Protein 7VWS (pdb70)

B-factor: mean 29.24, std 11.72, range [13.42, 92.89]

Secondary structure (DSSP, 8-state):
-HHHHHHHHT---HHHHHHHHHHHHHHHHT-HHHHGGGGGS-GGGHHHHHHHHHHHHHHHHHHT-TTS-HHHHHHHHHHHHHHHHHHHT----HHHHHHHHHHHHHHHHHHHTT--GGGHHHHHHHHHHHHT----SSHHHHHHHIIIIIHHHHHHHHHHT-BSSTTHHHHHHHHHHHHHHHHHHHTHHHHHHTT---S-HHHHHHHT--HHHHHHHTTSS---HHHHHHHHHHHHHHHHHHHHHTTTGGGB-GGGHHHHHHHHHHHHTHHHHHHHHHHHHHH---HHHHHHHHHHHHHHHHHHHTT--PPPPP-/-HHHHHHHHT---HHHHHHHHHHHHHHHHH-SSGGGGGGGS-GGGHHHHHHHHHHHHHHHHHHH-TTS-HHHHHHHHHHHHHHHHHHHHT--PPPHHHHHHHHHHHHHHHHHHHTT--GGGHHHHHHHHHHHHT-----SHHHHHHHIIIIIIHHHHHHHHHT-BSSTHHHHHHHHHHHHHHHHHHHHTHHHHHHTT---S-HHHHHHTT--HHHHHHHTTSS---HHHHHHHHHHHHHHHHHHHHHTTGGGGB-HHHHHHHHHHHHHHHTHHHHHHHHHHGGGSS-----GGGSHHHHHHHHHHHHHHHHHHHHHHHTT--PPPPP-

Foldseek 3Di:
DLVVLCVQLVPDPPVLSVLLVVLLVVLCVLDVVVSLLLLLFDSNLSSLVSLLVSLLSVLLCLLVVVVDALVNSLVLLVLLVVLLVCLLVPVPDPSNVNSNSSSNSNSQSCVQLVHDSVCVVQLSVLSNVVSPAAAAADPVRLCSNCVRSFLVSQLSVLSSLAFPDPCLSVLSSLQSVLVVLLVLLLCVQVSVVVNHHSPHVVLCVVLVHDSVLLNCAFAAQDHDPSRLVSSVVSNVSSVVSLVSNVCNLVRGDVSNNLSVNLVSVVSVVVSCVCQPPNRVSRHRDPVSSVVSSVVSVVSNVVVVVVPDGDGHTDD/DLVVLCVQLVPPDPVLSVLLVLLLVVLCVLDPVVSLLLLLFPSVLSSLVSLLVSLLSVLLCLLVVLVDDLVNSLVLLVLLVVLLVCLLVVHPDDDPSNVNSNSSSNSNSQSCVQLVHDSVCVVQLSVLSNVVSVDAAAADPVRLVSNCVRSFLVSQLSVLSSLAFQDPCLSVLSSLQSVLVVLLVCLLCVQVSVVVRHHSPHVVLCVVLVHDSVNLNVFFAAADDDPSRLVSSVVSNVSSVVSLVVNVCNLVRGDQSSNLSVNLVSVLSVLVSCVCCPPNRCSRYHDDDDDRCNDPVNVVVSVVSSVVSVVSVVVVVVVPDGRGHTDD

Organism: Streptomyces sp. (NCBI:txid1931)

Radius of gyration: 28.44 Å; Cα contacts (8 Å, |Δi|>4): 806; chains: 2; bounding box: 79×72×60 Å

Sequence (643 aa):
TIVQELDQAGITDSGLRADYITVSRLFREIGRGRYLGRYMFPAAKRPYFDAFITFVAYVDNLTDDIKHSVEVRARRLDEWERTYLAVAKGPLSRSEQTDAAVARALVHTLRTWDLPYLRVPEFVDGNRKALTTYEYANDEALDEFLETVTLLPAVWINQIFEPRSAEAEELCRHTITAFQLLDFIWDLREDLDLGRLYLPMEHLDRFGVTRADLDRQIGSGHLTDDVRELLRFEIGRAKKHLDAGRGWPQSLHPTSRTFMEADIQLHDSMFPQLTKNGYAFFKTAIARTASAIARARKINQQAIRGGYRVRAPFQTIVQELDQAGITDSGLRADYITVSRLFREIGRGRYLGRYMFPAAKRPYFDAFITFVAYVDNLTDDIKHSVEVRARRLDEWERTYLAVAKGDRPLSRSEQTDAAVARALVHTLRTWDLPYLRVPEFVDGNRKALTTYEYANDEALDEFLETTVTLLPAVWINQIFEPRSAEAEELCRHTITAFQLLDFIWDLREDLDLGRLYLPMEHLDRFGVTRADLDRQIGSGHLTDDVRELLRFEIGRAKKHLDAGRGWPQSLHPTSRTFMEADIQLHDSSMFPQLTKNGYAFFKTAKAGLGLTSGLMIARTASAIARARKINQQAIRGGYRVRAPFQ

Nearest PDB structures (foldseek):
  7vws-assembly1_A  TM=1.003E+00  e=1.514E-43  Streptomyces sp.
  7vws-assembly2_B  TM=9.986E-01  e=3.486E-41  Streptomyces sp.
  7vwt-assembly1_A  TM=9.769E-01  e=6.558E-34  Streptomyces sp.
  7vwt-assembly1_B  TM=9.595E-01  e=3.192E-32  Streptomyces sp.
  4hd1-assembly1_A  TM=8.821E-01  e=1.420E-09  Alicyclobacillus acidocaldarius subsp. acidocaldarius DSM 446

Solvent-accessible surface area: 30530 Å² total; per-residue (Å²): 106,27,72,109,4,0,80,116,5,29,1,99,84,94,43,31,39,52,10,0,34,48,1,5,154,35,4,125,144,42,17,142,53,169,10,31,4,2,68,8,1,6,23,12,1,38,0,0,5,0,1,2,40,0,0,29,23,21,0,36,77,22,9,93,48,92,176,92,56,30,121,68,22,28,126,42,0,49,41,0,25,122,40,0,57,63,40,10,166,98,184,113,56,208,40,77,95,30,2,16,4,2,0,100,0,0,16,12,0,1,83,8,9,67,8,39,34,98,96,0,25,70,0,0,72,8,3,66,122,8,3,90,21,90,83,11,65,59,50,84,27,6,48,110,24,12,17,40,9,10,4,5,6,7,0,3,14,1,14,2,4,48,18,130,47,85,115,0,37,70,35,0,30,57,0,34,12,0,20,34,20,0,65,8,3,96,38,5,67,107,21,11,103,71,34,23,0,32,5,3,35,67,2,0,99,122,47,54,4,72,64,66,49,0,66,189,31,8,36,65,32,144,27,70,94,67,1,73,65,0,0,153,40,7,12,27,77,0,85,153,54,0,68,48,0,90,35,0,6,113,10,0,35,35,2,1,37,3,31,5,74,10,34,8,92,87,26,44,40,27,22,74,81,0,46,100,122,41,22,34,62,2,58,87,138,180,81,83,33,62,54,0,45,66,113,1,174,138,51,7,80,86,20,84,178,70,55,33,200,22,94,82,20,80,152,103,30,68,105,3,0,82,113,7,30,3,107,87,94,40,34,43,53,10,0,54,36,0,4,152,41,7,169,143,50,14,181,42,177,24,62,6,1,70,9,0,9,21,14,0,37,0,0,4,0,1,3,46,2,0,32,33,27,0,37,75,21,12,89,52,107,165,73,55,32,126,66,22,26,165,40,1,63,44,1,31,157,38,0,43,30,44,10,138,70,136,133,135,104,55,206,42,71,90,32,1,14,5,1,0,101,0,0,15,13,0,0,85,7,12,118,13,47,42,102,104,0,26,71,0,0,84,7,3,61,90,8,0,78,23,95,85,5,66,59,51,131,29,8,68,90,21,12,74,48,10,11,7,22,5,8,21,11,14,1,74,1,4,46,42,155,64,98,87,0,76,82,24,0,74,48,0,31,12,0,20,36,24,0,65,9,3,73,37,5,67,108,23,15,99,75,32,24,1,33,5,2,37,65,4,0,97,132,42,55,4,75,61,66,47,0,75,198,28,6,34,39,21,127,13,70,115,72,1,60,78,0,1,157,43,8,11,25,78,0,85,149,57,0,69,48,0,88,38,1,7,108,14,0,41,49,2,1,37,3,31,4,78,27,30,10,80,65,22,37,23,25,25,74,46,0,51,89,104,43,26,27,68,3,54,74,87,110,8,26,12,40,46,70,17,27,52,29,66,51,117,38,60,57,3,30,42,122,1,133,152,58,8,84,113,17,84,184,73,61,34,216,20,101,82,24,79,179

Structure (mmCIF, N/CA/C/O backbone):
data_7VWS
#
_entry.id   7VWS
#
_cell.length_a   63.240
_cell.length_b   71.394
_cell.length_c   83.894
_cell.angle_alpha   90.000
_cell.angle_beta   109.907
_cell.angle_gamma   90.000
#
_symmetry.space_group_name_H-M   'P 1 21 1'
#
loop_
_entity.id
_entity.type
_entity.pdbx_description
1 polymer LvqB4
2 non-polymer 'MAGNESIUM ION'
3 non-polymer 2-methyl-1-[(2R)-2-oxidanylpropyl]-9H-carbazole-3,4-dione
4 non-polymer '[(3S)-3,7-dimethyloct-6-enyl] phosphono hydrogen phosphate'
5 water water
#
loop_
_atom_site.group_PDB
_atom_site.id
_atom_site.type_symbol
_atom_site.label_atom_id
_atom_site.label_alt_id
_atom_site.label_comp_id
_atom_site.label_asym_id
_atom_site.label_entity_id
_atom_site.label_seq_id
_atom_site.pdbx_PDB_ins_code
_atom_site.Cartn_x
_atom_site.Cartn_y
_atom_site.Cartn_z
_atom_site.occupancy
_atom_site.B_iso_or_equiv
_atom_site.auth_seq_id
_atom_site.auth_comp_id
_atom_site.auth_asym_id
_atom_site.auth_atom_id
_atom_site.pdbx_PDB_model_num
ATOM 1 N N . THR A 1 23 ? 15.76573 13.50383 5.21620 1.000 49.92349 2 THR A N 1
ATOM 2 C CA . THR A 1 23 ? 15.16466 12.71187 4.14809 1.000 48.04975 2 THR A CA 1
ATOM 3 C C . THR A 1 23 ? 15.40439 11.22052 4.35042 1.000 43.27102 2 THR A C 1
ATOM 4 O O . THR A 1 23 ? 16.34956 10.81172 5.03939 1.000 37.84288 2 THR A O 1
ATOM 8 N N . ILE A 1 24 ? 14.54637 10.40405 3.73425 1.000 37.54383 3 ILE A N 1
ATOM 9 C CA . ILE A 1 24 ? 14.67435 8.95733 3.88413 1.000 33.54263 3 ILE A CA 1
ATOM 10 C C . ILE A 1 24 ? 16.02677 8.47688 3.36853 1.000 30.63406 3 ILE A C 1
ATOM 11 O O . ILE A 1 24 ? 16.58153 7.49610 3.87836 1.000 33.95850 3 ILE A O 1
ATOM 16 N N . VAL A 1 25 ? 16.59473 9.15763 2.36912 1.000 39.69931 4 VAL A N 1
ATOM 17 C CA . VAL A 1 25 ? 17.88618 8.72382 1.83975 1.000 35.53866 4 VAL A CA 1
ATOM 18 C C . VAL A 1 25 ? 18.97329 8.86027 2.89952 1.000 32.02386 4 VAL A C 1
ATOM 19 O O . VAL A 1 25 ? 19.78418 7.94687 3.10133 1.000 34.82079 4 VAL A O 1
ATOM 23 N N . GLN A 1 26 ? 19.01966 10.01159 3.57597 1.000 39.23410 5 GLN A N 1
ATOM 24 C CA . GLN A 1 26 ? 19.98951 10.20172 4.65066 1.000 38.75912 5 GLN A CA 1
ATOM 25 C C . GLN A 1 26 ? 19.70964 9.26582 5.81935 1.000 32.07800 5 GLN A C 1
ATOM 26 O O . GLN A 1 26 ? 20.64259 8.75479 6.45295 1.000 32.53706 5 GLN A O 1
ATOM 32 N N . GLU A 1 27 ? 18.43129 9.03105 6.12199 1.000 31.37105 6 GLU A N 1
ATOM 33 C CA . GLU A 1 27 ? 18.09723 8.09721 7.19291 1.000 30.16516 6 GLU A CA 1
ATOM 34 C C . GLU A 1 27 ? 18.51470 6.67860 6.83141 1.000 30.23483 6 GLU A C 1
ATOM 35 O O . GLU A 1 27 ? 19.04185 5.94934 7.67751 1.000 28.38478 6 GLU A O 1
ATOM 41 N N . LEU A 1 28 ? 18.31547 6.27445 5.57283 1.000 30.15854 7 LEU A N 1
ATOM 42 C CA . LEU A 1 28 ? 18.79715 4.96288 5.14312 1.000 31.83019 7 LEU A CA 1
ATOM 43 C C . LEU A 1 28 ? 20.31593 4.87116 5.24191 1.000 28.32219 7 LEU A C 1
ATOM 44 O O . LEU A 1 28 ? 20.86269 3.81988 5.60405 1.000 28.66554 7 LEU A O 1
ATOM 49 N N . ASP A 1 29 ? 21.01611 5.96151 4.91531 1.000 31.77545 8 ASP A N 1
ATOM 50 C CA . ASP A 1 29 ? 22.46814 5.98604 5.07474 1.000 30.48152 8 ASP A CA 1
ATOM 51 C C . ASP A 1 29 ? 22.85588 5.76675 6.52839 1.000 27.92714 8 ASP A C 1
ATOM 52 O O . ASP A 1 29 ? 23.69235 4.91205 6.84253 1.000 34.06283 8 ASP A O 1
ATOM 57 N N . GLN A 1 30 ? 22.22566 6.51079 7.43860 1.000 36.61015 9 GLN A N 1
ATOM 58 C CA . GLN A 1 30 ? 22.53333 6.35831 8.85547 1.000 35.62411 9 GLN A CA 1
ATOM 59 C C . GLN A 1 30 ? 22.18639 4.96423 9.36814 1.000 34.71508 9 GLN A C 1
ATOM 60 O O . GLN A 1 30 ? 22.87913 4.44171 10.24760 1.000 29.37954 9 GLN A O 1
ATOM 66 N N . ALA A 1 31 ? 21.12909 4.34029 8.83586 1.000 25.10821 10 ALA A N 1
ATOM 67 C CA . ALA A 1 31 ? 20.79133 2.97889 9.22063 1.000 24.09188 10 ALA A CA 1
ATOM 68 C C . ALA A 1 31 ? 21.75879 1.96223 8.63761 1.000 28.67696 10 ALA A C 1
ATOM 69 O O . ALA A 1 31 ? 21.78077 0.81365 9.09731 1.000 27.51940 10 ALA A O 1
ATOM 71 N N . GLY A 1 32 ? 22.57867 2.36716 7.66917 1.000 33.83446 11 GLY A N 1
ATOM 72 C CA . GLY A 1 32 ? 23.49816 1.44334 7.04024 1.000 33.83365 11 GLY A CA 1
ATOM 73 C C . GLY A 1 32 ? 22.86177 0.52709 6.02595 1.000 32.25294 11 GLY A C 1
ATOM 74 O O . GLY A 1 32 ? 23.43671 -0.51652 5.70631 1.000 37.83076 11 GLY A O 1
ATOM 75 N N . ILE A 1 33 ? 21.68440 0.87984 5.51840 1.000 35.05822 12 ILE A N 1
ATOM 76 C CA . ILE A 1 33 ? 20.97560 0.07496 4.52736 1.000 35.57160 12 ILE A CA 1
ATOM 77 C C . ILE A 1 33 ? 21.47507 0.51061 3.15078 1.000 32.16685 12 ILE A C 1
ATOM 78 O O . ILE A 1 33 ? 21.15960 1.60378 2.67738 1.000 35.82621 12 ILE A O 1
ATOM 83 N N . THR A 1 34 ? 22.27310 -0.34189 2.50906 1.000 44.28281 13 THR A N 1
ATOM 84 C CA . THR A 1 34 ? 22.95908 0.05739 1.28881 1.000 43.66127 13 THR A CA 1
ATOM 85 C C . THR A 1 34 ? 22.49185 -0.67565 0.04000 1.000 44.73724 13 THR A C 1
ATOM 86 O O . THR A 1 34 ? 22.73807 -0.18185 -1.06588 1.000 44.36057 13 THR A O 1
ATOM 90 N N . ASP A 1 35 ? 21.82185 -1.82041 0.18198 1.000 40.45362 14 ASP A N 1
ATOM 91 C CA . ASP A 1 35 ? 21.31832 -2.54880 -0.97880 1.000 40.59107 14 ASP A CA 1
ATOM 92 C C . ASP A 1 35 ? 20.34076 -1.68331 -1.76541 1.000 41.33676 14 ASP A C 1
ATOM 93 O O . ASP A 1 35 ? 19.33337 -1.22175 -1.22370 1.000 34.97850 14 ASP A O 1
ATOM 98 N N . SER A 1 36 ? 20.63674 -1.45735 -3.05063 1.000 36.90516 15 SER A N 1
ATOM 99 C CA . SER A 1 36 ? 19.81467 -0.53748 -3.83445 1.000 35.15355 15 SER A CA 1
ATOM 100 C C . SER A 1 36 ? 18.38107 -1.03920 -3.98571 1.000 28.21096 15 SER A C 1
ATOM 101 O O . SER A 1 36 ? 17.44453 -0.23243 -4.01793 1.000 33.69874 15 SER A O 1
ATOM 104 N N . GLY A 1 37 ? 18.18245 -2.35591 -4.08070 1.000 36.01016 16 GLY A N 1
ATOM 105 C CA . GLY A 1 37 ? 16.82330 -2.87338 -4.15491 1.000 38.13922 16 GLY A CA 1
ATOM 106 C C . GLY A 1 37 ? 16.05114 -2.62574 -2.87095 1.000 37.92874 16 GLY A C 1
ATOM 107 O O . GLY A 1 37 ? 14.89841 -2.17943 -2.89351 1.000 34.76146 16 GLY A O 1
ATOM 108 N N . LEU A 1 38 ? 16.68802 -2.89902 -1.73229 1.000 32.48461 17 LEU A N 1
ATOM 109 C CA . LEU A 1 38 ? 16.03959 -2.68700 -0.44112 1.000 31.07771 17 LEU A CA 1
ATOM 110 C C . LEU A 1 38 ? 15.79862 -1.20670 -0.18373 1.000 28.88613 17 LEU A C 1
ATOM 111 O O . LEU A 1 38 ? 14.72083 -0.81624 0.27866 1.000 29.11097 17 LEU A O 1
ATOM 116 N N . ARG A 1 39 ? 16.78670 -0.35983 -0.48214 1.000 32.22023 18 ARG A N 1
ATOM 117 C CA . ARG A 1 39 ? 16.59747 1.07293 -0.27682 1.000 27.95590 18 ARG A CA 1
ATOM 118 C C . ARG A 1 39 ? 15.39717 1.58707 -1.05676 1.000 26.31619 18 ARG A C 1
ATOM 119 O O . ARG A 1 39 ? 14.62729 2.41499 -0.55611 1.000 27.70863 18 ARG A O 1
ATOM 127 N N . ALA A 1 40 ? 15.24463 1.14454 -2.30818 1.000 28.80267 19 ALA A N 1
ATOM 128 C CA . ALA A 1 40 ? 14.11030 1.60111 -3.09813 1.000 35.37847 19 ALA A CA 1
ATOM 129 C C . ALA A 1 40 ? 12.79974 1.20370 -2.43415 1.000 29.16045 19 ALA A C 1
ATOM 130 O O . ALA A 1 40 ? 11.83424 1.97493 -2.43261 1.000 30.89493 19 ALA A O 1
ATOM 132 N N . ASP A 1 41 ? 12.75329 0.00185 -1.86007 1.000 28.20436 20 ASP A N 1
ATOM 133 C CA . ASP A 1 41 ? 11.53879 -0.44351 -1.18859 1.000 31.83770 20 ASP A CA 1
ATOM 134 C C . ASP A 1 41 ? 11.22892 0.41028 0.03583 1.000 29.15962 20 ASP A C 1
ATOM 135 O O . ASP A 1 41 ? 10.07900 0.81006 0.23395 1.000 25.07243 20 ASP A O 1
ATOM 140 N N . TYR A 1 42 ? 12.23412 0.70874 0.86798 1.000 23.32613 21 TYR A N 1
ATOM 141 C CA . TYR A 1 42 ? 11.98256 1.58838 2.01158 1.000 25.86035 21 TYR A CA 1
ATOM 142 C C . TYR A 1 42 ? 11.54351 2.97065 1.55937 1.000 25.48691 21 TYR A C 1
ATOM 143 O O . TYR A 1 42 ? 10.72738 3.61262 2.22736 1.000 26.56494 21 TYR A O 1
ATOM 152 N N . ILE A 1 43 ? 12.07333 3.44933 0.43107 1.000 31.87223 22 ILE A N 1
ATOM 153 C CA . ILE A 1 43 ? 11.64983 4.74460 -0.09625 1.000 29.77743 22 ILE A CA 1
ATOM 154 C C . ILE A 1 43 ? 10.18024 4.69192 -0.49706 1.000 31.07866 22 ILE A C 1
ATOM 155 O O . ILE A 1 43 ? 9.38067 5.55948 -0.12101 1.000 32.96047 22 ILE A O 1
ATOM 160 N N . THR A 1 44 ? 9.80355 3.66047 -1.26278 1.000 31.00882 23 THR A N 1
ATOM 161 C CA . THR A 1 44 ? 8.40982 3.47977 -1.66455 1.000 29.46756 23 THR A CA 1
ATOM 162 C C . THR A 1 44 ? 7.49728 3.43632 -0.45081 1.000 32.84205 23 THR A C 1
ATOM 163 O O . THR A 1 44 ? 6.44231 4.08467 -0.41213 1.000 26.02856 23 THR A O 1
ATOM 167 N N . VAL A 1 45 ? 7.88832 2.65285 0.55074 1.000 27.28967 24 VAL A N 1
ATOM 168 C CA . VAL A 1 45 ? 7.05754 2.49449 1.73849 1.000 26.24847 24 VAL A CA 1
ATOM 169 C C . VAL A 1 45 ? 6.90412 3.82762 2.46786 1.000 28.93481 24 VAL A C 1
ATOM 170 O O . VAL A 1 45 ? 5.81354 4.17133 2.93431 1.000 26.15931 24 VAL A O 1
ATOM 174 N N . SER A 1 46 ? 7.98269 4.61109 2.55932 1.000 27.60287 25 SER A N 1
ATOM 175 C CA . SER A 1 46 ? 7.90316 5.88027 3.28376 1.000 29.70191 25 SER A CA 1
ATOM 176 C C . SER A 1 46 ? 6.92124 6.84088 2.61928 1.000 34.05947 25 SER A C 1
ATOM 177 O O . SER A 1 46 ? 6.15372 7.53246 3.30297 1.000 29.97633 25 SER A O 1
ATOM 180 N N . ARG A 1 47 ? 6.93504 6.90664 1.28568 1.000 31.06137 26 ARG A N 1
ATOM 181 C CA . ARG A 1 47 ? 5.96211 7.73518 0.57732 1.000 34.62845 26 ARG A CA 1
ATOM 182 C C . ARG A 1 47 ? 4.54622 7.20762 0.76280 1.000 32.35226 26 ARG A C 1
ATOM 183 O O . ARG A 1 47 ? 3.59819 7.98711 0.92447 1.000 29.34420 26 ARG A O 1
ATOM 191 N N . LEU A 1 48 ? 4.37987 5.88325 0.72540 1.000 31.21974 27 LEU A N 1
ATOM 192 C CA . LEU A 1 48 ? 3.07088 5.29310 0.98610 1.000 24.76406 27 LEU A CA 1
ATOM 193 C C . LEU A 1 48 ? 2.57739 5.63625 2.38730 1.000 34.33920 27 LEU A C 1
ATOM 194 O O . LEU A 1 48 ? 1.39481 5.93745 2.58194 1.000 31.14640 27 LEU A O 1
ATOM 199 N N . PHE A 1 49 ? 3.47389 5.57586 3.37798 1.000 26.57298 28 PHE A N 1
ATOM 200 C CA . PHE A 1 49 ? 3.14833 5.95834 4.74727 1.000 29.29185 28 PHE A CA 1
ATOM 201 C C . PHE A 1 49 ? 2.57703 7.36972 4.79020 1.000 28.99884 28 PHE A C 1
ATOM 202 O O . PHE A 1 49 ? 1.53514 7.62042 5.40679 1.000 28.67113 28 PHE A O 1
ATOM 210 N N . ARG A 1 50 ? 3.25304 8.30434 4.12304 1.000 30.21058 29 ARG A N 1
ATOM 211 C CA . ARG A 1 50 ? 2.79205 9.68814 4.11137 1.000 37.45051 29 ARG A CA 1
ATOM 212 C C . ARG A 1 50 ? 1.40205 9.80227 3.49357 1.000 48.64800 29 ARG A C 1
ATOM 213 O O . ARG A 1 50 ? 0.57978 10.61075 3.94282 1.000 39.52631 29 ARG A O 1
ATOM 221 N N . GLU A 1 51 ? 1.11357 8.98307 2.47622 1.000 42.33163 30 GLU A N 1
ATOM 222 C CA . GLU A 1 51 ? -0.19216 9.03218 1.82057 1.000 53.59517 30 GLU A CA 1
ATOM 223 C C . GLU A 1 51 ? -1.29961 8.46133 2.69613 1.000 51.02575 30 GLU A C 1
ATOM 224 O O . GLU A 1 51 ? -2.43505 8.94365 2.64921 1.000 56.33589 30 GLU A O 1
ATOM 230 N N . ILE A 1 52 ? -1.00593 7.42480 3.48618 1.000 50.35527 31 ILE A N 1
ATOM 231 C CA . ILE A 1 52 ? -2.00807 6.86795 4.39368 1.000 56.54827 31 ILE A CA 1
ATOM 232 C C . ILE A 1 52 ? -2.32439 7.77169 5.57973 1.000 54.54785 31 ILE A C 1
ATOM 233 O O . ILE A 1 52 ? -3.13129 7.38507 6.43448 1.000 58.74440 31 ILE A O 1
ATOM 238 N N . GLY A 1 53 ? -1.73874 8.96924 5.65548 1.000 61.59857 32 GLY A N 1
ATOM 239 C CA . GLY A 1 53 ? -2.04355 9.90027 6.73124 1.000 49.68422 32 GLY A CA 1
ATOM 240 C C . GLY A 1 53 ? -0.82594 10.69880 7.14698 1.000 54.41296 32 GLY A C 1
ATOM 241 O O . GLY A 1 53 ? 0.13986 10.13851 7.67688 1.000 41.94128 32 GLY A O 1
ATOM 242 N N . ARG A 1 54 ? -0.85344 12.01161 6.91035 1.000 55.89388 33 ARG A N 1
ATOM 243 C CA . ARG A 1 54 ? 0.29581 12.83029 7.27568 1.000 55.70336 33 ARG A CA 1
ATOM 244 C C . ARG A 1 54 ? 0.43798 12.93438 8.78673 1.000 53.04598 33 ARG A C 1
ATOM 245 O O . ARG A 1 54 ? 1.56003 12.95765 9.30811 1.000 44.45676 33 ARG A O 1
ATOM 253 N N . GLY A 1 55 ? -0.68502 13.01188 9.50504 1.000 52.40972 34 GLY A N 1
ATOM 254 C CA . GLY A 1 55 ? -0.61194 13.10449 10.95381 1.000 45.04519 34 GLY A CA 1
ATOM 255 C C . GLY A 1 55 ? 0.17594 11.96172 11.56057 1.000 36.86991 34 GLY A C 1
ATOM 256 O O . GLY A 1 55 ? 1.09209 12.17560 12.35739 1.000 40.85266 34 GLY A O 1
ATOM 257 N N . ARG A 1 56 ? -0.16084 10.72747 11.17637 1.000 39.48846 35 ARG A N 1
ATOM 258 C CA . ARG A 1 56 ? 0.54558 9.56655 11.70904 1.000 31.04429 35 ARG A CA 1
ATOM 259 C C . ARG A 1 56 ? 1.98203 9.51308 11.19902 1.000 28.16116 35 ARG A C 1
ATOM 260 O O . ARG A 1 56 ? 2.90273 9.13480 11.93388 1.000 27.76020 35 ARG A O 1
ATOM 268 N N . TYR A 1 57 ? 2.18681 9.88975 9.93952 1.000 28.09426 36 TYR A N 1
ATOM 269 C CA . TYR A 1 57 ? 3.51831 9.87753 9.34827 1.000 27.27165 36 TYR A CA 1
ATOM 270 C C . TYR A 1 57 ? 4.50109 10.72473 10.15633 1.000 25.18637 36 TYR A C 1
ATOM 271 O O . TYR A 1 57 ? 5.67652 10.36389 10.29019 1.000 24.19038 36 TYR A O 1
ATOM 280 N N . LEU A 1 58 ? 4.03775 11.84862 10.71041 1.000 24.95522 37 LEU A N 1
ATOM 281 C CA . LEU A 1 58 ? 4.95156 12.76268 11.39051 1.000 31.27795 37 LEU A CA 1
ATOM 282 C C . LEU A 1 58 ? 5.52806 12.15673 12.66582 1.000 27.73685 37 LEU A C 1
ATOM 283 O O . LEU A 1 58 ? 6.57477 12.62174 13.14081 1.000 21.73811 37 LEU A O 1
ATOM 288 N N . GLY A 1 59 ? 4.89686 11.10767 13.20493 1.000 23.02705 38 GLY A N 1
ATOM 289 C CA . GLY A 1 59 ? 5.44855 10.43970 14.37343 1.000 22.21566 38 GLY A CA 1
ATOM 290 C C . GLY A 1 59 ? 6.83520 9.88422 14.13103 1.000 20.69346 38 GLY A C 1
ATOM 291 O O . GLY A 1 59 ? 7.62071 9.73497 15.07106 1.000 19.88746 38 GLY A O 1
ATOM 292 N N . ARG A 1 60 ? 7.16408 9.58590 12.86979 1.000 17.03667 39 ARG A N 1
ATOM 293 C CA . ARG A 1 60 ? 8.49988 9.10033 12.53991 1.000 17.64594 39 ARG A CA 1
ATOM 294 C C . ARG A 1 60 ? 9.59937 10.05184 13.01873 1.000 19.99195 39 ARG A C 1
ATOM 295 O O . ARG A 1 60 ? 10.71169 9.60626 13.34841 1.000 17.64442 39 ARG A O 1
ATOM 303 N N . TYR A 1 61 ? 9.31511 11.35154 13.06773 1.000 18.69306 40 TYR A N 1
ATOM 304 C CA . TYR A 1 61 ? 10.30898 12.35267 13.45522 1.000 19.94808 40 TYR A CA 1
ATOM 305 C C . TYR A 1 61 ? 10.50462 12.43688 14.96110 1.000 21.34894 40 TYR A C 1
ATOM 306 O O . TYR A 1 61 ? 11.33131 13.23699 15.42195 1.000 22.13255 40 TYR A O 1
ATOM 315 N N . MET A 1 62 ? 9.78000 11.62326 15.72817 1.000 19.45833 41 MET A N 1
ATOM 316 C CA . MET A 1 62 ? 9.99185 11.49437 17.15932 1.000 21.37894 41 MET A CA 1
ATOM 317 C C . MET A 1 62 ? 11.00769 10.41017 17.48912 1.000 24.95131 41 MET A C 1
ATOM 318 O O . MET A 1 62 ? 11.35945 10.24262 18.66472 1.000 21.99305 41 MET A O 1
ATOM 323 N N . PHE A 1 63 ? 11.49381 9.68770 16.47689 1.000 19.26597 42 PHE A N 1
ATOM 324 C CA . PHE A 1 63 ? 12.44774 8.60466 16.63824 1.000 16.05924 42 PHE A CA 1
ATOM 325 C C . PHE A 1 63 ? 13.82689 8.98023 16.10827 1.000 18.45451 42 PHE A C 1
ATOM 326 O O . PHE A 1 63 ? 13.96382 9.87946 15.27289 1.000 23.64700 42 PHE A O 1
ATOM 334 N N . PRO A 1 64 ? 14.87582 8.32759 16.60746 1.000 22.05680 43 PRO A N 1
ATOM 335 C CA . PRO A 1 64 ? 16.21491 8.50599 16.02260 1.000 26.39269 43 PRO A CA 1
ATOM 336 C C . PRO A 1 64 ? 16.20056 8.27684 14.51344 1.000 22.73582 43 PRO A C 1
ATOM 337 O O . PRO A 1 64 ? 15.55893 7.34717 14.01185 1.000 21.84950 43 PRO A O 1
ATOM 341 N N . ALA A 1 65 ? 16.93411 9.13137 13.79233 1.000 26.41618 44 ALA A N 1
ATOM 342 C CA . ALA A 1 65 ? 16.93127 9.10218 12.32833 1.000 22.80700 44 ALA A CA 1
ATOM 343 C C . ALA A 1 65 ? 17.11987 7.68835 11.77676 1.000 20.96281 44 ALA A C 1
ATOM 344 O O . ALA A 1 65 ? 16.40658 7.27054 10.85399 1.000 23.21734 44 ALA A O 1
ATOM 346 N N . ALA A 1 66 ? 18.08965 6.94163 12.31180 1.000 22.08410 45 ALA A N 1
ATOM 347 C CA . ALA A 1 66 ? 18.38808 5.62198 11.76324 1.000 24.08842 45 ALA A CA 1
ATOM 348 C C . ALA A 1 66 ? 17.30182 4.59793 12.06221 1.000 26.18663 45 ALA A C 1
ATOM 349 O O . ALA A 1 66 ? 17.30366 3.51687 11.46102 1.000 25.54650 45 ALA A O 1
ATOM 351 N N . LYS A 1 67 ? 16.38072 4.89569 12.97155 1.000 18.55839 46 LYS A N 1
ATOM 352 C CA . LYS A 1 67 ? 15.29375 3.96714 13.22813 1.000 18.84234 46 LYS A CA 1
ATOM 353 C C . LYS A 1 67 ? 14.08157 4.23598 12.34906 1.000 17.35690 46 LYS A C 1
ATOM 354 O O . LYS A 1 67 ? 13.19695 3.36832 12.24837 1.000 19.45445 46 LYS A O 1
ATOM 360 N N . ARG A 1 68 ? 14.02677 5.39444 11.69870 1.000 19.33310 47 ARG A N 1
ATOM 361 C CA . ARG A 1 68 ? 12.82326 5.75976 10.95971 1.000 19.63576 47 ARG A CA 1
ATOM 362 C C . ARG A 1 68 ? 12.49648 4.81518 9.80900 1.000 20.44087 47 ARG A C 1
ATOM 363 O O . ARG A 1 68 ? 11.30094 4.56448 9.58992 1.000 19.90776 47 ARG A O 1
ATOM 371 N N . PRO A 1 69 ? 13.45101 4.25788 9.06041 1.000 22.58281 48 PRO A N 1
ATOM 372 C CA . PRO A 1 69 ? 13.05397 3.26399 8.04419 1.000 22.40338 48 PRO A CA 1
ATOM 373 C C . PRO A 1 69 ? 12.28938 2.09596 8.64337 1.000 21.54691 48 PRO A C 1
ATOM 374 O O . PRO A 1 69 ? 11.30467 1.62574 8.05029 1.000 18.03795 48 PRO A O 1
ATOM 378 N N . TYR A 1 70 ? 12.69731 1.63452 9.83149 1.000 18.48575 49 TYR A N 1
ATOM 379 C CA . TYR A 1 70 ? 12.01342 0.50692 10.46104 1.000 19.44968 49 TYR A CA 1
ATOM 380 C C . TYR A 1 70 ? 10.63203 0.90737 10.95529 1.000 19.99397 49 TYR A C 1
ATOM 381 O O . TYR A 1 70 ? 9.67014 0.14526 10.80190 1.000 18.27159 49 TYR A O 1
ATOM 390 N N . PHE A 1 71 ? 10.52235 2.08254 11.58210 1.000 18.07917 50 PHE A N 1
ATOM 391 C CA . PHE A 1 71 ? 9.21540 2.58652 11.99598 1.000 17.20623 50 PHE A CA 1
ATOM 392 C C . PHE A 1 71 ? 8.27394 2.69748 10.79636 1.000 18.23385 50 PHE A C 1
ATOM 393 O O . PHE A 1 71 ? 7.13020 2.21822 10.83956 1.000 17.30937 50 PHE A O 1
ATOM 401 N N . ASP A 1 72 ? 8.75510 3.31599 9.71211 1.000 18.19206 51 ASP A N 1
ATOM 402 C CA . ASP A 1 72 ? 7.97908 3.43972 8.47565 1.000 17.94288 51 ASP A CA 1
ATOM 403 C C . ASP A 1 72 ? 7.45640 2.08681 8.01740 1.000 18.11467 51 ASP A C 1
ATOM 404 O O . ASP A 1 72 ? 6.26200 1.92314 7.74058 1.000 20.08311 51 ASP A O 1
ATOM 409 N N . ALA A 1 73 ? 8.35375 1.10254 7.92031 1.000 18.46502 52 ALA A N 1
ATOM 410 C CA . ALA A 1 73 ? 7.96865 -0.17740 7.34134 1.000 18.55254 52 ALA A CA 1
ATOM 411 C C . ALA A 1 73 ? 6.97563 -0.90165 8.22719 1.000 19.87749 52 ALA A C 1
ATOM 412 O O . ALA A 1 73 ? 6.05777 -1.56107 7.72259 1.000 19.54287 52 ALA A O 1
ATOM 414 N N . PHE A 1 74 ? 7.14691 -0.81797 9.54660 1.000 15.09921 53 PHE A N 1
ATOM 415 C CA . PHE A 1 74 ? 6.24471 -1.56606 10.40922 1.000 14.82388 53 PHE A CA 1
ATOM 416 C C . PHE A 1 74 ? 4.85944 -0.93125 10.44671 1.000 20.75296 53 PHE A C 1
ATOM 417 O O . PHE A 1 74 ? 3.85052 -1.62856 10.28959 1.000 16.30305 53 PHE A O 1
ATOM 425 N N . ILE A 1 75 ? 4.78812 0.39042 10.65321 1.000 17.30311 54 ILE A N 1
ATOM 426 C CA . ILE A 1 75 ? 3.49131 1.06698 10.70804 1.000 16.88303 54 ILE A CA 1
ATOM 427 C C . ILE A 1 75 ? 2.75878 0.93800 9.37801 1.000 15.28629 54 ILE A C 1
ATOM 428 O O . ILE A 1 75 ? 1.55110 0.66044 9.34287 1.000 20.34023 54 ILE A O 1
ATOM 433 N N . THR A 1 76 ? 3.46799 1.13463 8.26209 1.000 17.88344 55 THR A N 1
ATOM 434 C CA . THR A 1 76 ? 2.83070 0.99304 6.95127 1.000 17.93756 55 THR A CA 1
ATOM 435 C C . THR A 1 76 ? 2.25523 -0.40917 6.76169 1.000 18.16232 55 THR A C 1
ATOM 436 O O . THR A 1 76 ? 1.11577 -0.56137 6.30320 1.000 20.69876 55 THR A O 1
ATOM 440 N N . PHE A 1 77 ? 3.01727 -1.44349 7.13334 1.000 15.50774 56 PHE A N 1
ATOM 441 C CA . PHE A 1 77 ? 2.50340 -2.81578 7.05814 1.000 15.44984 56 PHE A CA 1
ATOM 442 C C . PHE A 1 77 ? 1.16448 -2.94389 7.77942 1.000 19.26556 56 PHE A C 1
ATOM 443 O O . PHE A 1 77 ? 0.18532 -3.46029 7.22259 1.000 18.98082 56 PHE A O 1
ATOM 451 N N . VAL A 1 78 ? 1.09651 -2.47876 9.02582 1.000 16.11603 57 VAL A N 1
ATOM 452 C CA . VAL A 1 78 ? -0.12394 -2.68126 9.80053 1.000 17.46238 57 VAL A CA 1
ATOM 453 C C . VAL A 1 78 ? -1.26731 -1.88314 9.19433 1.000 19.76256 57 VAL A C 1
ATOM 454 O O . VAL A 1 78 ? -2.37644 -2.39942 8.99830 1.000 20.31245 57 VAL A O 1
ATOM 458 N N . ALA A 1 79 ? -1.00385 -0.61756 8.86771 1.000 19.17683 58 ALA A N 1
ATOM 459 C CA . ALA A 1 79 ? -2.03684 0.23180 8.26767 1.000 23.86821 58 ALA A CA 1
ATOM 460 C C . ALA A 1 79 ? -2.44246 -0.26580 6.88656 1.000 25.14480 58 ALA A C 1
ATOM 461 O O . ALA A 1 79 ? -3.63316 -0.26205 6.53788 1.000 25.84170 58 ALA A O 1
ATOM 463 N N . TYR A 1 80 ? -1.46953 -0.70425 6.09030 1.000 21.02393 59 TYR A N 1
ATOM 464 C CA . TYR A 1 80 ? -1.76326 -1.17179 4.74164 1.000 20.09526 59 TYR A CA 1
ATOM 465 C C . TYR A 1 80 ? -2.68381 -2.38653 4.77444 1.000 19.23405 59 TYR A C 1
ATOM 466 O O . TYR A 1 80 ? -3.68779 -2.43625 4.05306 1.000 23.61731 59 TYR A O 1
ATOM 475 N N . VAL A 1 81 ? -2.36823 -3.36727 5.62231 1.000 20.43053 60 VAL A N 1
ATOM 476 C CA . VAL A 1 81 ? -3.18071 -4.58127 5.70140 1.000 21.01343 60 VAL A CA 1
ATOM 477 C C . VAL A 1 81 ? -4.53515 -4.28135 6.32907 1.000 26.37275 60 VAL A C 1
ATOM 478 O O . VAL A 1 81 ? -5.57264 -4.76094 5.86448 1.000 27.12724 60 VAL A O 1
ATOM 482 N N . ASP A 1 82 ? -4.54980 -3.50768 7.41379 1.000 19.99589 61 ASP A N 1
ATOM 483 C CA . ASP A 1 82 ? -5.82968 -3.16279 8.01572 1.000 28.94025 61 ASP A CA 1
ATOM 484 C C . ASP A 1 82 ? -6.71277 -2.42668 7.00694 1.000 27.07653 61 ASP A C 1
ATOM 485 O O . ASP A 1 82 ? -7.92728 -2.65352 6.95998 1.000 32.28238 61 ASP A O 1
ATOM 490 N N . ASN A 1 83 ? -6.10507 -1.59562 6.14349 1.000 24.37890 62 ASN A N 1
ATOM 491 C CA . ASN A 1 83 ? -6.84700 -0.88338 5.10103 1.000 32.63058 62 ASN A CA 1
ATOM 492 C C . ASN A 1 83 ? -7.42700 -1.83006 4.04905 1.000 37.98464 62 ASN A C 1
ATOM 493 O O . ASN A 1 83 ? -8.52121 -1.57864 3.52526 1.000 32.13163 62 ASN A O 1
ATOM 498 N N . LEU A 1 84 ? -6.69458 -2.88879 3.67853 1.000 25.57732 63 LEU A N 1
ATOM 499 C CA . LEU A 1 84 ? -7.27607 -3.89187 2.78345 1.000 26.33678 63 LEU A CA 1
ATOM 500 C C . LEU A 1 84 ? -8.57532 -4.42597 3.36021 1.000 34.28419 63 LEU A C 1
ATOM 501 O O . LEU A 1 84 ? -9.56066 -4.63060 2.63341 1.000 31.56089 63 LEU A O 1
ATOM 506 N N . THR A 1 85 ? -8.59174 -4.63948 4.67911 1.000 28.12065 64 THR A N 1
ATOM 507 C CA . THR A 1 85 ? -9.71997 -5.26239 5.35576 1.000 30.90245 64 THR A CA 1
ATOM 508 C C . THR A 1 85 ? -10.90282 -4.30912 5.47971 1.000 34.89651 64 THR A C 1
ATOM 509 O O . THR A 1 85 ? -12.05351 -4.75696 5.52667 1.000 31.03959 64 THR A O 1
ATOM 513 N N . ASP A 1 86 ? -10.64150 -3.00133 5.53789 1.000 29.18964 65 ASP A N 1
ATOM 514 C CA . ASP A 1 86 ? -11.66735 -1.99253 5.78310 1.000 38.08704 65 ASP A CA 1
ATOM 515 C C . ASP A 1 86 ? -12.01555 -1.19115 4.53017 1.000 37.70620 65 ASP A C 1
ATOM 516 O O . ASP A 1 86 ? -12.56779 -0.09094 4.62622 1.000 40.08158 65 ASP A O 1
ATOM 521 N N . ASP A 1 87 ? -11.70755 -1.72241 3.34954 1.000 31.55731 66 ASP A N 1
ATOM 522 C CA . ASP A 1 87 ? -12.05778 -1.08500 2.08384 1.000 32.12390 66 ASP A CA 1
ATOM 523 C C . ASP A 1 87 ? -13.54916 -1.31821 1.83844 1.000 34.86327 66 ASP A C 1
ATOM 524 O O . ASP A 1 87 ? -13.95913 -2.17292 1.04582 1.000 30.90775 66 ASP A O 1
ATOM 529 N N . ILE A 1 88 ? -14.38222 -0.52770 2.52705 1.000 22.24847 67 ILE A N 1
ATOM 530 C CA . ILE A 1 88 ? -15.81673 -0.81863 2.52728 1.000 30.79905 67 ILE A CA 1
ATOM 531 C C . ILE A 1 88 ? -16.47400 -0.63132 1.16832 1.000 28.87776 67 ILE A C 1
ATOM 532 O O . ILE A 1 88 ? -17.65139 -0.98256 1.00453 1.000 34.63661 67 ILE A O 1
ATOM 537 N N . LYS A 1 89 ? -15.75812 -0.10271 0.17647 1.000 28.83411 68 LYS A N 1
ATOM 538 C CA . LYS A 1 89 ? -16.32766 -0.07375 -1.16538 1.000 35.62403 68 LYS A CA 1
ATOM 539 C C . LYS A 1 89 ? -16.56525 -1.48267 -1.69857 1.000 36.05638 68 LYS A C 1
ATOM 540 O O . LYS A 1 89 ? -17.53280 -1.71297 -2.43246 1.000 36.37917 68 LYS A O 1
ATOM 546 N N . HIS A 1 90 ? -15.71338 -2.43579 -1.33177 1.000 27.74178 69 HIS A N 1
ATOM 547 C CA . HIS A 1 90 ? -15.69383 -3.73710 -1.97828 1.000 31.09933 69 HIS A CA 1
ATOM 548 C C . HIS A 1 90 ? -16.25043 -4.82328 -1.06959 1.000 26.50217 69 HIS A C 1
ATOM 549 O O . HIS A 1 90 ? -16.29304 -4.68659 0.15883 1.000 24.28342 69 HIS A O 1
ATOM 556 N N . SER A 1 91 ? -16.69161 -5.90536 -1.71075 1.000 23.85147 70 SER A N 1
ATOM 557 C CA . SER A 1 91 ? -17.30758 -7.01990 -1.00990 1.000 28.41700 70 SER A CA 1
ATOM 558 C C . SER A 1 91 ? -16.29761 -7.70604 -0.09710 1.000 26.97349 70 SER A C 1
ATOM 559 O O . SER A 1 91 ? -15.07754 -7.57705 -0.25412 1.000 22.43904 70 SER A O 1
ATOM 562 N N . VAL A 1 92 ? -16.82287 -8.45380 0.87663 1.000 28.21884 71 VAL A N 1
ATOM 563 C CA . VAL A 1 92 ? -15.92792 -9.18888 1.76227 1.000 27.06348 71 VAL A CA 1
ATOM 564 C C . VAL A 1 92 ? -15.11134 -10.19567 0.96759 1.000 26.02284 71 VAL A C 1
ATOM 565 O O . VAL A 1 92 ? -13.95637 -10.48234 1.31610 1.000 27.06368 71 VAL A O 1
ATOM 569 N N . GLU A 1 93 ? -15.68299 -10.73784 -0.11205 1.000 26.72332 72 GLU A N 1
ATOM 570 C CA . GLU A 1 93 ? -14.94456 -11.68285 -0.94625 1.000 30.39951 72 GLU A CA 1
ATOM 571 C C . GLU A 1 93 ? -13.76423 -11.00708 -1.63148 1.000 29.61620 72 GLU A C 1
ATOM 572 O O . GLU A 1 93 ? -12.65863 -11.55828 -1.65822 1.000 27.03011 72 GLU A O 1
ATOM 578 N N . VAL A 1 94 ? -13.97800 -9.81394 -2.19346 1.000 26.19634 73 VAL A N 1
ATOM 579 C CA . VAL A 1 94 ? -12.88172 -9.08907 -2.82802 1.000 24.79138 73 VAL A CA 1
ATOM 580 C C . VAL A 1 94 ? -11.80647 -8.75657 -1.80511 1.000 24.52078 73 VAL A C 1
ATOM 581 O O . VAL A 1 94 ? -10.60940 -8.93733 -2.05612 1.000 20.61319 73 VAL A O 1
ATOM 585 N N . ARG A 1 95 ? -12.21568 -8.27084 -0.62580 1.000 21.43736 74 ARG A N 1
ATOM 586 C CA . ARG A 1 95 ? -11.23768 -7.93549 0.40039 1.000 22.95756 74 ARG A CA 1
ATOM 587 C C . ARG A 1 95 ? -10.47899 -9.17159 0.86506 1.000 22.16512 74 ARG A C 1
ATOM 588 O O . ARG A 1 95 ? -9.26375 -9.11352 1.07973 1.000 21.68235 74 ARG A O 1
ATOM 596 N N . ALA A 1 96 ? -11.17540 -10.30133 1.01545 1.000 20.54963 75 ALA A N 1
ATOM 597 C CA . ALA A 1 96 ? -10.48871 -11.55214 1.33403 1.000 25.93784 75 ALA A CA 1
ATOM 598 C C . ALA A 1 96 ? -9.45775 -11.90939 0.26593 1.000 26.42538 75 ALA A C 1
ATOM 599 O O . ALA A 1 96 ? -8.33795 -12.31435 0.59146 1.000 22.79537 75 ALA A O 1
ATOM 601 N N . ARG A 1 97 ? -9.81096 -11.75558 -1.01453 1.000 25.33366 76 ARG A N 1
ATOM 602 C CA . ARG A 1 97 ? -8.85695 -12.03544 -2.08355 1.000 28.41344 76 ARG A CA 1
ATOM 603 C C . ARG A 1 97 ? -7.63437 -11.13048 -1.99468 1.000 25.68871 76 ARG A C 1
ATOM 604 O O . ARG A 1 97 ? -6.51025 -11.57437 -2.25275 1.000 24.29381 76 ARG A O 1
ATOM 612 N N . ARG A 1 98 ? -7.83384 -9.84768 -1.67158 1.000 20.19670 77 ARG A N 1
ATOM 613 C CA . ARG A 1 98 ? -6.69185 -8.94310 -1.52317 1.000 21.30334 77 ARG A CA 1
ATOM 614 C C . ARG A 1 98 ? -5.77942 -9.39996 -0.39701 1.000 20.56281 77 ARG A C 1
ATOM 615 O O . ARG A 1 98 ? -4.54731 -9.31418 -0.50295 1.000 21.75998 77 ARG A O 1
ATOM 623 N N . LEU A 1 99 ? -6.36405 -9.86292 0.70939 1.000 21.86963 78 LEU A N 1
ATOM 624 C CA . LEU A 1 99 ? -5.53407 -10.33507 1.80835 1.000 22.55198 78 LEU A CA 1
ATOM 625 C C . LEU A 1 99 ? -4.71648 -11.53835 1.36670 1.000 24.18510 78 LEU A C 1
ATOM 626 O O . LEU A 1 99 ? -3.51504 -11.62042 1.65344 1.000 22.16423 78 LEU A O 1
ATOM 631 N N . ASP A 1 100 ? -5.34899 -12.46039 0.63309 1.000 22.35113 79 ASP A N 1
ATOM 632 C CA . ASP A 1 100 ? -4.64194 -13.62201 0.09683 1.000 22.72949 79 ASP A CA 1
ATOM 633 C C . ASP A 1 100 ? -3.50086 -13.19702 -0.82242 1.000 22.94682 79 ASP A C 1
ATOM 634 O O . ASP A 1 100 ? -2.41866 -13.79776 -0.79198 1.000 22.26998 79 ASP A O 1
ATOM 639 N N . GLU A 1 101 ? -3.73993 -12.18853 -1.67273 1.000 20.67801 80 GLU A N 1
ATOM 640 C CA . GLU A 1 101 ? -2.70793 -11.70239 -2.59143 1.000 24.20717 80 GLU A CA 1
ATOM 641 C C . GLU A 1 101 ? -1.52046 -11.14313 -1.83189 1.000 24.52880 80 GLU A C 1
ATOM 642 O O . GLU A 1 101 ? -0.36239 -11.44017 -2.15335 1.000 21.38348 80 GLU A O 1
ATOM 648 N N . TRP A 1 102 ? -1.78258 -10.27837 -0.85130 1.000 22.30713 81 TRP A N 1
ATOM 649 C CA . TRP A 1 102 ? -0.66828 -9.72286 -0.10005 1.000 22.27229 81 TRP A CA 1
ATOM 650 C C . TRP A 1 102 ? 0.06819 -10.82005 0.65027 1.000 19.40776 81 TRP A C 1
ATOM 651 O O . TRP A 1 102 ? 1.30267 -10.83608 0.67847 1.000 21.70712 81 TRP A O 1
ATOM 662 N N . GLU A 1 103 ? -0.67361 -11.76082 1.25156 1.000 19.53813 82 GLU A N 1
ATOM 663 C CA . GLU A 1 103 ? -0.01961 -12.80669 2.03389 1.000 18.61964 82 GLU A CA 1
ATOM 664 C C . GLU A 1 103 ? 0.83685 -13.70344 1.14325 1.000 19.98815 82 GLU A C 1
ATOM 665 O O . GLU A 1 103 ? 1.94224 -14.08935 1.53509 1.000 20.80757 82 GLU A O 1
ATOM 671 N N . ARG A 1 104 ? 0.34984 -14.03150 -0.06012 1.000 20.33249 83 ARG A N 1
ATOM 672 C CA . ARG A 1 104 ? 1.14746 -14.84353 -0.99062 1.000 23.36175 83 ARG A CA 1
ATOM 673 C C . ARG A 1 104 ? 2.44390 -14.13718 -1.36582 1.000 24.38991 83 ARG A C 1
ATOM 674 O O . ARG A 1 104 ? 3.52252 -14.74698 -1.37019 1.000 20.30073 83 ARG A O 1
ATOM 682 N N . THR A 1 105 ? 2.35400 -12.83982 -1.65666 1.000 20.28965 84 THR A N 1
ATOM 683 C CA . THR A 1 105 ? 3.53158 -12.03521 -1.96637 1.000 21.83183 84 THR A CA 1
ATOM 684 C C . THR A 1 105 ? 4.47383 -11.94555 -0.77398 1.000 25.66810 84 THR A C 1
ATOM 685 O O . THR A 1 105 ? 5.69426 -12.06889 -0.93254 1.000 20.63271 84 THR A O 1
ATOM 689 N N . TYR A 1 106 ? 3.93223 -11.72991 0.43357 1.000 19.27114 85 TYR A N 1
ATOM 690 C CA . TYR A 1 106 ? 4.78863 -11.68137 1.61022 1.000 19.91125 85 TYR A CA 1
ATOM 691 C C . TYR A 1 106 ? 5.55384 -12.99052 1.78923 1.000 26.28613 85 TYR A C 1
ATOM 692 O O . TYR A 1 106 ? 6.76888 -12.99131 2.02727 1.000 26.00331 85 TYR A O 1
ATOM 701 N N . LEU A 1 107 ? 4.85474 -14.12030 1.68877 1.000 23.86747 86 LEU A N 1
ATOM 702 C CA . LEU A 1 107 ? 5.50552 -15.40593 1.92122 1.000 31.95440 86 LEU A CA 1
ATOM 703 C C . LEU A 1 107 ? 6.55138 -15.70485 0.85478 1.000 24.14711 86 LEU A C 1
ATOM 704 O O . LEU A 1 107 ? 7.60256 -16.28828 1.15846 1.000 26.06633 86 LEU A O 1
ATOM 709 N N . ALA A 1 108 ? 6.28418 -15.31529 -0.39325 1.000 30.08390 87 ALA A N 1
ATOM 710 C CA . ALA A 1 108 ? 7.28006 -15.47422 -1.44782 1.000 29.14729 87 ALA A CA 1
ATOM 711 C C . ALA A 1 108 ? 8.53928 -14.68257 -1.12915 1.000 36.18687 87 ALA A C 1
ATOM 712 O O . ALA A 1 108 ? 9.65805 -15.18695 -1.27435 1.000 31.55842 87 ALA A O 1
ATOM 714 N N . VAL A 1 109 ? 8.37635 -13.43948 -0.68244 1.000 31.03321 88 VAL A N 1
ATOM 715 C CA . VAL A 1 109 ? 9.52787 -12.63733 -0.28887 1.000 37.91435 88 VAL A CA 1
ATOM 716 C C . VAL A 1 109 ? 10.20191 -13.23516 0.94122 1.000 33.54840 88 VAL A C 1
ATOM 717 O O . VAL A 1 109 ? 11.43510 -13.30512 1.01659 1.000 39.98863 88 VAL A O 1
ATOM 721 N N . ALA A 1 110 ? 9.41000 -13.68595 1.91903 1.000 29.85327 89 ALA A N 1
ATOM 722 C CA . ALA A 1 110 ? 9.98105 -14.16468 3.17477 1.000 28.79807 89 ALA A CA 1
ATOM 723 C C . ALA A 1 110 ? 10.80363 -15.43208 2.98066 1.000 42.51239 89 ALA A C 1
ATOM 724 O O . ALA A 1 110 ? 11.74459 -15.68112 3.74367 1.000 36.64500 89 ALA A O 1
ATOM 726 N N . LYS A 1 111 ? 10.46680 -16.24760 1.98550 1.000 35.13210 90 LYS A N 1
ATOM 727 C CA . LYS A 1 111 ? 11.19417 -17.48262 1.72822 1.000 43.71613 90 LYS A CA 1
ATOM 728 C C . LYS A 1 111 ? 12.23257 -17.32617 0.62933 1.000 42.66476 90 LYS A C 1
ATOM 729 O O . LYS A 1 111 ? 12.78888 -18.32846 0.17058 1.000 55.65042 90 LYS A O 1
ATOM 735 N N . GLY A 1 112 ? 12.51523 -16.09877 0.20712 1.000 36.40622 91 GLY A N 1
ATOM 736 C CA . GLY A 1 112 ? 13.41612 -15.86481 -0.90495 1.000 46.98001 91 GLY A CA 1
ATOM 737 C C . GLY A 1 112 ? 12.94718 -16.52390 -2.18893 1.000 52.38852 91 GLY A C 1
ATOM 738 O O . GLY A 1 112 ? 12.10615 -15.98555 -2.91511 1.000 62.92908 91 GLY A O 1
ATOM 739 N N . PRO A 1 120 ? 2.72264 -6.88577 -16.84786 1.000 44.69673 99 PRO A N 1
ATOM 740 C CA . PRO A 1 120 ? 2.63763 -5.60908 -16.12759 1.000 42.42708 99 PRO A CA 1
ATOM 741 C C . PRO A 1 120 ? 2.05257 -5.79365 -14.72995 1.000 55.56891 99 PRO A C 1
ATOM 742 O O . PRO A 1 120 ? 1.18756 -6.65473 -14.54395 1.000 45.91231 99 PRO A O 1
ATOM 746 N N . LEU A 1 121 ? 2.51808 -5.00463 -13.76434 1.000 50.35067 100 LEU A N 1
ATOM 747 C CA . LEU A 1 121 ? 2.02917 -5.07837 -12.39488 1.000 41.13396 100 LEU A CA 1
ATOM 748 C C . LEU A 1 121 ? 1.02371 -3.96573 -12.15138 1.000 46.32565 100 LEU A C 1
ATOM 749 O O . LEU A 1 121 ? 1.26137 -2.81303 -12.52436 1.000 42.23306 100 LEU A O 1
ATOM 754 N N . SER A 1 122 ? -0.10084 -4.31132 -11.53722 1.000 39.52995 101 SER A N 1
ATOM 755 C CA . SER A 1 122 ? -0.99721 -3.26721 -11.08071 1.000 40.33143 101 SER A CA 1
ATOM 756 C C . SER A 1 122 ? -0.33336 -2.48736 -9.94707 1.000 34.76118 101 SER A C 1
ATOM 757 O O . SER A 1 122 ? 0.68031 -2.90280 -9.38029 1.000 34.66530 101 SER A O 1
ATOM 760 N N . ARG A 1 123 ? -0.92026 -1.33898 -9.61246 1.000 42.75875 102 ARG A N 1
ATOM 761 C CA . ARG A 1 123 ? -0.36984 -0.54279 -8.52115 1.000 40.16683 102 ARG A CA 1
ATOM 762 C C . ARG A 1 123 ? -0.39322 -1.31803 -7.20991 1.000 36.57447 102 ARG A C 1
ATOM 763 O O . ARG A 1 123 ? 0.56633 -1.25947 -6.43398 1.000 31.96345 102 ARG A O 1
ATOM 771 N N . SER A 1 124 ? -1.47418 -2.06380 -6.95178 1.000 27.06707 103 SER A N 1
ATOM 772 C CA . SER A 1 124 ? -1.55308 -2.83476 -5.71432 1.000 31.99877 103 SER A CA 1
ATOM 773 C C . SER A 1 124 ? -0.49800 -3.93206 -5.66444 1.000 30.60392 103 SER A C 1
ATOM 774 O O . SER A 1 124 ? 0.04229 -4.21950 -4.59349 1.000 29.10361 103 SER A O 1
ATOM 777 N N . GLU A 1 125 ? -0.17374 -4.54645 -6.79740 1.000 31.82325 104 GLU A N 1
ATOM 778 C CA . GLU A 1 125 ? 0.87336 -5.56204 -6.78633 1.000 33.40721 104 GLU A CA 1
ATOM 779 C C . GLU A 1 125 ? 2.23456 -4.93574 -6.51061 1.000 33.03070 104 GLU A C 1
ATOM 780 O O . GLU A 1 125 ? 3.04590 -5.49783 -5.76513 1.000 28.35110 104 GLU A O 1
ATOM 786 N N . GLN A 1 126 ? 2.49418 -3.76439 -7.09502 1.000 30.80566 105 GLN A N 1
ATOM 787 C CA . GLN A 1 126 ? 3.74731 -3.06345 -6.83479 1.000 34.59228 105 GLN A CA 1
ATOM 788 C C . GLN A 1 126 ? 3.88500 -2.71855 -5.35809 1.000 30.59925 105 GLN A C 1
ATOM 789 O O . GLN A 1 126 ? 4.94068 -2.95238 -4.75561 1.000 28.16618 105 GLN A O 1
ATOM 795 N N . THR A 1 127 ? 2.82303 -2.17001 -4.75193 1.000 28.01252 106 THR A N 1
ATOM 796 C CA . THR A 1 127 ? 2.91274 -1.79564 -3.34357 1.000 30.27068 106 THR A CA 1
ATOM 797 C C . THR A 1 127 ? 2.93265 -3.02558 -2.44000 1.000 27.63901 106 THR A C 1
ATOM 798 O O . THR A 1 127 ? 3.66440 -3.04180 -1.44449 1.000 25.32147 106 THR A O 1
ATOM 802 N N . ASP A 1 128 ? 2.14995 -4.06718 -2.76057 1.000 22.81987 107 ASP A N 1
ATOM 803 C CA . ASP A 1 128 ? 2.22012 -5.30115 -1.97428 1.000 22.20487 107 ASP A C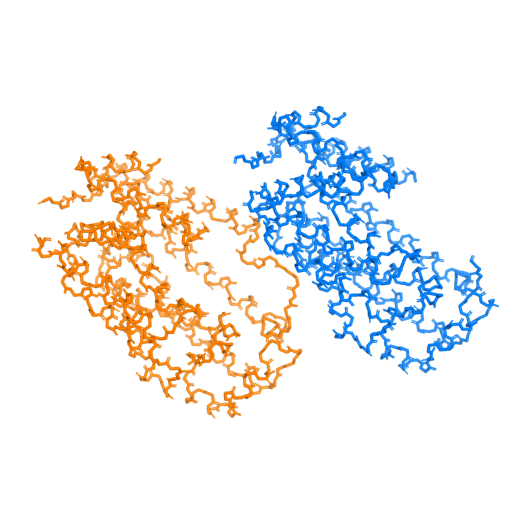A 1
ATOM 804 C C . ASP A 1 128 ? 3.66493 -5.74751 -1.79416 1.000 23.04396 107 ASP A C 1
ATOM 805 O O . ASP A 1 128 ? 4.08970 -6.08727 -0.69034 1.000 21.17455 107 ASP A O 1
ATOM 810 N N . ALA A 1 129 ? 4.42813 -5.76430 -2.89375 1.000 23.29872 108 ALA A N 1
ATOM 811 C CA . ALA A 1 129 ? 5.78943 -6.28947 -2.87696 1.000 26.59591 108 ALA A CA 1
ATOM 812 C C . ALA A 1 129 ? 6.74327 -5.38009 -2.10748 1.000 24.92691 108 ALA A C 1
ATOM 813 O O . ALA A 1 129 ? 7.61538 -5.87369 -1.38790 1.000 23.03830 108 ALA A O 1
ATOM 815 N N . ALA A 1 130 ? 6.62297 -4.05994 -2.28143 1.000 25.18286 109 ALA A N 1
ATOM 816 C CA . ALA A 1 130 ? 7.49140 -3.12740 -1.56298 1.000 28.37560 109 ALA A CA 1
ATOM 817 C C . ALA A 1 130 ? 7.22699 -3.19313 -0.06709 1.000 23.93336 109 ALA A C 1
ATOM 818 O O . ALA A 1 130 ? 8.15962 -3.24998 0.74421 1.000 23.05241 109 ALA A O 1
ATOM 820 N N . VAL A 1 131 ? 5.95262 -3.18989 0.31470 1.000 19.33538 110 VAL A N 1
ATOM 821 C CA . VAL A 1 131 ? 5.59056 -3.33192 1.72266 1.000 20.22089 110 VAL A CA 1
ATOM 822 C C . VAL A 1 131 ? 6.14940 -4.63419 2.28658 1.000 22.88981 110 VAL A C 1
ATOM 823 O O . VAL A 1 131 ? 6.73697 -4.65973 3.37505 1.000 20.75668 110 VAL A O 1
ATOM 827 N N . ALA A 1 132 ? 5.98892 -5.73820 1.54264 1.000 19.60386 111 ALA A N 1
ATOM 828 C CA . ALA A 1 132 ? 6.46921 -7.02124 2.03684 1.000 19.70091 111 ALA A CA 1
ATOM 829 C C . ALA A 1 132 ? 7.98999 -7.04178 2.15678 1.000 23.02915 111 ALA A C 1
ATOM 830 O O . ALA A 1 132 ? 8.52978 -7.52992 3.15884 1.000 20.17360 111 ALA A O 1
ATOM 832 N N . ARG A 1 133 ? 8.70613 -6.52610 1.15179 1.000 23.27559 112 ARG A N 1
ATOM 833 C CA . ARG A 1 133 ? 10.16331 -6.63865 1.19538 1.000 21.20565 112 ARG A CA 1
ATOM 834 C C . ARG A 1 133 ? 10.73980 -5.80252 2.33239 1.000 21.80923 112 ARG A C 1
ATOM 835 O O . ARG A 1 133 ? 11.61149 -6.27040 3.07649 1.000 20.50338 112 ARG A O 1
ATOM 843 N N . ALA A 1 134 ? 10.24815 -4.57169 2.49678 1.000 18.23551 113 ALA A N 1
ATOM 844 C CA . ALA A 1 134 ? 10.70374 -3.74622 3.61371 1.000 24.05338 113 ALA A CA 1
ATOM 845 C C . ALA A 1 134 ? 10.36368 -4.38793 4.94940 1.000 22.87599 113 ALA A C 1
ATOM 846 O O . ALA A 1 134 ? 11.17979 -4.37095 5.87647 1.000 19.06616 113 ALA A O 1
ATOM 848 N N . LEU A 1 135 ? 9.15778 -4.95170 5.07214 1.000 19.49148 114 LEU A N 1
ATOM 849 C CA . LEU A 1 135 ? 8.74321 -5.54369 6.34028 1.000 19.85550 114 LEU A CA 1
ATOM 850 C C . LEU A 1 135 ? 9.61966 -6.73609 6.71065 1.000 17.88225 114 LEU A C 1
ATOM 851 O O . LEU A 1 135 ? 10.04951 -6.86546 7.86457 1.000 18.54563 114 LEU A O 1
ATOM 856 N N . VAL A 1 136 ? 9.89069 -7.63374 5.75230 1.000 18.93705 115 VAL A N 1
ATOM 857 C CA . VAL A 1 136 ? 10.73256 -8.78321 6.08024 1.000 19.75339 115 VAL A CA 1
ATOM 858 C C . VAL A 1 136 ? 12.07029 -8.30472 6.62836 1.000 19.58940 115 VAL A C 1
ATOM 859 O O . VAL A 1 136 ? 12.54973 -8.78579 7.66279 1.000 17.41604 115 VAL A O 1
ATOM 863 N N . HIS A 1 137 ? 12.68591 -7.33723 5.95111 1.000 19.13349 116 HIS A N 1
ATOM 864 C CA . HIS A 1 137 ? 13.98255 -6.85615 6.41795 1.000 26.48463 116 HIS A CA 1
ATOM 865 C C . HIS A 1 137 ? 13.87146 -6.22853 7.80409 1.000 23.95800 116 HIS A C 1
ATOM 866 O O . HIS A 1 137 ? 14.69020 -6.50764 8.69022 1.000 22.42218 116 HIS A O 1
ATOM 873 N N . THR A 1 138 ? 12.85150 -5.39303 8.01635 1.000 18.40690 117 THR A N 1
ATOM 874 C CA . THR A 1 138 ? 12.63200 -4.81618 9.34141 1.000 18.20249 117 THR A CA 1
ATOM 875 C C . THR A 1 138 ? 12.46895 -5.90038 10.40194 1.000 19.29830 117 THR A C 1
ATOM 876 O O . THR A 1 138 ? 13.09450 -5.84097 11.46788 1.000 19.77609 117 THR A O 1
ATOM 880 N N . LEU A 1 139 ? 11.62773 -6.90728 10.13182 1.000 16.95749 118 LEU A N 1
ATOM 881 C CA . LEU A 1 139 ? 11.35222 -7.91559 11.14882 1.000 18.45981 118 LEU A CA 1
ATOM 882 C C . LEU A 1 139 ? 12.60154 -8.72042 11.47356 1.000 22.47293 118 LEU A C 1
ATOM 883 O O . LEU A 1 139 ? 12.87468 -9.00239 12.64753 1.000 18.72264 118 LEU A O 1
ATOM 888 N N . ARG A 1 140 ? 13.37970 -9.08981 10.45068 1.000 20.87969 119 ARG A N 1
ATOM 889 C CA . ARG A 1 140 ? 14.60209 -9.85205 10.71021 1.000 20.91817 119 ARG A CA 1
ATOM 890 C C . ARG A 1 140 ? 15.65457 -9.00204 11.41387 1.000 21.33690 119 ARG A C 1
ATOM 891 O O . ARG A 1 140 ? 16.38680 -9.50323 12.27416 1.000 26.09478 119 ARG A O 1
ATOM 899 N N . THR A 1 141 ? 15.75086 -7.72231 11.05698 1.000 19.21631 120 THR A N 1
ATOM 900 C CA . THR A 1 141 ? 16.68607 -6.83608 11.73987 1.000 24.65202 120 THR A CA 1
ATOM 901 C C . THR A 1 141 ? 16.43913 -6.82664 13.24299 1.000 26.32606 120 THR A C 1
ATOM 902 O O . THR A 1 141 ? 17.39081 -6.82068 14.03423 1.000 22.58370 120 THR A O 1
ATOM 906 N N . TRP A 1 142 ? 15.16783 -6.85080 13.65690 1.000 18.94545 121 TRP A N 1
ATOM 907 C CA . TRP A 1 142 ? 14.77274 -6.71123 15.04951 1.000 19.67322 121 TRP A CA 1
ATOM 908 C C . TRP A 1 142 ? 14.44344 -8.04376 15.72282 1.000 21.65080 121 TRP A C 1
ATOM 909 O O . TRP A 1 142 ? 13.82022 -8.05620 16.79129 1.000 22.53833 121 TRP A O 1
ATOM 920 N N . ASP A 1 143 ? 14.86027 -9.17089 15.12999 1.000 24.25869 122 ASP A N 1
ATOM 921 C CA . ASP A 1 143 ? 14.72841 -10.48481 15.77169 1.000 24.71199 122 ASP A CA 1
ATOM 922 C C . ASP A 1 143 ? 13.27157 -10.83179 16.06178 1.000 26.71474 122 ASP A C 1
ATOM 923 O O . ASP A 1 143 ? 12.94780 -11.46026 17.07331 1.000 28.24411 122 ASP A O 1
ATOM 928 N N . LEU A 1 144 ? 12.37013 -10.41300 15.15802 1.000 23.76305 123 LEU A N 1
ATOM 929 C CA . LEU A 1 144 ? 10.95125 -10.65823 15.26997 1.000 19.64829 123 LEU A CA 1
ATOM 930 C C . LEU A 1 144 ? 10.54470 -11.85791 14.41738 1.000 22.81847 123 LEU A C 1
ATOM 931 O O . LEU A 1 144 ? 11.22117 -12.19288 13.43332 1.000 20.30239 123 LEU A O 1
ATOM 936 N N . PRO A 1 145 ? 9.45054 -12.52809 14.78625 1.000 23.62994 124 PRO A N 1
ATOM 937 C CA . PRO A 1 145 ? 9.07143 -13.79931 14.12810 1.000 21.83110 124 PRO A CA 1
ATOM 938 C C . PRO A 1 145 ? 8.35950 -13.58619 12.79260 1.000 18.26162 124 PRO A C 1
ATOM 939 O O . PRO A 1 145 ? 7.13204 -13.69529 12.65537 1.000 22.57640 124 PRO A O 1
ATOM 943 N N . TYR A 1 146 ? 9.16548 -13.29139 11.76928 1.000 20.47316 125 TYR A N 1
ATOM 944 C CA . TYR A 1 146 ? 8.62531 -12.86649 10.48482 1.000 19.16860 125 TYR A CA 1
ATOM 945 C C . TYR A 1 146 ? 7.77302 -13.93767 9.82507 1.000 26.50963 125 TYR A C 1
ATOM 946 O O . TYR A 1 146 ? 6.89227 -13.60532 9.02691 1.000 23.91915 125 TYR A O 1
ATOM 955 N N . LEU A 1 147 ? 7.98850 -15.21201 10.15074 1.000 24.03315 126 LEU A N 1
ATOM 956 C CA . LEU A 1 147 ? 7.14918 -16.24868 9.56859 1.000 26.74093 126 LEU A CA 1
ATOM 957 C C . LEU A 1 147 ? 5.77003 -16.32194 10.21061 1.000 28.01563 126 LEU A C 1
ATOM 958 O O . LEU A 1 147 ? 4.90625 -17.04695 9.70542 1.000 26.82440 126 LEU A O 1
ATOM 963 N N . ARG A 1 148 ? 5.51910 -15.57687 11.28618 1.000 20.00790 127 ARG A N 1
ATOM 964 C CA . ARG A 1 148 ? 4.20244 -15.60552 11.90807 1.000 23.85279 127 ARG A CA 1
ATOM 965 C C . ARG A 1 148 ? 3.28549 -14.48259 11.43082 1.000 23.16407 127 ARG A C 1
ATOM 966 O O . ARG A 1 148 ? 2.15997 -14.37929 11.91589 1.000 21.74613 127 ARG A O 1
ATOM 974 N N . VAL A 1 149 ? 3.73188 -13.65400 10.49209 1.000 21.75726 128 VAL A N 1
ATOM 975 C CA . VAL A 1 149 ? 2.90215 -12.58438 9.92539 1.000 20.90608 128 VAL A CA 1
ATOM 976 C C . VAL A 1 149 ? 1.56790 -13.13106 9.41345 1.000 20.66161 128 VAL A C 1
ATOM 977 O O . VAL A 1 149 ? 0.53494 -12.46252 9.57193 1.000 20.53228 128 VAL A O 1
ATOM 981 N N . PRO A 1 150 ? 1.51099 -14.32389 8.81016 1.000 18.95316 129 PRO A N 1
ATOM 982 C CA . PRO A 1 150 ? 0.19585 -14.86916 8.44213 1.000 23.29231 129 PRO A CA 1
ATOM 983 C C . PRO A 1 150 ? -0.81409 -14.94352 9.58183 1.000 22.62915 129 PRO A C 1
ATOM 984 O O . PRO A 1 150 ? -2.02189 -14.92004 9.31006 1.000 22.86568 129 PRO A O 1
ATOM 988 N N . GLU A 1 151 ? -0.38333 -15.05121 10.84401 1.000 23.99595 130 GLU A N 1
ATOM 989 C CA . GLU A 1 151 ? -1.36379 -15.07201 11.92878 1.000 23.97857 130 GLU A CA 1
ATOM 990 C C . GLU A 1 151 ? -2.11753 -13.75027 12.00126 1.000 20.98767 130 GLU A C 1
ATOM 991 O O . GLU A 1 151 ? -3.32633 -13.72385 12.27137 1.000 23.59869 130 GLU A O 1
ATOM 997 N N . PHE A 1 152 ? -1.40836 -12.64277 11.77274 1.000 20.90285 131 PHE A N 1
ATOM 998 C CA . PHE A 1 152 ? -2.05078 -11.33394 11.70367 1.000 19.03667 131 PHE A CA 1
ATOM 999 C C . PHE A 1 152 ? -2.99887 -11.25062 10.51007 1.000 18.96187 131 PHE A C 1
ATOM 1000 O O . PHE A 1 152 ? -4.12459 -10.74623 10.62821 1.000 20.09540 131 PHE A O 1
ATOM 1008 N N . VAL A 1 153 ? -2.57983 -11.76243 9.35049 1.000 21.23505 132 VAL A N 1
ATOM 1009 C CA . VAL A 1 153 ? -3.45588 -11.71823 8.18400 1.000 22.45961 132 VAL A CA 1
ATOM 1010 C C . VAL A 1 153 ? -4.71249 -12.54526 8.42802 1.000 17.91685 132 VAL A C 1
ATOM 1011 O O . VAL A 1 153 ? -5.81823 -12.13696 8.06419 1.000 17.65994 132 VAL A O 1
ATOM 1015 N N . ASP A 1 154 ? -4.55812 -13.71659 9.06137 1.000 23.89149 133 ASP A N 1
ATOM 1016 C CA . ASP A 1 154 ? -5.70063 -14.58139 9.35756 1.000 24.96761 133 ASP A CA 1
ATOM 1017 C C . ASP A 1 154 ? -6.69360 -13.90481 10.29628 1.000 23.01792 133 ASP A C 1
ATOM 1018 O O . ASP A 1 154 ? -7.91146 -14.08501 10.15515 1.000 22.55233 133 ASP A O 1
ATOM 1023 N N . GLY A 1 155 ? -6.19496 -13.16643 11.29044 1.000 22.22765 134 GLY A N 1
ATOM 1024 C CA . GLY A 1 155 ? -7.08958 -12.40840 12.15178 1.000 20.74660 134 GLY A CA 1
ATOM 1025 C C . GLY A 1 155 ? -7.91419 -11.40751 11.36918 1.000 17.85651 134 GLY A C 1
ATOM 1026 O O . GLY A 1 155 ? -9.10985 -11.23591 11.62161 1.000 20.14908 134 GLY A O 1
ATOM 1027 N N . ASN A 1 156 ? -7.28580 -10.73538 10.39801 1.000 19.29700 135 ASN A N 1
ATOM 1028 C CA . ASN A 1 156 ? -8.02060 -9.81518 9.53642 1.000 19.78348 135 ASN A CA 1
ATOM 1029 C C . ASN A 1 156 ? -9.01305 -10.55234 8.64386 1.000 18.78906 135 ASN A C 1
ATOM 1030 O O . ASN A 1 156 ? -10.13784 -10.08175 8.43926 1.000 19.73108 135 ASN A O 1
ATOM 1035 N N . ARG A 1 157 ? -8.61398 -11.70798 8.10365 1.000 19.94531 136 ARG A N 1
ATOM 1036 C CA . ARG A 1 157 ? -9.52380 -12.50112 7.28437 1.000 22.22149 136 ARG A CA 1
ATOM 1037 C C . ARG A 1 157 ? -10.76230 -12.91255 8.08345 1.000 20.37641 136 ARG A C 1
ATOM 1038 O O . ARG A 1 157 ? -11.89470 -12.79271 7.59863 1.000 22.35976 136 ARG A O 1
ATOM 1046 N N . LYS A 1 158 ? -10.56521 -13.34245 9.33102 1.000 23.03163 137 LYS A N 1
ATOM 1047 C CA . LYS A 1 158 ? -11.68161 -13.74191 10.18432 1.000 23.84749 137 LYS A CA 1
ATOM 1048 C C . LYS A 1 158 ? -12.56715 -12.55364 10.53572 1.000 23.86775 137 LYS A C 1
ATOM 1049 O O . LYS A 1 158 ? -13.79565 -12.68035 10.58228 1.000 24.22474 137 LYS A O 1
ATOM 1055 N N . ALA A 1 159 ? -11.96160 -11.38922 10.78766 1.000 20.06104 138 ALA A N 1
ATOM 1056 C CA . ALA A 1 159 ? -12.73812 -10.20295 11.14079 1.000 23.81144 138 ALA A CA 1
ATOM 1057 C C . ALA A 1 159 ? -13.70209 -9.80594 10.03249 1.000 21.51437 138 ALA A C 1
ATOM 1058 O O . ALA A 1 159 ? -14.78735 -9.27667 10.31347 1.000 20.45916 138 ALA A O 1
ATOM 1060 N N . LEU A 1 160 ? -13.33246 -10.06019 8.76976 1.000 21.20492 139 LEU A N 1
ATOM 1061 C CA . LEU A 1 160 ? -14.16526 -9.66070 7.63843 1.000 21.50662 139 LEU A CA 1
ATOM 1062 C C . LEU A 1 160 ? -15.57687 -10.22493 7.74033 1.000 23.77381 139 LEU A C 1
ATOM 1063 O O . LEU A 1 160 ? -16.55595 -9.53716 7.41615 1.000 24.75708 139 LEU A O 1
ATOM 1068 N N . THR A 1 161 ? -15.70587 -11.47634 8.17849 1.000 22.42086 140 THR A N 1
ATOM 1069 C CA . THR A 1 161 ? -17.00829 -12.12657 8.24110 1.000 29.90876 140 THR A CA 1
ATOM 1070 C C . THR A 1 161 ? -17.57292 -12.20884 9.65986 1.000 26.14473 140 THR A C 1
ATOM 1071 O O . THR A 1 161 ? -18.51375 -12.97329 9.90066 1.000 24.22382 140 THR A O 1
ATOM 1075 N N . THR A 1 162 ? -17.05433 -11.41409 10.58831 1.000 20.85444 141 THR A N 1
ATOM 1076 C CA . THR A 1 162 ? -17.54919 -11.38833 11.95904 1.000 21.19169 141 THR A CA 1
ATOM 1077 C C . THR A 1 162 ? -18.20364 -10.03926 12.21711 1.000 24.61607 141 THR A C 1
ATOM 1078 O O . THR A 1 162 ? -17.53344 -9.00104 12.15650 1.000 23.96246 141 THR A O 1
ATOM 1082 N N . TYR A 1 163 ? -19.50485 -10.05024 12.50276 1.000 19.32449 142 TYR A N 1
ATOM 1083 C CA . TYR A 1 163 ? -20.26414 -8.81089 12.61567 1.000 23.01348 142 TYR A CA 1
ATOM 1084 C C . TYR A 1 163 ? -20.74322 -8.53559 14.03048 1.000 21.31248 142 TYR A C 1
ATOM 1085 O O . TYR A 1 163 ? -21.42614 -7.52302 14.26253 1.000 24.00109 142 TYR A O 1
ATOM 1094 N N . GLU A 1 164 ? -20.40970 -9.41083 14.97113 1.000 22.34908 143 GLU A N 1
ATOM 1095 C CA . GLU A 1 164 ? -20.91607 -9.35514 16.32944 1.000 24.72189 143 GLU A CA 1
ATOM 1096 C C . GLU A 1 164 ? -20.02016 -10.22540 17.19364 1.000 27.14344 143 GLU A C 1
ATOM 1097 O O . GLU A 1 164 ? -19.41408 -11.18208 16.70559 1.000 20.09308 143 GLU A O 1
ATOM 1103 N N . TYR A 1 165 ? -19.95534 -9.88989 18.48258 1.000 18.62970 144 TYR A N 1
ATOM 1104 C CA . TYR A 1 165 ? -19.09593 -10.57261 19.44794 1.000 20.11939 144 TYR A CA 1
ATOM 1105 C C . TYR A 1 165 ? -19.92585 -10.87159 20.68934 1.000 24.49162 144 TYR A C 1
ATOM 1106 O O . TYR A 1 165 ? -20.50241 -9.95653 21.28075 1.000 22.40783 144 TYR A O 1
ATOM 1115 N N . ALA A 1 166 ? -20.01567 -12.14859 21.07695 1.000 18.48724 145 ALA A N 1
ATOM 1116 C CA . ALA A 1 166 ? -20.97565 -12.49251 22.13860 1.000 24.87413 145 ALA A CA 1
ATOM 1117 C C . ALA A 1 166 ? -20.53214 -11.98667 23.50869 1.000 18.65426 145 ALA A C 1
ATOM 1118 O O . ALA A 1 166 ? -21.37791 -11.65239 24.35446 1.000 23.57635 145 ALA A O 1
ATOM 1120 N N . ASN A 1 167 ? -19.22791 -11.92596 23.74185 1.000 19.10262 146 ASN A N 1
ATOM 1121 C CA . ASN A 1 167 ? -18.67930 -11.64733 25.06012 1.000 22.06765 146 ASN A CA 1
ATOM 1122 C C . ASN A 1 167 ? -17.22801 -11.22339 24.89036 1.000 21.65981 146 ASN A C 1
ATOM 1123 O O . ASN A 1 167 ? -16.70471 -11.15657 23.77207 1.000 20.84221 146 ASN A O 1
ATOM 1128 N N . ASP A 1 168 ? -16.57440 -10.93349 26.02045 1.000 21.29690 147 ASP A N 1
ATOM 1129 C CA . ASP A 1 168 ? -15.18227 -10.49096 25.98556 1.000 26.64714 147 ASP A CA 1
ATOM 1130 C C . ASP A 1 168 ? -14.27014 -11.55210 25.37343 1.000 25.80240 147 ASP A C 1
ATOM 1131 O O . ASP A 1 168 ? -13.30528 -11.22567 24.66639 1.000 21.78804 147 ASP A O 1
ATOM 1136 N N . GLU A 1 169 ? -14.55013 -12.82956 25.65196 1.000 24.00317 148 GLU A N 1
ATOM 1137 C CA . GLU A 1 169 ? -13.73016 -13.91183 25.11493 1.000 23.60202 148 GLU A CA 1
ATOM 1138 C C . GLU A 1 169 ? -13.75782 -13.91430 23.59074 1.000 24.21988 148 GLU A C 1
ATOM 1139 O O . GLU A 1 169 ? -12.72770 -14.13262 22.93525 1.000 24.53993 148 GLU A O 1
ATOM 1145 N N . ALA A 1 170 ? -14.92598 -13.66453 23.00482 1.000 21.37616 149 ALA A N 1
ATOM 1146 C CA . ALA A 1 170 ? -15.01359 -13.63540 21.55106 1.000 20.17649 149 ALA A CA 1
ATOM 1147 C C . ALA A 1 170 ? -14.27498 -12.42678 20.98223 1.000 17.08971 149 ALA A C 1
ATOM 1148 O O . ALA A 1 170 ? -13.58101 -12.53829 19.97099 1.000 24.09346 149 ALA A O 1
ATOM 1150 N N . LEU A 1 171 ? -14.43984 -11.25263 21.60196 1.000 19.43893 150 LEU A N 1
ATOM 1151 C CA . LEU A 1 171 ? -13.70622 -10.08064 21.13409 1.000 19.93397 150 LEU A CA 1
ATOM 1152 C C . LEU A 1 171 ? -12.19906 -10.27734 21.25856 1.000 22.12560 150 LEU A C 1
ATOM 1153 O O . LEU A 1 171 ? -11.43281 -9.71237 20.46553 1.000 20.57365 150 LEU A O 1
ATOM 1158 N N . ASP A 1 172 ? -11.74574 -11.06090 22.24801 1.000 20.15940 151 ASP A N 1
ATOM 1159 C CA . ASP A 1 172 ? -10.32292 -11.36458 22.35408 1.000 24.79817 151 ASP A CA 1
ATOM 1160 C C . ASP A 1 172 ? -9.78377 -12.05986 21.11615 1.000 23.76508 151 ASP A C 1
ATOM 1161 O O . ASP A 1 172 ? -8.58257 -11.97203 20.84928 1.000 23.49759 151 ASP A O 1
ATOM 1166 N N . GLU A 1 173 ? -10.63101 -12.75709 20.35997 1.000 23.82718 152 GLU A N 1
ATOM 1167 C CA . GLU A 1 173 ? -10.14894 -13.40017 19.13751 1.000 25.81260 152 GLU A CA 1
ATOM 1168 C C . GLU A 1 173 ? -9.70533 -12.36498 18.11098 1.000 31.02958 152 GLU A C 1
ATOM 1169 O O . GLU A 1 173 ? -8.74256 -12.59350 17.36587 1.000 28.36035 152 GLU A O 1
ATOM 1175 N N . PHE A 1 174 ? -10.38042 -11.21678 18.08521 1.000 24.55433 153 PHE A N 1
ATOM 1176 C CA . PHE A 1 174 ? -9.95743 -10.07971 17.27621 1.000 20.09055 153 PHE A CA 1
ATOM 1177 C C . PHE A 1 174 ? -8.76268 -9.37862 17.90572 1.000 20.70843 153 PHE A C 1
ATOM 1178 O O . PHE A 1 174 ? -7.75439 -9.12690 17.23455 1.000 19.99647 153 PHE A O 1
ATOM 1186 N N . LEU A 1 175 ? -8.85901 -9.03243 19.19560 1.000 16.20592 154 LEU A N 1
ATOM 1187 C CA . LEU A 1 175 ? -7.81041 -8.22753 19.82263 1.000 16.66864 154 LEU A CA 1
ATOM 1188 C C . LEU A 1 175 ? -6.46040 -8.94178 19.82178 1.000 19.46381 154 LEU A C 1
ATOM 1189 O O . LEU A 1 175 ? -5.41946 -8.31043 19.62522 1.000 17.98364 154 LEU A O 1
ATOM 1194 N N . GLU A 1 176 ? -6.44554 -10.25083 20.06487 1.000 17.30386 155 GLU A N 1
ATOM 1195 C CA . GLU A 1 176 ? -5.16387 -10.93250 20.20484 1.000 19.47984 155 GLU A CA 1
ATOM 1196 C C . GLU A 1 176 ? -4.48169 -11.22929 18.87695 1.000 23.03246 155 GLU A C 1
ATOM 1197 O O . GLU A 1 176 ? -3.31143 -11.62517 18.88753 1.000 25.98905 155 GLU A O 1
ATOM 1203 N N . THR A 1 177 ? -5.17650 -11.08629 17.74739 1.000 18.00410 156 THR A N 1
ATOM 1204 C CA . THR A 1 177 ? -4.57290 -11.29992 16.43429 1.000 19.70625 156 THR A CA 1
ATOM 1205 C C . THR A 1 177 ? -4.42433 -9.99346 15.65660 1.000 21.26633 156 THR A C 1
ATOM 1206 O O . THR A 1 177 ? -3.31279 -9.62316 15.28446 1.000 31.97155 156 THR A O 1
ATOM 1210 N N . VAL A 1 178 ? -5.52048 -9.27412 15.43644 1.000 18.54346 157 VAL A N 1
ATOM 1211 C CA . VAL A 1 178 ? -5.47360 -8.04985 14.63778 1.000 16.01813 157 VAL A CA 1
ATOM 1212 C C . VAL A 1 178 ? -4.76781 -6.93203 15.39706 1.000 19.73253 157 VAL A C 1
ATOM 1213 O O . VAL A 1 178 ? -3.95748 -6.19133 14.82586 1.000 17.89462 157 VAL A O 1
ATOM 1217 N N . THR A 1 179 ? -5.08064 -6.77096 16.68735 1.000 17.79796 158 THR A N 1
ATOM 1218 C CA . THR A 1 179 ? -4.62306 -5.59622 17.43333 1.000 16.72210 158 THR A CA 1
ATOM 1219 C C . THR A 1 179 ? -3.27533 -5.82415 18.11296 1.000 19.01026 158 THR A C 1
ATOM 1220 O O . THR A 1 179 ? -2.32268 -5.05561 17.91524 1.000 18.02327 158 THR A O 1
ATOM 1224 N N . LEU A 1 180 ? -3.16691 -6.87706 18.92242 1.000 16.00975 159 LEU A N 1
ATOM 1225 C CA . LEU A 1 180 ? -2.03251 -6.95984 19.83086 1.000 15.53302 159 LEU A CA 1
ATOM 1226 C C . LEU A 1 180 ? -0.84695 -7.75166 19.28535 1.000 13.64399 159 LEU A C 1
ATOM 1227 O O . LEU A 1 180 ? 0.27329 -7.56131 19.77418 1.000 16.22452 159 LEU A O 1
ATOM 1232 N N . LEU A 1 181 ? -1.03470 -8.61495 18.28675 1.000 16.97812 160 LEU A N 1
ATOM 1233 C CA . LEU A 1 181 ? 0.13222 -9.28280 17.70472 1.000 16.08468 160 LEU A CA 1
ATOM 1234 C C . LEU A 1 181 ? 1.11237 -8.28505 17.09989 1.000 16.68067 160 LEU A C 1
ATOM 1235 O O . LEU A 1 181 ? 2.30270 -8.30018 17.48295 1.000 17.65982 160 LEU A O 1
ATOM 1240 N N . PRO A 1 182 ? 0.71805 -7.37277 16.20749 1.000 15.56818 161 PRO A N 1
ATOM 1241 C CA . PRO A 1 182 ? 1.68728 -6.35400 15.76715 1.000 18.64432 161 PRO A CA 1
ATOM 1242 C C . PRO A 1 182 ? 2.13551 -5.43900 16.89748 1.000 15.46212 161 PRO A C 1
ATOM 1243 O O . PRO A 1 182 ? 3.28276 -4.97823 16.87591 1.000 17.59926 161 PRO A O 1
ATOM 1247 N N . ALA A 1 183 ? 1.26998 -5.18235 17.89480 1.000 16.30718 162 ALA A N 1
ATOM 1248 C CA . ALA A 1 183 ? 1.64776 -4.34748 19.03251 1.000 18.61551 162 ALA A CA 1
ATOM 1249 C C . ALA A 1 183 ? 2.84222 -4.92826 19.78669 1.000 16.27422 162 ALA A C 1
ATOM 1250 O O . ALA A 1 183 ? 3.81069 -4.21137 20.07281 1.000 14.58930 162 ALA A O 1
ATOM 1252 N N . VAL A 1 184 ? 2.79837 -6.22620 20.12450 1.000 16.01313 163 VAL A N 1
ATOM 1253 C CA . VAL A 1 184 ? 3.93505 -6.78176 20.87129 1.000 15.33871 163 VAL A CA 1
ATOM 1254 C C . VAL A 1 184 ? 5.18138 -6.85753 19.99916 1.000 13.85990 163 VAL A C 1
ATOM 1255 O O . VAL A 1 184 ? 6.30408 -6.81919 20.53059 1.000 16.30037 163 VAL A O 1
ATOM 1259 N N . TRP A 1 185 ? 5.02505 -6.92285 18.66706 1.000 15.31717 164 TRP A N 1
ATOM 1260 C CA . TRP A 1 185 ? 6.19355 -6.89039 17.78854 1.000 17.14296 164 TRP A CA 1
ATOM 1261 C C . TRP A 1 185 ? 6.83057 -5.50582 17.78415 1.000 17.20164 164 TRP A C 1
ATOM 1262 O O . TRP A 1 185 ? 8.04480 -5.36073 17.98153 1.000 14.46264 164 TRP A O 1
ATOM 1273 N N . ILE A 1 186 ? 6.02888 -4.46111 17.58870 1.000 15.16664 165 ILE A N 1
ATOM 1274 C CA . ILE A 1 186 ? 6.65677 -3.14735 17.52565 1.000 17.60934 165 ILE A CA 1
ATOM 1275 C C . ILE A 1 186 ? 7.20754 -2.74337 18.88990 1.000 15.80575 165 ILE A C 1
ATOM 1276 O O . ILE A 1 186 ? 8.15974 -1.95093 18.96598 1.000 15.51123 165 ILE A O 1
ATOM 1281 N N . ASN A 1 187 ? 6.67839 -3.31632 19.97361 1.000 15.24059 166 ASN A N 1
ATOM 1282 C CA . ASN A 1 187 ? 7.25832 -3.09008 21.29902 1.000 13.59544 166 ASN A CA 1
ATOM 1283 C C . ASN A 1 187 ? 8.75680 -3.38424 21.29871 1.000 13.50153 166 ASN A C 1
ATOM 1284 O O . ASN A 1 187 ? 9.55047 -2.64636 21.89956 1.000 14.33271 166 ASN A O 1
ATOM 1289 N N . GLN A 1 188 ? 9.16888 -4.44480 20.59498 1.000 16.38311 167 GLN A N 1
ATOM 1290 C CA . GLN A 1 188 ? 10.58442 -4.78487 20.54160 1.000 16.11865 167 GLN A CA 1
ATOM 1291 C C . GLN A 1 188 ? 11.38333 -3.74143 19.77766 1.000 18.63021 167 GLN A C 1
ATOM 1292 O O . GLN A 1 188 ? 12.51914 -3.43002 20.15518 1.000 17.25410 167 GLN A O 1
ATOM 1298 N N . ILE A 1 189 ? 10.80745 -3.18028 18.70913 1.000 15.81353 168 ILE A N 1
ATOM 1299 C CA . ILE A 1 189 ? 11.49652 -2.14427 17.95501 1.000 17.34499 168 ILE A CA 1
ATOM 1300 C C . ILE A 1 189 ? 11.68390 -0.88927 18.80407 1.000 15.43417 168 ILE A C 1
ATOM 1301 O O . ILE A 1 189 ? 12.66951 -0.15826 18.62735 1.000 15.28621 168 ILE A O 1
ATOM 1306 N N . PHE A 1 190 ? 10.77782 -0.63646 19.75939 1.000 14.31900 169 PHE A N 1
ATOM 1307 C CA . PHE A 1 190 ? 10.92447 0.46917 20.70310 1.000 14.87909 169 PHE A CA 1
ATOM 1308 C C . PHE A 1 190 ? 12.03360 0.25308 21.74397 1.000 16.88119 169 PHE A C 1
ATOM 1309 O O . PHE A 1 190 ? 12.31750 1.17773 22.51854 1.000 19.89032 169 PHE A O 1
ATOM 1317 N N . GLU A 1 191 ? 12.64459 -0.94567 21.80689 1.000 15.81502 170 GLU A N 1
ATOM 1318 C CA . GLU A 1 191 ? 13.76522 -1.28490 22.68848 1.000 17.75094 170 GLU A CA 1
ATOM 1319 C C . GLU A 1 191 ? 13.36253 -1.21396 24.16464 1.000 19.12425 170 GLU A C 1
ATOM 1320 O O . GLU A 1 191 ? 13.76327 -0.29094 24.89117 1.000 19.84169 170 GLU A O 1
ATOM 1326 N N . PRO A 1 192 ? 12.57734 -2.18417 24.62911 1.000 18.37274 171 PRO A N 1
ATOM 1327 C CA . PRO A 1 192 ? 12.17603 -2.21714 26.03754 1.000 16.81774 171 PRO A CA 1
ATOM 1328 C C . PRO A 1 192 ? 13.38728 -2.30047 26.95255 1.000 17.28877 171 PRO A C 1
ATOM 1329 O O . PRO A 1 192 ? 14.36621 -2.98834 26.64860 1.000 17.71368 171 PRO A O 1
ATOM 1333 N N . ARG A 1 193 ? 13.30913 -1.60517 28.08351 1.000 20.36207 172 ARG A N 1
ATOM 1334 C CA . ARG A 1 193 ? 14.34344 -1.74364 29.10287 1.000 20.90569 172 ARG A CA 1
ATOM 1335 C C . ARG A 1 193 ? 13.93962 -2.66475 30.24448 1.000 25.38233 172 ARG A C 1
ATOM 1336 O O . ARG A 1 193 ? 14.80958 -3.05981 31.02451 1.000 33.36160 172 ARG A O 1
ATOM 1344 N N . SER A 1 194 ? 12.66952 -3.05115 30.35119 1.000 24.27807 173 SER A N 1
ATOM 1345 C CA . SER A 1 194 ? 12.26426 -3.98548 31.39609 1.000 31.75331 173 SER A CA 1
ATOM 1346 C C . SER A 1 194 ? 11.19430 -4.91965 30.85868 1.000 33.30101 173 SER A C 1
ATOM 1347 O O . SER A 1 194 ? 10.50510 -4.61041 29.88732 1.000 22.93859 173 SER A O 1
ATOM 1350 N N . ALA A 1 195 ? 11.06061 -6.08011 31.50812 1.000 34.52541 174 ALA A N 1
ATOM 1351 C CA . ALA A 1 195 ? 10.10809 -7.08637 31.04698 1.000 27.45603 174 ALA A CA 1
ATOM 1352 C C . ALA A 1 195 ? 8.65963 -6.63693 31.19426 1.000 20.77844 174 ALA A C 1
ATOM 1353 O O . ALA A 1 195 ? 7.78605 -7.18407 30.51064 1.000 27.98965 174 ALA A O 1
ATOM 1355 N N . GLU A 1 196 ? 8.38427 -5.64988 32.05283 1.000 22.54606 175 GLU A N 1
ATOM 1356 C CA . GLU A 1 196 ? 7.01929 -5.15656 32.19996 1.000 24.23493 175 GLU A CA 1
ATOM 1357 C C . GLU A 1 196 ? 6.51458 -4.46033 30.94031 1.000 20.09396 175 GLU A C 1
ATOM 1358 O O . GLU A 1 196 ? 5.29868 -4.25578 30.81088 1.000 20.39728 175 GLU A O 1
ATOM 1364 N N . ALA A 1 197 ? 7.40888 -4.11119 30.00608 1.000 19.96472 176 ALA A N 1
ATOM 1365 C CA . ALA A 1 197 ? 6.99234 -3.31367 28.84645 1.000 20.08608 176 ALA A CA 1
ATOM 1366 C C . ALA A 1 197 ? 5.89148 -3.99883 28.03707 1.000 21.88940 176 ALA A C 1
ATOM 1367 O O . ALA A 1 197 ? 4.95695 -3.33906 27.56523 1.000 18.72064 176 ALA A O 1
ATOM 1369 N N . GLU A 1 198 ? 5.99055 -5.31257 27.83168 1.000 18.71581 177 GLU A N 1
ATOM 1370 C CA . GLU A 1 198 ? 5.00461 -5.97101 26.97594 1.000 23.52357 177 GLU A CA 1
ATOM 1371 C C . GLU A 1 198 ? 3.60097 -5.92132 27.57694 1.000 19.02192 177 GLU A C 1
ATOM 1372 O O . GLU A 1 198 ? 2.62028 -5.72074 26.84986 1.000 15.30710 177 GLU A O 1
ATOM 1378 N N . GLU A 1 199 ? 3.46812 -6.09760 28.89900 1.000 18.90005 178 GLU A N 1
ATOM 1379 C CA . GLU A 1 199 ? 2.13567 -5.97550 29.49931 1.000 19.08364 178 GLU A CA 1
ATOM 1380 C C . GLU A 1 199 ? 1.61434 -4.54244 29.41666 1.000 18.86209 178 GLU A C 1
ATOM 1381 O O . GLU A 1 199 ? 0.41812 -4.32105 29.19249 1.000 16.82051 178 GLU A O 1
ATOM 1387 N N . LEU A 1 200 ? 2.48437 -3.55405 29.63361 1.000 17.63500 179 LEU A N 1
ATOM 1388 C CA . LEU A 1 200 ? 2.05943 -2.15960 29.49324 1.000 13.85333 179 LEU A CA 1
ATOM 1389 C C . LEU A 1 200 ? 1.66416 -1.85334 28.05208 1.000 16.19067 179 LEU A C 1
ATOM 1390 O O . LEU A 1 200 ? 0.69173 -1.13102 27.80315 1.000 15.62502 179 LEU A O 1
ATOM 1395 N N . CYS A 1 201 ? 2.42611 -2.37866 27.09661 1.000 15.04322 180 CYS A N 1
ATOM 1396 C CA . CYS A 1 201 ? 2.07251 -2.25927 25.67802 1.000 16.79734 180 CYS A CA 1
ATOM 1397 C C . CYS A 1 201 ? 0.67803 -2.82980 25.41514 1.000 15.33952 180 CYS A C 1
ATOM 1398 O O . CYS A 1 201 ? -0.15776 -2.20492 24.74525 1.000 15.54096 180 CYS A O 1
ATOM 1401 N N . ARG A 1 202 ? 0.40753 -4.02432 25.93794 1.000 16.30993 181 ARG A N 1
ATOM 1402 C CA . ARG A 1 202 ? -0.88301 -4.66565 25.70079 1.000 13.76485 181 ARG A CA 1
ATOM 1403 C C . ARG A 1 202 ? -2.04603 -3.84289 26.27644 1.000 15.59280 181 ARG A C 1
ATOM 1404 O O . ARG A 1 202 ? -3.07545 -3.66511 25.60918 1.000 16.64086 181 ARG A O 1
ATOM 1412 N N . HIS A 1 203 ? -1.89784 -3.32345 27.50127 1.000 14.30691 182 HIS A N 1
ATOM 1413 C CA . HIS A 1 203 ? -2.90893 -2.43869 28.08539 1.000 14.11739 182 HIS A CA 1
ATOM 1414 C C . HIS A 1 203 ? -3.13229 -1.19049 27.23759 1.000 14.35956 182 HIS A C 1
ATOM 1415 O O . HIS A 1 203 ? -4.28035 -0.78082 26.99970 1.000 16.20020 182 HIS A O 1
ATOM 1422 N N . THR A 1 204 ? -2.04262 -0.53063 26.83867 1.000 14.35961 183 THR A N 1
ATOM 1423 C CA . THR A 1 204 ? -2.16201 0.74323 26.13477 1.000 14.15992 183 THR A CA 1
ATOM 1424 C C . THR A 1 204 ? -2.83547 0.55017 24.77811 1.000 15.17810 183 THR A C 1
ATOM 1425 O O . THR A 1 204 ? -3.79842 1.24946 24.44532 1.000 14.95289 183 THR A O 1
ATOM 1429 N N . ILE A 1 205 ? -2.33855 -0.38897 23.97098 1.000 14.97665 184 ILE A N 1
ATOM 1430 C CA . ILE A 1 205 ? -2.93290 -0.56583 22.64865 1.000 14.04141 184 ILE A CA 1
ATOM 1431 C C . ILE A 1 205 ? -4.34494 -1.13439 22.75584 1.000 17.40610 184 ILE A C 1
ATOM 1432 O O . ILE A 1 205 ? -5.20909 -0.79051 21.94177 1.000 14.29818 184 ILE A O 1
ATOM 1437 N N . THR A 1 206 ? -4.62730 -1.97148 23.76783 1.000 16.13264 185 THR A N 1
ATOM 1438 C CA . THR A 1 206 ? -6.01895 -2.36024 24.01293 1.000 14.34494 185 THR A CA 1
ATOM 1439 C C . THR A 1 206 ? -6.89365 -1.12516 24.22933 1.000 15.60729 185 THR A C 1
ATOM 1440 O O . THR A 1 206 ? -7.94872 -0.98555 23.60004 1.000 14.86297 185 THR A O 1
ATOM 1444 N N . ALA A 1 207 ? -6.44796 -0.19157 25.07134 1.000 16.49776 186 ALA A N 1
ATOM 1445 C CA . ALA A 1 207 ? -7.22935 1.02254 25.30242 1.000 15.87722 186 ALA A CA 1
ATOM 1446 C C . ALA A 1 207 ? -7.42633 1.81320 24.01169 1.000 17.83483 186 ALA A C 1
ATOM 1447 O O . ALA A 1 207 ? -8.52607 2.33152 23.75383 1.000 15.49407 186 ALA A O 1
ATOM 1449 N N . PHE A 1 208 ? -6.36280 1.94399 23.20230 1.000 14.65559 187 PHE A N 1
ATOM 1450 C CA . PHE A 1 208 ? -6.47088 2.64857 21.92632 1.000 15.72250 187 PHE A CA 1
ATOM 1451 C C . PHE A 1 208 ? -7.52410 1.99278 21.04016 1.000 14.81654 187 PHE A C 1
ATOM 1452 O O . PHE A 1 208 ? -8.36755 2.66968 20.43684 1.000 15.00781 187 PHE A O 1
ATOM 1460 N N . GLN A 1 209 ? -7.49546 0.66066 20.96287 1.000 14.72787 188 GLN A N 1
ATOM 1461 C CA . GLN A 1 209 ? -8.42924 -0.04661 20.09451 1.000 16.23162 188 GLN A CA 1
ATOM 1462 C C . GLN A 1 209 ? -9.86019 0.08705 20.59484 1.000 18.33299 188 GLN A C 1
ATOM 1463 O O . GLN A 1 209 ? -10.78557 0.28851 19.79620 1.000 15.33156 188 GLN A O 1
ATOM 1469 N N . LEU A 1 210 ? -10.06725 -0.04449 21.91198 1.000 15.53162 189 LEU A N 1
ATOM 1470 C CA . LEU A 1 210 ? -11.41106 0.10268 22.46236 1.000 15.41301 189 LEU A CA 1
ATOM 1471 C C . LEU A 1 210 ? -11.94842 1.51073 22.22714 1.000 18.76084 189 LEU A C 1
ATOM 1472 O O . LEU A 1 210 ? -13.13387 1.69219 21.92983 1.000 16.89734 189 LEU A O 1
ATOM 1477 N N . LEU A 1 211 ? -11.09009 2.52297 22.35762 1.000 15.46461 190 LEU A N 1
ATOM 1478 C CA . LEU A 1 211 ? -11.52269 3.88773 22.06899 1.000 17.58703 190 LEU A CA 1
ATOM 1479 C C . LEU A 1 211 ? -11.89013 4.05045 20.59996 1.000 18.28820 190 LEU A C 1
ATOM 1480 O O . LEU A 1 211 ? -12.81967 4.79615 20.26414 1.000 19.58480 190 LEU A O 1
ATOM 1485 N N . ASP A 1 212 ? -11.17910 3.35414 19.70647 1.000 17.30693 191 ASP A N 1
ATOM 1486 C CA . ASP A 1 212 ? -11.52733 3.39966 18.28755 1.000 16.01053 191 ASP A CA 1
ATOM 1487 C C . ASP A 1 212 ? -12.92550 2.84584 18.05383 1.000 19.08669 191 ASP A C 1
ATOM 1488 O O . ASP A 1 212 ? -13.71291 3.42744 17.29671 1.000 21.05674 191 ASP A O 1
ATOM 1493 N N . PHE A 1 213 ? -13.23801 1.70194 18.67959 1.000 16.32778 192 PHE A N 1
ATOM 1494 C CA . PHE A 1 213 ? -14.57680 1.12520 18.57922 1.000 19.58836 192 PHE A CA 1
ATOM 1495 C C . PHE A 1 213 ? -15.64133 2.12783 19.01005 1.000 17.85722 192 PHE A C 1
ATOM 1496 O O . PHE A 1 213 ? -16.69062 2.25081 18.37033 1.000 19.38503 192 PHE A O 1
ATOM 1504 N N . ILE A 1 214 ? -15.40561 2.81862 20.12675 1.000 17.33659 193 ILE A N 1
ATOM 1505 C CA . ILE A 1 214 ? -16.39747 3.74227 20.67322 1.000 18.39911 193 ILE A CA 1
ATOM 1506 C C . ILE A 1 214 ? -16.53569 4.96255 19.77678 1.000 21.87054 193 ILE A C 1
ATOM 1507 O O . ILE A 1 214 ? -17.64847 5.36996 19.40944 1.000 18.45578 193 ILE A O 1
ATOM 1512 N N . TRP A 1 215 ? -15.39888 5.57418 19.43145 1.000 16.63082 194 TRP A N 1
ATOM 1513 C CA . TRP A 1 215 ? -15.39532 6.72845 18.53892 1.000 21.47250 194 TRP A CA 1
ATOM 1514 C C . TRP A 1 215 ? -16.13653 6.43727 17.23887 1.000 24.14642 194 TRP A C 1
ATOM 1515 O O . TRP A 1 215 ? -16.89515 7.28589 16.74348 1.000 21.07325 194 TRP A O 1
ATOM 1526 N N . ASP A 1 216 ? -15.93144 5.24384 16.66829 1.000 18.30579 195 ASP A N 1
ATOM 1527 C CA . ASP A 1 216 ? -16.46916 4.88511 15.36038 1.000 20.89421 195 ASP A CA 1
ATOM 1528 C C . ASP A 1 216 ? -17.79282 4.13699 15.43689 1.000 21.11077 195 ASP A C 1
ATOM 1529 O O . ASP A 1 216 ? -18.19517 3.50609 14.44968 1.000 21.66884 195 ASP A O 1
ATOM 1534 N N . LEU A 1 217 ? -18.47891 4.19129 16.57901 1.000 18.54597 196 LEU A N 1
ATOM 1535 C CA . LEU A 1 217 ? -19.67440 3.37573 16.77689 1.000 20.24043 196 LEU A CA 1
ATOM 1536 C C . LEU A 1 217 ? -20.71462 3.58921 15.67695 1.000 18.24113 196 LEU A C 1
ATOM 1537 O O . LEU A 1 217 ? -21.25752 2.62618 15.13090 1.000 22.45935 196 LEU A O 1
ATOM 1542 N N . ARG A 1 218 ? -21.01248 4.84855 15.34738 1.000 23.36296 197 ARG A N 1
ATOM 1543 C CA . ARG A 1 218 ? -22.06227 5.13897 14.36965 1.000 23.47455 197 ARG A CA 1
ATOM 1544 C C . ARG A 1 218 ? -21.69395 4.59439 12.99373 1.000 22.19160 197 ARG A C 1
ATOM 1545 O O . ARG A 1 218 ? -22.51768 3.96794 12.31668 1.000 22.51242 197 ARG A O 1
ATOM 1553 N N . GLU A 1 219 ? -20.45041 4.82114 12.56904 1.000 24.26878 198 GLU A N 1
ATOM 1554 C CA . GLU A 1 219 ? -19.99583 4.32020 11.27363 1.000 28.78638 198 GLU A CA 1
ATOM 1555 C C . GLU A 1 219 ? -19.99382 2.79547 11.23014 1.000 24.55383 198 GLU A C 1
ATOM 1556 O O . GLU A 1 219 ? -20.42864 2.18953 10.24315 1.000 23.70502 198 GLU A O 1
ATOM 1562 N N . ASP A 1 220 ? -19.50420 2.15286 12.28994 1.000 22.10866 199 ASP A N 1
ATOM 1563 C CA . ASP A 1 220 ? -19.48423 0.69586 12.31167 1.000 19.64676 199 ASP A CA 1
ATOM 1564 C C . ASP A 1 220 ? -20.90052 0.12580 12.32575 1.000 24.48975 199 ASP A C 1
ATOM 1565 O O . ASP A 1 220 ? -21.19624 -0.84209 11.61051 1.000 22.61071 199 ASP A O 1
ATOM 1570 N N . LEU A 1 221 ? -21.80339 0.72985 13.10054 1.000 19.61161 200 LEU A N 1
ATOM 1571 C CA . LEU A 1 221 ? -23.19256 0.28313 13.07040 1.000 22.41516 200 LEU A CA 1
ATOM 1572 C C . LEU A 1 221 ? -23.77570 0.38851 11.66744 1.000 25.94891 200 LEU A C 1
ATOM 1573 O O . LEU A 1 221 ? -24.54770 -0.47781 11.24214 1.000 24.18624 200 LEU A O 1
ATOM 1578 N N . ASP A 1 222 ? -23.44483 1.46173 10.94989 1.000 24.39957 201 ASP A N 1
ATOM 1579 C CA . ASP A 1 222 ? -23.96060 1.63082 9.59592 1.000 25.42909 201 ASP A CA 1
ATOM 1580 C C . ASP A 1 222 ? -23.45414 0.53646 8.66491 1.000 23.00702 201 ASP A C 1
ATOM 1581 O O . ASP A 1 222 ? -24.09538 0.24306 7.64862 1.000 26.41943 201 ASP A O 1
ATOM 1586 N N . LEU A 1 223 ? -22.30908 -0.06141 8.98501 1.000 21.81300 202 LEU A N 1
ATOM 1587 C CA . LEU A 1 223 ? -21.74073 -1.16699 8.22263 1.000 23.96837 202 LEU A CA 1
ATOM 1588 C C . LEU A 1 223 ? -22.23315 -2.52134 8.69801 1.000 27.74878 202 LEU A C 1
ATOM 1589 O O . LEU A 1 223 ? -21.76610 -3.54651 8.18919 1.000 31.63217 202 LEU A O 1
ATOM 1594 N N . GLY A 1 224 ? -23.15795 -2.55389 9.65430 1.000 27.39542 203 GLY A N 1
ATOM 1595 C CA . GLY A 1 224 ? -23.64882 -3.81009 10.18149 1.000 29.18854 203 GLY A CA 1
ATOM 1596 C C . GLY A 1 224 ? -22.73192 -4.51072 11.16391 1.000 24.97273 203 GLY A C 1
ATOM 1597 O O . GLY A 1 224 ? -22.95585 -5.69115 11.45017 1.000 28.79904 203 GLY A O 1
ATOM 1598 N N . ARG A 1 225 ? -21.72806 -3.82015 11.70843 1.000 21.31217 204 ARG A N 1
ATOM 1599 C CA . ARG A 1 225 ? -20.74049 -4.41318 12.60441 1.000 23.69020 204 ARG A CA 1
ATOM 1600 C C . ARG A 1 225 ? -20.86976 -3.80390 13.99440 1.000 23.50915 204 ARG A C 1
ATOM 1601 O O . ARG A 1 225 ? -20.93637 -2.57747 14.14055 1.000 28.66992 204 ARG A O 1
ATOM 1609 N N . LEU A 1 226 ? -20.90949 -4.66135 15.00751 1.000 24.36162 205 LEU A N 1
ATOM 1610 C CA . LEU A 1 226 ? -20.97285 -4.22756 16.39646 1.000 19.70940 205 LEU A CA 1
ATOM 1611 C C . LEU A 1 226 ? -19.74345 -4.75083 17.12297 1.000 21.84727 205 LEU A C 1
ATOM 1612 O O . LEU A 1 226 ? -19.56969 -5.96563 17.26393 1.000 20.81599 205 LEU A O 1
ATOM 1617 N N . TYR A 1 227 ? -18.89103 -3.83681 17.58173 1.000 18.43532 206 TYR A N 1
ATOM 1618 C CA . TYR A 1 227 ? -17.68015 -4.21374 18.28860 1.000 17.17913 206 TYR A CA 1
ATOM 1619 C C . TYR A 1 227 ? -17.81786 -4.10928 19.80256 1.000 19.30254 206 TYR A C 1
ATOM 1620 O O . TYR A 1 227 ? -16.83515 -4.33470 20.51477 1.000 22.30954 206 TYR A O 1
ATOM 1629 N N . LEU A 1 228 ? -18.99380 -3.75303 20.30445 1.000 18.08611 207 LEU A N 1
ATOM 1630 C CA . LEU A 1 228 ? -19.25715 -3.84281 21.73670 1.000 17.92963 207 LEU A CA 1
ATOM 1631 C C . LEU A 1 228 ? -19.82850 -5.21850 22.04193 1.000 17.82926 207 LEU A C 1
ATOM 1632 O O . LEU A 1 228 ? -20.87455 -5.58259 21.47998 1.000 20.40581 207 LEU A O 1
ATOM 1637 N N . PRO A 1 229 ? -19.18694 -6.00952 22.89148 1.000 19.10987 208 PRO A N 1
ATOM 1638 C CA . PRO A 1 229 ? -19.69245 -7.35825 23.17590 1.000 23.56900 208 PRO A CA 1
ATOM 1639 C C . PRO A 1 229 ? -21.15650 -7.34166 23.60279 1.000 24.53388 208 PRO A C 1
ATOM 1640 O O . PRO A 1 229 ? -21.60399 -6.47668 24.36899 1.000 21.90556 208 PRO A O 1
ATOM 1644 N N . MET A 1 230 ? -21.90662 -8.31855 23.08496 1.000 20.39310 209 MET A N 1
ATOM 1645 C CA . MET A 1 230 ? -23.33450 -8.40081 23.36668 1.000 19.72505 209 MET A CA 1
ATOM 1646 C C . MET A 1 230 ? -23.60534 -8.56263 24.85956 1.000 20.59509 209 MET A C 1
ATOM 1647 O O . MET A 1 230 ? -24.61331 -8.06128 25.36582 1.000 24.34749 209 MET A O 1
ATOM 1652 N N . GLU A 1 231 ? -22.72422 -9.25506 25.57398 1.000 22.00058 210 GLU A N 1
ATOM 1653 C CA . GLU A 1 231 ? -22.86134 -9.36225 27.02629 1.000 21.67984 210 GLU A CA 1
ATOM 1654 C C . GLU A 1 231 ? -22.87494 -7.99005 27.70450 1.000 27.91314 210 GLU A C 1
ATOM 1655 O O . GLU A 1 231 ? -23.55823 -7.80473 28.71855 1.000 21.78234 210 GLU A O 1
ATOM 1661 N N . HIS A 1 232 ? -22.12956 -7.01931 27.17637 1.000 21.61586 211 HIS A N 1
ATOM 1662 C CA . HIS A 1 232 ? -22.16011 -5.68017 27.76954 1.000 21.86197 211 HIS A CA 1
ATOM 1663 C C . HIS A 1 232 ? -23.50794 -5.01437 27.53339 1.000 20.14429 211 HIS A C 1
ATOM 1664 O O . HIS A 1 232 ? -24.10937 -4.44391 28.45763 1.000 21.78596 211 HIS A O 1
ATOM 1671 N N . LEU A 1 233 ? -23.99861 -5.07208 26.29356 1.000 19.55167 212 LEU A N 1
ATOM 1672 C CA . LEU A 1 233 ? -25.33966 -4.57263 26.00022 1.000 23.09371 212 LEU A CA 1
ATOM 1673 C C . LEU A 1 233 ? -26.37471 -5.18241 26.94175 1.000 27.03281 212 LEU A C 1
ATOM 1674 O O . LEU A 1 233 ? -27.20230 -4.46692 27.52453 1.000 21.77069 212 LEU A O 1
ATOM 1679 N N . ASP A 1 234 ? -26.34314 -6.51382 27.10018 1.000 23.04464 213 ASP A N 1
ATOM 1680 C CA . ASP A 1 234 ? -27.32838 -7.18368 27.94861 1.000 25.46244 213 ASP A CA 1
ATOM 1681 C C . ASP A 1 234 ? -27.28052 -6.64104 29.36540 1.000 22.37749 213 ASP A C 1
ATOM 1682 O O . ASP A 1 234 ? -28.32069 -6.48091 30.01751 1.000 27.86038 213 ASP A O 1
ATOM 1687 N N . ARG A 1 235 ? -26.07056 -6.39439 29.86561 1.000 20.97818 214 ARG A N 1
ATOM 1688 C CA . ARG A 1 235 ? -25.88335 -5.91826 31.22660 1.000 27.69162 214 ARG A CA 1
ATOM 1689 C C . ARG A 1 235 ? -26.65818 -4.63584 31.47829 1.000 29.68109 214 ARG A C 1
ATOM 1690 O O . ARG A 1 235 ? -27.15661 -4.42480 32.58716 1.000 28.51619 214 ARG A O 1
ATOM 1698 N N . PHE A 1 236 ? -26.78800 -3.77322 30.46939 1.000 23.76598 215 PHE A N 1
ATOM 1699 C CA . PHE A 1 236 ? -27.50642 -2.51897 30.64898 1.000 23.31950 215 PHE A CA 1
ATOM 1700 C C . PHE A 1 236 ? -28.88391 -2.52741 30.00132 1.000 28.97083 215 PHE A C 1
ATOM 1701 O O . PHE A 1 236 ? -29.55309 -1.48472 29.96527 1.000 26.83220 215 PHE A O 1
ATOM 1709 N N . GLY A 1 237 ? -29.35239 -3.69000 29.54887 1.000 22.15532 216 GLY A N 1
ATOM 1710 C CA . GLY A 1 237 ? -30.66837 -3.77506 28.95552 1.000 24.10791 216 GLY A CA 1
ATOM 1711 C C . GLY A 1 237 ? -30.78766 -3.08332 27.62052 1.000 28.44361 216 GLY A C 1
ATOM 1712 O O . GLY A 1 237 ? -31.85901 -2.56431 27.28739 1.000 30.13170 216 GLY A O 1
ATOM 1713 N N . VAL A 1 238 ? -29.70667 -3.04982 26.85106 1.000 25.07570 217 VAL A N 1
ATOM 1714 C CA . VAL A 1 238 ? -29.65704 -2.38357 25.55647 1.000 24.83484 217 VAL A CA 1
ATOM 1715 C C . VAL A 1 238 ? -29.64107 -3.44423 24.46301 1.000 29.14221 217 VAL A C 1
ATOM 1716 O O . VAL A 1 238 ? -28.97863 -4.47848 24.60078 1.000 22.91698 217 VAL A O 1
ATOM 1720 N N . THR A 1 239 ? -30.35653 -3.18320 23.37589 1.000 27.97068 218 THR A N 1
ATOM 1721 C CA . THR A 1 239 ? -30.30287 -4.02728 22.18954 1.000 29.48472 218 THR A CA 1
ATOM 1722 C C . THR A 1 239 ? -29.47616 -3.37081 21.08216 1.000 32.79316 218 THR A C 1
ATOM 1723 O O . THR A 1 239 ? -29.22842 -2.15981 21.08382 1.000 25.23743 218 THR A O 1
ATOM 1727 N N . ARG A 1 240 ? -29.03394 -4.19068 20.12259 1.000 28.86801 219 ARG A N 1
ATOM 1728 C CA . ARG A 1 240 ? -28.38452 -3.60872 18.94958 1.000 27.12422 219 ARG A CA 1
ATOM 1729 C C . ARG A 1 240 ? -29.31879 -2.63046 18.24561 1.000 28.23673 219 ARG A C 1
ATOM 1730 O O . ARG A 1 240 ? -28.88950 -1.56044 17.78673 1.000 29.39405 219 ARG A O 1
ATOM 1738 N N . ALA A 1 241 ? -30.61329 -2.96969 18.16714 1.000 26.65113 220 ALA A N 1
ATOM 1739 C CA . ALA A 1 241 ? -31.56508 -2.05339 17.55789 1.000 26.55645 220 ALA A CA 1
ATOM 1740 C C . ALA A 1 241 ? -31.61266 -0.73457 18.31499 1.000 28.33621 220 ALA A C 1
ATOM 1741 O O . ALA A 1 241 ? -31.70118 0.33445 17.70022 1.000 30.82910 220 ALA A O 1
ATOM 1743 N N . ASP A 1 242 ? -31.54493 -0.78762 19.65133 1.000 30.29284 221 ASP A N 1
ATOM 1744 C CA . ASP A 1 242 ? -31.50795 0.44377 20.44250 1.000 33.61417 221 ASP A CA 1
ATOM 1745 C C . ASP A 1 242 ? -30.36224 1.34230 19.99698 1.000 27.58502 221 ASP A C 1
ATOM 1746 O O . ASP A 1 242 ? -30.55621 2.53700 19.74723 1.000 26.66996 221 ASP A O 1
ATOM 1751 N N . LEU A 1 243 ? -29.15002 0.78321 19.90087 1.000 26.33043 222 LEU A N 1
ATOM 1752 C CA . LEU A 1 243 ? -28.00579 1.57560 19.46908 1.000 27.06310 222 LEU A CA 1
ATOM 1753 C C . LEU A 1 243 ? -28.20301 2.08737 18.05574 1.000 26.44763 222 LEU A C 1
ATOM 1754 O O . LEU A 1 243 ? -27.99761 3.27611 17.77763 1.000 31.11513 222 LEU A O 1
ATOM 1759 N N . ASP A 1 244 ? -28.60005 1.19449 17.14463 1.000 26.99125 223 ASP A N 1
ATOM 1760 C CA . ASP A 1 244 ? -28.76493 1.58447 15.74953 1.000 27.85582 223 ASP A CA 1
ATOM 1761 C C . ASP A 1 244 ? -29.70178 2.77978 15.61392 1.000 30.38014 223 ASP A C 1
ATOM 1762 O O . ASP A 1 244 ? -29.47318 3.67260 14.78726 1.000 34.39914 223 ASP A O 1
ATOM 1767 N N . ARG A 1 245 ? -30.74563 2.83033 16.43797 1.000 30.00093 224 ARG A N 1
ATOM 1768 C CA . ARG A 1 245 ? -31.72707 3.90134 16.34591 1.000 25.47482 224 ARG A CA 1
ATOM 1769 C C . ARG A 1 245 ? -31.34268 5.13895 17.14462 1.000 29.89818 224 ARG A C 1
ATOM 1770 O O . ARG A 1 245 ? -31.68022 6.25581 16.73576 1.000 30.94437 224 ARG A O 1
ATOM 1778 N N . GLN A 1 246 ? -30.62842 4.98834 18.25876 1.000 27.55672 225 GLN A N 1
ATOM 1779 C CA . GLN A 1 246 ? -30.40445 6.15491 19.10798 1.000 29.73865 225 GLN A CA 1
ATOM 1780 C C . GLN A 1 246 ? -29.11351 6.90922 18.80423 1.000 24.50020 225 GLN A C 1
ATOM 1781 O O . GLN A 1 246 ? -29.09666 8.13957 18.89531 1.000 26.15618 225 GLN A O 1
ATOM 1787 N N . ILE A 1 247 ? -28.02582 6.22547 18.43681 1.000 23.00326 226 ILE A N 1
ATOM 1788 C CA . ILE A 1 247 ? -26.77630 6.94450 18.19579 1.000 20.54205 226 ILE A CA 1
ATOM 1789 C C . ILE A 1 247 ? -26.96715 7.89489 17.01876 1.000 23.50757 226 ILE A C 1
ATOM 1790 O O . ILE A 1 247 ? -27.38887 7.48601 15.92739 1.000 28.58298 226 ILE A O 1
ATOM 1795 N N . GLY A 1 248 ? -26.68802 9.17775 17.24408 1.000 25.81403 227 GLY A N 1
ATOM 1796 C CA . GLY A 1 248 ? -26.88427 10.18290 16.21488 1.000 35.70067 227 GLY A CA 1
ATOM 1797 C C . GLY A 1 248 ? -28.30585 10.67560 16.05835 1.000 35.93198 227 GLY A C 1
ATOM 1798 O O . GLY A 1 248 ? -28.58336 11.43985 15.12641 1.000 33.73026 227 GLY A O 1
ATOM 1799 N N . SER A 1 249 ? -29.20884 10.28490 16.95334 1.000 31.57651 228 SER A N 1
ATOM 1800 C CA . SER A 1 249 ? -30.62416 10.61305 16.85707 1.000 32.83255 228 SER A CA 1
ATOM 1801 C C . SER A 1 249 ? -30.98394 11.92873 17.53278 1.000 34.47970 228 SER A C 1
ATOM 1802 O O . SER A 1 249 ? -32.09398 12.43855 17.31995 1.000 40.00076 228 SER A O 1
ATOM 1805 N N . GLY A 1 250 ? -30.09806 12.47121 18.36216 1.000 28.15514 229 GLY A N 1
ATOM 1806 C CA . GLY A 1 250 ? -30.38897 13.63592 19.16683 1.000 29.23231 229 GLY A CA 1
ATOM 1807 C C . GLY A 1 250 ? -30.64321 13.33427 20.63202 1.000 31.63983 229 GLY A C 1
ATOM 1808 O O . GLY A 1 250 ? -30.53592 14.24317 21.46617 1.000 28.17974 229 GLY A O 1
ATOM 1809 N N . HIS A 1 251 ? -30.96570 12.08488 20.97560 1.000 26.97709 230 HIS A N 1
ATOM 1810 C CA . HIS A 1 251 ? -31.25295 11.74622 22.35960 1.000 22.29416 230 HIS A CA 1
ATOM 1811 C C . HIS A 1 251 ? -30.75512 10.34321 22.66994 1.000 26.14889 230 HIS A C 1
ATOM 1812 O O . HIS A 1 251 ? -30.61894 9.50476 21.77829 1.000 26.43913 230 HIS A O 1
ATOM 1819 N N . LEU A 1 252 ? -30.48316 10.10447 23.95066 1.000 24.48532 231 LEU A N 1
ATOM 1820 C CA . LEU A 1 252 ? -30.06184 8.79867 24.44634 1.000 28.04998 231 LEU A CA 1
ATOM 1821 C C . LEU A 1 252 ? -30.86451 8.45823 25.69075 1.000 27.37193 231 LEU A C 1
ATOM 1822 O O . LEU A 1 252 ? -30.98532 9.29037 26.59608 1.000 30.28620 231 LEU A O 1
ATOM 1827 N N . THR A 1 253 ? -31.38905 7.23606 25.75094 1.000 27.04901 232 THR A N 1
ATOM 1828 C CA . THR A 1 253 ? -31.95603 6.76314 27.00682 1.000 25.80672 232 THR A CA 1
ATOM 1829 C C . THR A 1 253 ? -30.86039 6.58249 28.05558 1.000 22.38890 232 THR A C 1
ATOM 1830 O O . THR A 1 253 ? -29.67882 6.47832 27.74073 1.000 24.36721 232 THR A O 1
ATOM 1834 N N . ASP A 1 254 ? -31.27461 6.54154 29.32839 1.000 26.95336 233 ASP A N 1
ATOM 1835 C CA . ASP A 1 254 ? -30.32478 6.28040 30.41008 1.000 25.71193 233 ASP A CA 1
ATOM 1836 C C . ASP A 1 254 ? -29.58962 4.96053 30.19773 1.000 31.72428 233 ASP A C 1
ATOM 1837 O O . ASP A 1 254 ? -28.38726 4.85436 30.47737 1.000 23.39377 233 ASP A O 1
ATOM 1842 N N . ASP A 1 255 ? -30.29397 3.93601 29.71353 1.000 26.45719 234 ASP A N 1
ATOM 1843 C CA . ASP A 1 255 ? -29.63763 2.64567 29.51366 1.000 28.20436 234 ASP A CA 1
ATOM 1844 C C . ASP A 1 255 ? -28.51870 2.74468 28.47688 1.000 21.38608 234 ASP A C 1
ATOM 1845 O O . ASP A 1 255 ? -27.42703 2.19729 28.67957 1.000 21.53124 234 ASP A O 1
ATOM 1850 N N . VAL A 1 256 ? -28.77106 3.42261 27.35053 1.000 25.13788 235 VAL A N 1
ATOM 1851 C CA . VAL A 1 256 ? -27.74594 3.52828 26.30878 1.000 21.39053 235 VAL A CA 1
ATOM 1852 C C . VAL A 1 256 ? -26.57784 4.37429 26.80489 1.000 20.57288 235 VAL A C 1
ATOM 1853 O O . VAL A 1 256 ? -25.40356 4.01078 26.63901 1.000 19.91571 235 VAL A O 1
ATOM 1857 N N . ARG A 1 257 ? -26.88415 5.51811 27.43183 1.000 20.60164 236 ARG A N 1
ATOM 1858 C CA . ARG A 1 257 ? -25.82013 6.35630 27.98656 1.000 20.26308 236 ARG A CA 1
ATOM 1859 C C . ARG A 1 257 ? -24.98205 5.58660 28.99948 1.000 24.93560 236 ARG A C 1
ATOM 1860 O O . ARG A 1 257 ? -23.74693 5.70863 29.02291 1.000 23.34120 236 ARG A O 1
ATOM 1868 N N . GLU A 1 258 ? -25.62632 4.77531 29.84221 1.000 20.36590 237 GLU A N 1
ATOM 1869 C CA . GLU A 1 258 ? -24.85083 4.02383 30.82354 1.000 20.18441 237 GLU A CA 1
ATOM 1870 C C . GLU A 1 258 ? -23.98374 2.95594 30.17135 1.000 20.93580 237 GLU A C 1
ATOM 1871 O O . GLU A 1 258 ? -22.88744 2.66592 30.66795 1.000 19.39769 237 GLU A O 1
ATOM 1877 N N . LEU A 1 259 ? -24.44903 2.35126 29.07741 1.000 20.33748 238 LEU A N 1
ATOM 1878 C CA . LEU A 1 259 ? -23.58793 1.42414 28.34955 1.000 19.50932 238 LEU A CA 1
ATOM 1879 C C . LEU A 1 259 ? -22.36907 2.14499 27.78610 1.000 18.96553 238 LEU A C 1
ATOM 1880 O O . LEU A 1 259 ? -21.24434 1.64853 27.88706 1.000 18.47005 238 LEU A O 1
ATOM 1885 N N . LEU A 1 260 ? -22.56956 3.33149 27.20532 1.000 18.89909 239 LEU A N 1
ATOM 1886 C CA . LEU A 1 260 ? -21.43691 4.08010 26.67222 1.000 19.32965 239 LEU A CA 1
ATOM 1887 C C . LEU A 1 260 ? -20.46462 4.47069 27.78040 1.000 20.30971 239 LEU A C 1
ATOM 1888 O O . LEU A 1 260 ? -19.23699 4.36113 27.61507 1.000 17.87256 239 LEU A O 1
ATOM 1893 N N . ARG A 1 261 ? -20.99535 4.93641 28.91642 1.000 18.59099 240 ARG A N 1
ATOM 1894 C CA . ARG A 1 261 ? -20.15451 5.27613 30.05904 1.000 18.47907 240 ARG A CA 1
ATOM 1895 C C . ARG A 1 261 ? -19.32429 4.08095 30.49527 1.000 21.21485 240 ARG A C 1
ATOM 1896 O O . ARG A 1 261 ? -18.13650 4.21934 30.82307 1.000 21.49782 240 ARG A O 1
ATOM 1904 N N . PHE A 1 262 ? -19.94343 2.89612 30.50828 1.000 18.36719 241 PHE A N 1
ATOM 1905 C CA . PHE A 1 262 ? -19.24261 1.67798 30.90083 1.000 18.15822 241 PHE A CA 1
ATOM 1906 C C . PHE A 1 262 ? -18.08958 1.35278 29.94976 1.000 21.26577 241 PHE A C 1
ATOM 1907 O O . PHE A 1 262 ? -16.98530 1.00147 30.39159 1.000 17.37912 241 PHE A O 1
ATOM 1915 N N . GLU A 1 263 ? -18.33127 1.43913 28.63734 1.000 17.62063 242 GLU A N 1
ATOM 1916 C CA . GLU A 1 263 ? -17.28491 1.10105 27.66934 1.000 20.17634 242 GLU A CA 1
ATOM 1917 C C . GLU A 1 263 ? -16.16022 2.12459 27.70595 1.000 17.68493 242 GLU A C 1
ATOM 1918 O O . GLU A 1 263 ? -14.97780 1.76770 27.60976 1.000 17.86104 242 GLU A O 1
ATOM 1924 N N . ILE A 1 264 ? -16.50873 3.40270 27.86346 1.000 18.85491 243 ILE A N 1
ATOM 1925 C CA . ILE A 1 264 ? -15.47934 4.43133 27.98190 1.000 17.35478 243 ILE A CA 1
ATOM 1926 C C . ILE A 1 264 ? -14.63916 4.19310 29.23608 1.000 21.40999 243 ILE A C 1
ATOM 1927 O O . ILE A 1 264 ? -13.40309 4.25685 29.19381 1.000 20.31573 243 ILE A O 1
ATOM 1932 N N . GLY A 1 265 ? -15.28392 3.82060 30.34471 1.000 21.97252 244 GLY A N 1
ATOM 1933 C CA . GLY A 1 265 ? -14.54922 3.53097 31.57037 1.000 23.78870 244 GLY A CA 1
ATOM 1934 C C . GLY A 1 265 ? -13.62832 2.33129 31.44671 1.000 22.06305 244 GLY A C 1
ATOM 1935 O O . GLY A 1 265 ? -12.53842 2.30761 32.03046 1.000 21.80300 244 GLY A O 1
ATOM 1936 N N . ARG A 1 266 ? -14.05186 1.32103 30.69133 1.000 20.12077 245 ARG A N 1
ATOM 1937 C CA . ARG A 1 266 ? -13.19833 0.15681 30.46049 1.000 16.78765 245 ARG A CA 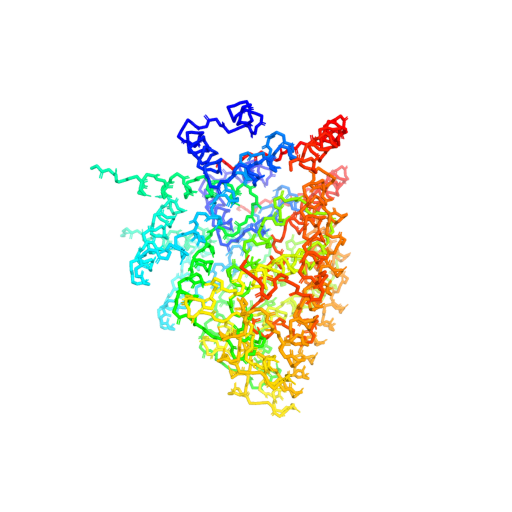1
ATOM 1938 C C . ARG A 1 266 ? -11.94859 0.55201 29.67631 1.000 20.17357 245 ARG A C 1
ATOM 1939 O O . ARG A 1 266 ? -10.83743 0.09553 29.97669 1.000 21.04067 245 ARG A O 1
ATOM 1947 N N . ALA A 1 267 ? -12.10894 1.41178 28.67312 1.000 16.92772 246 ALA A N 1
ATOM 1948 C CA . ALA A 1 267 ? -10.94464 1.89185 27.93846 1.000 16.86174 246 ALA A CA 1
ATOM 1949 C C . ALA A 1 267 ? -10.04747 2.73169 28.83610 1.000 18.12718 246 ALA A C 1
ATOM 1950 O O . ALA A 1 267 ? -8.82062 2.59947 28.80242 1.000 18.67889 246 ALA A O 1
ATOM 1952 N N . LYS A 1 268 ? -10.64536 3.59336 29.66112 1.000 18.03876 247 LYS A N 1
ATOM 1953 C CA . LYS A 1 268 ? -9.85229 4.39265 30.59536 1.000 17.73076 247 LYS A CA 1
ATOM 1954 C C . LYS A 1 268 ? -9.03960 3.51642 31.54159 1.000 18.82110 247 LYS A C 1
ATOM 1955 O O . LYS A 1 268 ? -7.88526 3.82912 31.84757 1.000 20.13965 247 LYS A O 1
ATOM 1961 N N . LYS A 1 269 ? -9.63266 2.42960 32.04181 1.000 18.80614 248 LYS A N 1
ATOM 1962 C CA . LYS A 1 269 ? -8.92162 1.56994 32.98464 1.000 22.83363 248 LYS A CA 1
ATOM 1963 C C . LYS A 1 269 ? -7.70805 0.91623 32.33222 1.000 20.52014 248 LYS A C 1
ATOM 1964 O O . LYS A 1 269 ? -6.63763 0.82114 32.95166 1.000 18.10392 248 LYS A O 1
ATOM 1970 N N . HIS A 1 270 ? -7.85719 0.45513 31.08436 1.000 17.59156 249 HIS A N 1
ATOM 1971 C CA . HIS A 1 270 ? -6.71860 -0.11109 30.36159 1.000 20.54875 249 HIS A CA 1
ATOM 1972 C C . HIS A 1 270 ? -5.63895 0.93865 30.12501 1.000 15.05287 249 HIS A C 1
ATOM 1973 O O . HIS A 1 270 ? -4.44143 0.65508 30.26585 1.000 16.82223 249 HIS A O 1
ATOM 1980 N N . LEU A 1 271 ? -6.03656 2.16530 29.77144 1.000 15.38895 250 LEU A N 1
ATOM 1981 C CA . LEU A 1 271 ? -5.03427 3.19511 29.50965 1.000 16.63252 250 LEU A CA 1
ATOM 1982 C C . LEU A 1 271 ? -4.26649 3.54939 30.77955 1.000 17.94296 250 LEU A C 1
ATOM 1983 O O . LEU A 1 271 ? -3.04409 3.74014 30.74279 1.000 17.51755 250 LEU A O 1
ATOM 1988 N N . ASP A 1 272 ? -4.96445 3.63069 31.91568 1.000 17.14125 251 ASP A N 1
ATOM 1989 C CA . ASP A 1 272 ? -4.29943 3.91754 33.18130 1.000 22.17646 251 ASP A CA 1
ATOM 1990 C C . ASP A 1 272 ? -3.34630 2.79302 33.56842 1.000 21.31414 251 ASP A C 1
ATOM 1991 O O . ASP A 1 272 ? -2.27034 3.04746 34.11944 1.000 23.01111 251 ASP A O 1
ATOM 1996 N N . ALA A 1 273 ? -3.72828 1.54148 33.30308 1.000 15.14851 252 ALA A N 1
ATOM 1997 C CA . ALA A 1 273 ? -2.84175 0.41903 33.59549 1.000 16.80988 252 ALA A CA 1
ATOM 1998 C C . ALA A 1 273 ? -1.63090 0.39848 32.66750 1.000 20.06864 252 ALA A C 1
ATOM 1999 O O . ALA A 1 273 ? -0.55584 -0.07361 33.06102 1.000 19.57429 252 ALA A O 1
ATOM 2001 N N . GLY A 1 274 ? -1.78017 0.89651 31.43773 1.000 17.79000 253 GLY A N 1
ATOM 2002 C CA . GLY A 1 274 ? -0.69786 0.88929 30.47370 1.000 18.07502 253 GLY A CA 1
ATOM 2003 C C . GLY A 1 274 ? 0.14142 2.14708 30.42354 1.000 18.89399 253 GLY A C 1
ATOM 2004 O O . GLY A 1 274 ? 1.13559 2.17280 29.69755 1.000 17.84468 253 GLY A O 1
ATOM 2005 N N . ARG A 1 275 ? -0.20926 3.17131 31.21194 1.000 18.87776 254 ARG A N 1
ATOM 2006 C CA . ARG A 1 275 ? 0.36389 4.51023 31.08586 1.000 21.23556 254 ARG A CA 1
ATOM 2007 C C . ARG A 1 275 ? 1.86360 4.56248 31.37629 1.000 17.44800 254 ARG A C 1
ATOM 2008 O O . ARG A 1 275 ? 2.54779 5.47145 30.88676 1.000 19.86760 254 ARG A O 1
ATOM 2016 N N . GLY A 1 276 ? 2.39023 3.61145 32.13210 1.000 17.82002 255 GLY A N 1
ATOM 2017 C CA . GLY A 1 276 ? 3.82072 3.51551 32.36255 1.000 23.36825 255 GLY A CA 1
ATOM 2018 C C . GLY A 1 276 ? 4.63610 2.96398 31.20608 1.000 20.58807 255 GLY A C 1
ATOM 2019 O O . GLY A 1 276 ? 5.86280 2.88165 31.31643 1.000 18.28843 255 GLY A O 1
ATOM 2020 N N . TRP A 1 277 ? 4.00170 2.56434 30.10391 1.000 15.12718 256 TRP A N 1
ATOM 2021 C CA . TRP A 1 277 ? 4.73963 1.99093 28.97803 1.000 16.65651 256 TRP A CA 1
ATOM 2022 C C . TRP A 1 277 ? 5.92729 2.83990 28.53775 1.000 16.20387 256 TRP A C 1
ATOM 2023 O O . TRP A 1 277 ? 7.02240 2.27963 28.38158 1.000 15.41220 256 TRP A O 1
ATOM 2034 N N . PRO A 1 278 ? 5.79740 4.15729 28.32691 1.000 16.55964 257 PRO A N 1
ATOM 2035 C CA . PRO A 1 278 ? 6.97285 4.94398 27.89633 1.000 15.62812 257 PRO A CA 1
ATOM 2036 C C . PRO A 1 278 ? 8.17073 4.79181 28.80985 1.000 18.37711 257 PRO A C 1
ATOM 2037 O O . PRO A 1 278 ? 9.30204 4.65805 28.32020 1.000 18.47105 257 PRO A O 1
ATOM 2041 N N . GLN A 1 279 ? 7.96070 4.78551 30.12582 1.000 16.44911 258 GLN A N 1
ATOM 2042 C CA . GLN A 1 279 ? 9.09321 4.68166 31.03549 1.000 18.14310 258 GLN A CA 1
ATOM 2043 C C . GLN A 1 279 ? 9.76317 3.31680 30.96739 1.000 20.28899 258 GLN A C 1
ATOM 2044 O O . GLN A 1 279 ? 10.94010 3.20187 31.33247 1.000 22.31165 258 GLN A O 1
ATOM 2050 N N . SER A 1 280 ? 9.05465 2.29315 30.49628 1.000 18.64390 259 SER A N 1
ATOM 2051 C CA . SER A 1 280 ? 9.60934 0.95330 30.31981 1.000 17.47619 259 SER A CA 1
ATOM 2052 C C . SER A 1 280 ? 10.39551 0.78578 29.01482 1.000 18.62211 259 SER A C 1
ATOM 2053 O O . SER A 1 280 ? 10.94429 -0.30028 28.78335 1.000 17.37627 259 SER A O 1
ATOM 2056 N N . LEU A 1 281 ? 10.47815 1.82127 28.17957 1.000 17.29211 260 LEU A N 1
ATOM 2057 C CA . LEU A 1 281 ? 11.15176 1.79107 26.88823 1.000 20.21456 260 LEU A CA 1
ATOM 2058 C C . LEU A 1 281 ? 12.41977 2.63551 26.91119 1.000 18.22691 260 LEU A C 1
ATOM 2059 O O . LEU A 1 281 ? 12.63123 3.47413 27.79235 1.000 20.04333 260 LEU A O 1
ATOM 2064 N N . HIS A 1 282 ? 13.26645 2.40948 25.91239 1.000 18.04283 261 HIS A N 1
ATOM 2065 C CA . HIS A 1 282 ? 14.43442 3.26262 25.75018 1.000 17.55336 261 HIS A CA 1
ATOM 2066 C C . HIS A 1 282 ? 14.00316 4.72639 25.72944 1.000 19.16337 261 HIS A C 1
ATOM 2067 O O . HIS A 1 282 ? 12.94097 5.04737 25.17871 1.000 18.29643 261 HIS A O 1
ATOM 2074 N N . PRO A 1 283 ? 14.78902 5.64149 26.31347 1.000 19.39593 262 PRO A N 1
ATOM 2075 C CA . PRO A 1 283 ? 14.40876 7.06244 26.28320 1.000 18.08373 262 PRO A CA 1
ATOM 2076 C C . PRO A 1 283 ? 14.05580 7.59449 24.90135 1.000 17.31678 262 PRO A C 1
ATOM 2077 O O . PRO A 1 283 ? 13.18577 8.46210 24.80878 1.000 19.84377 262 PRO A O 1
ATOM 2081 N N . THR A 1 284 ? 14.72058 7.13106 23.83224 1.000 16.13677 263 THR A N 1
ATOM 2082 C CA . THR A 1 284 ? 14.45089 7.64815 22.49377 1.000 20.62199 263 THR A CA 1
ATOM 2083 C C . THR A 1 284 ? 13.07983 7.23317 21.95835 1.000 18.87845 263 THR A C 1
ATOM 2084 O O . THR A 1 284 ? 12.63008 7.79386 20.94661 1.000 19.18301 263 THR A O 1
ATOM 2088 N N . SER A 1 285 ? 12.39961 6.29141 22.61006 1.000 15.75890 264 SER A N 1
ATOM 2089 C CA . SER A 1 285 ? 11.05809 5.88420 22.21187 1.000 17.07091 264 SER A CA 1
ATOM 2090 C C . SER A 1 285 ? 9.96097 6.54552 23.03324 1.000 18.44902 264 SER A C 1
ATOM 2091 O O . SER A 1 285 ? 8.77735 6.35142 22.73364 1.000 17.56356 264 SER A O 1
ATOM 2094 N N . ARG A 1 286 ? 10.30943 7.29546 24.07483 1.000 16.44404 265 ARG A N 1
ATOM 2095 C CA . ARG A 1 286 ? 9.27888 7.69098 25.02880 1.000 18.56055 265 ARG A CA 1
ATOM 2096 C C . ARG A 1 286 ? 8.39938 8.80557 24.50417 1.000 20.10721 265 ARG A C 1
ATOM 2097 O O . ARG A 1 286 ? 7.19370 8.82670 24.78576 1.000 20.75230 265 ARG A O 1
ATOM 2105 N N . THR A 1 287 ? 8.97449 9.73964 23.74882 1.000 17.95395 266 THR A N 1
ATOM 2106 C CA . THR A 1 287 ? 8.20245 10.90441 23.32151 1.000 18.45934 266 THR A CA 1
ATOM 2107 C C . THR A 1 287 ? 7.05245 10.49328 22.41499 1.000 17.39821 266 THR A C 1
ATOM 2108 O O . THR A 1 287 ? 5.93289 10.99850 22.55281 1.000 21.20731 266 THR A O 1
ATOM 2112 N N . PHE A 1 288 ? 7.31078 9.59274 21.46411 1.000 16.76322 267 PHE A N 1
ATOM 2113 C CA . PHE A 1 288 ? 6.24005 9.15629 20.58703 1.000 17.26098 267 PHE A CA 1
ATOM 2114 C C . PHE A 1 288 ? 5.08526 8.58122 21.39601 1.000 17.86540 267 PHE A C 1
ATOM 2115 O O . PHE A 1 288 ? 3.92846 8.97598 21.20995 1.000 18.88033 267 PHE A O 1
ATOM 2123 N N . MET A 1 289 ? 5.37385 7.64364 22.29920 1.000 17.18882 268 MET A N 1
ATOM 2124 C CA . MET A 1 289 ? 4.25544 6.98489 22.96500 1.000 17.98749 268 MET A CA 1
ATOM 2125 C C . MET A 1 289 ? 3.61394 7.90828 23.99293 1.000 19.93446 268 MET A C 1
ATOM 2126 O O . MET A 1 289 ? 2.39611 7.84185 24.20768 1.000 20.48011 268 MET A O 1
ATOM 2131 N N . GLU A 1 290 ? 4.39946 8.79214 24.60773 1.000 19.86055 269 GLU A N 1
ATOM 2132 C CA . GLU A 1 290 ? 3.80861 9.81068 25.47679 1.000 23.07834 269 GLU A CA 1
ATOM 2133 C C . GLU A 1 290 ? 2.82784 10.67952 24.71111 1.000 19.93199 269 GLU A C 1
ATOM 2134 O O . GLU A 1 290 ? 1.73568 10.97975 25.21355 1.000 21.02119 269 GLU A O 1
ATOM 2140 N N . ALA A 1 291 ? 3.19186 11.08917 23.48899 1.000 18.02391 270 ALA A N 1
ATOM 2141 C CA . ALA A 1 291 ? 2.29082 11.90222 22.67462 1.000 22.06290 270 ALA A CA 1
ATOM 2142 C C . ALA A 1 291 ? 1.03815 11.12858 22.27728 1.000 21.68492 270 ALA A C 1
ATOM 2143 O O . ALA A 1 291 ? -0.06518 11.69490 22.24826 1.000 16.81758 270 ALA A O 1
ATOM 2145 N N . ASP A 1 292 ? 1.18954 9.83624 21.95277 1.000 18.64789 271 ASP A N 1
ATOM 2146 C CA . ASP A 1 292 ? 0.04324 9.03891 21.52047 1.000 20.21547 271 ASP A CA 1
ATOM 2147 C C . ASP A 1 292 ? -0.91298 8.78539 22.68049 1.000 19.91887 271 ASP A C 1
ATOM 2148 O O . ASP A 1 292 ? -2.13672 8.90074 22.52493 1.000 20.87623 271 ASP A O 1
ATOM 2153 N N . ILE A 1 293 ? -0.37563 8.47053 23.86233 1.000 17.86427 272 ILE A N 1
ATOM 2154 C CA . ILE A 1 293 ? -1.22260 8.35230 25.04544 1.000 18.56754 272 ILE A CA 1
ATOM 2155 C C . ILE A 1 293 ? -1.96276 9.66177 25.30981 1.000 21.79671 272 ILE A C 1
ATOM 2156 O O . ILE A 1 293 ? -3.16209 9.66481 25.61318 1.000 22.10187 272 ILE A O 1
ATOM 2161 N N . GLN A 1 294 ? -1.26265 10.79371 25.20327 1.000 20.60348 273 GLN A N 1
ATOM 2162 C CA . GLN A 1 294 ? -1.90505 12.07725 25.47837 1.000 22.12607 273 GLN A CA 1
ATOM 2163 C C . GLN A 1 294 ? -3.01753 12.35913 24.47581 1.000 24.35327 273 GLN A C 1
ATOM 2164 O O . GLN A 1 294 ? -4.06122 12.92174 24.83238 1.000 25.92554 273 GLN A O 1
ATOM 2170 N N . LEU A 1 295 ? -2.80795 11.98971 23.21071 1.000 23.35124 274 LEU A N 1
ATOM 2171 C CA . LEU A 1 295 ? -3.85757 12.15414 22.21201 1.000 25.44879 274 LEU A CA 1
ATOM 2172 C C . LEU A 1 295 ? -5.09870 11.35665 22.59081 1.000 24.89757 274 LEU A C 1
ATOM 2173 O O . LEU A 1 295 ? -6.23003 11.84880 22.47597 1.000 22.13417 274 LEU A O 1
ATOM 2178 N N . HIS A 1 296 ? -4.91449 10.12549 23.05851 1.000 19.55191 275 HIS A N 1
ATOM 2179 C CA . HIS A 1 296 ? -6.07964 9.32366 23.40099 1.000 22.42514 275 HIS A CA 1
ATOM 2180 C C . HIS A 1 296 ? -6.73198 9.81600 24.68621 1.000 22.33837 275 HIS A C 1
ATOM 2181 O O . HIS A 1 296 ? -7.96114 9.81164 24.78494 1.000 24.58460 275 HIS A O 1
ATOM 2188 N N . ASP A 1 297 ? -5.93740 10.29230 25.65644 1.000 19.55069 276 ASP A N 1
ATOM 2189 C CA . ASP A 1 297 ? -6.50004 11.00084 26.80966 1.000 24.73503 276 ASP A CA 1
ATOM 2190 C C . ASP A 1 297 ? -7.45687 12.11194 26.37669 1.000 24.61942 276 ASP A C 1
ATOM 2191 O O . ASP A 1 297 ? -8.49227 12.34003 27.01513 1.000 23.70103 276 ASP A O 1
ATOM 2196 N N . SER A 1 298 ? -7.10103 12.85095 25.32824 1.000 23.17890 277 SER A N 1
ATOM 2197 C CA . SER A 1 298 ? -7.93580 13.96359 24.88047 1.000 21.84957 277 SER A CA 1
ATOM 2198 C C . SER A 1 298 ? -9.25198 13.50748 24.26125 1.000 27.45939 277 SER A C 1
ATOM 2199 O O . SER A 1 298 ? -10.15429 14.33521 24.08793 1.000 26.45825 277 SER A O 1
ATOM 2202 N N . MET A 1 299 ? -9.39306 12.22263 23.92635 1.000 21.95872 278 MET A N 1
ATOM 2203 C CA . MET A 1 299 ? -10.66505 11.74576 23.38436 1.000 23.90116 278 MET A CA 1
ATOM 2204 C C . MET A 1 299 ? -11.74064 11.63574 24.46151 1.000 22.48366 278 MET A C 1
ATOM 2205 O O . MET A 1 299 ? -12.92805 11.80543 24.16392 1.000 24.91532 278 MET A O 1
ATOM 2210 N N . PHE A 1 300 ? -11.36023 11.33665 25.70766 1.000 19.58533 279 PHE A N 1
ATOM 2211 C CA . PHE A 1 300 ? -12.37801 11.10299 26.73429 1.000 27.42452 279 PHE A CA 1
ATOM 2212 C C . PHE A 1 300 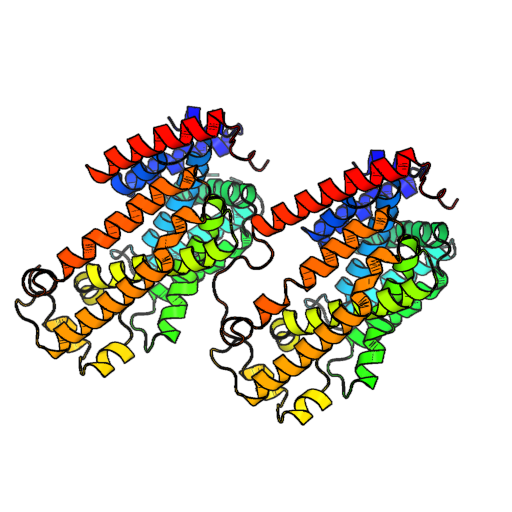? -13.30414 12.29743 26.94608 1.000 34.15516 279 PHE A C 1
ATOM 2213 O O . PHE A 1 300 ? -14.53468 12.11582 26.90451 1.000 25.65752 279 PHE A O 1
ATOM 2221 N N . PRO A 1 301 ? -12.81832 13.51789 27.17075 1.000 25.86124 280 PRO A N 1
ATOM 2222 C CA . PRO A 1 301 ? -13.76645 14.63359 27.32153 1.000 29.68679 280 PRO A CA 1
ATOM 2223 C C . PRO A 1 301 ? -14.58027 14.89399 26.06341 1.000 26.20207 280 PRO A C 1
ATOM 2224 O O . PRO A 1 301 ? -15.76166 15.25191 26.16198 1.000 27.74356 280 PRO A O 1
ATOM 2228 N N . GLN A 1 302 ? -14.00617 14.68882 24.87904 1.000 22.13944 281 GLN A N 1
ATOM 2229 C CA . GLN A 1 302 ? -14.77859 14.84862 23.64885 1.000 28.99595 281 GLN A CA 1
ATOM 2230 C C . GLN A 1 302 ? -15.95377 13.87928 23.59363 1.000 26.78007 281 GLN A C 1
ATOM 2231 O O . GLN A 1 302 ? -17.02208 14.21569 23.06854 1.000 25.54991 281 GLN A O 1
ATOM 2237 N N . LEU A 1 303 ? -15.77105 12.65978 24.10329 1.000 20.30906 282 LEU A N 1
ATOM 2238 C CA . LEU A 1 303 ? -16.85484 11.67911 24.04188 1.000 20.98655 282 LEU A CA 1
ATOM 2239 C C . LEU A 1 303 ? -17.98706 12.01615 25.00502 1.000 22.63038 282 LEU A C 1
ATOM 2240 O O . LEU A 1 303 ? -19.15539 11.73971 24.70917 1.000 26.82816 282 LEU A O 1
ATOM 2245 N N . THR A 1 304 ? -17.66388 12.57286 26.17307 1.000 24.55684 283 THR A N 1
ATOM 2246 C CA . THR A 1 304 ? -18.62814 12.68112 27.26421 1.000 26.16581 283 THR A CA 1
ATOM 2247 C C . THR A 1 304 ? -19.17792 14.08415 27.46736 1.000 27.39885 283 THR A C 1
ATOM 2248 O O . THR A 1 304 ? -20.25222 14.22961 28.06206 1.000 27.33557 283 THR A O 1
ATOM 2252 N N . LYS A 1 305 ? -18.48522 15.11161 26.98895 1.000 25.84879 284 LYS A N 1
ATOM 225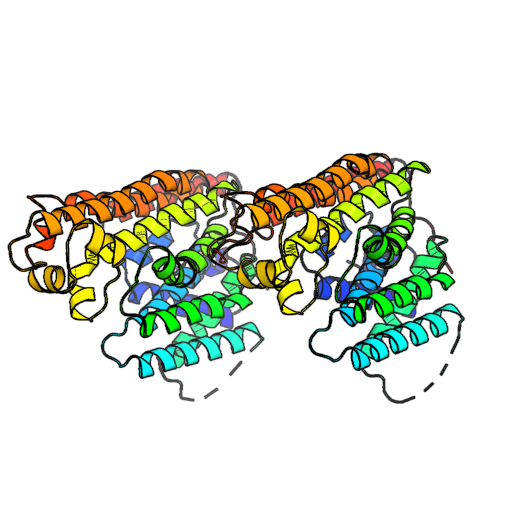3 C CA . LYS A 1 305 ? -18.84932 16.47007 27.36940 1.000 28.87999 284 LYS A CA 1
ATOM 2254 C C . LYS A 1 305 ? -20.23648 16.83135 26.84450 1.000 30.40456 284 LYS A C 1
ATOM 2255 O O . LYS A 1 305 ? -20.73531 16.26503 25.86704 1.000 29.34973 284 LYS A O 1
ATOM 2261 N N . ASN A 1 306 ? -20.86082 17.80310 27.51214 1.000 32.90677 285 ASN A N 1
ATOM 2262 C CA . ASN A 1 306 ? -22.17267 18.29874 27.10274 1.000 28.04489 285 ASN A CA 1
ATOM 2263 C C . ASN A 1 306 ? -23.18115 17.15453 27.00137 1.000 26.56751 285 ASN A C 1
ATOM 2264 O O . ASN A 1 306 ? -23.94083 17.04949 26.03733 1.000 31.79473 285 ASN A O 1
ATOM 2269 N N . GLY A 1 307 ? -23.17771 16.28817 28.01393 1.000 23.18396 286 GLY A N 1
ATOM 2270 C CA . GLY A 1 307 ? -24.14060 15.21066 28.11231 1.000 28.40829 286 GLY A CA 1
ATOM 2271 C C . GLY A 1 307 ? -24.06644 14.23276 26.96173 1.000 30.59211 286 GLY A C 1
ATOM 2272 O O . GLY A 1 307 ? -25.09184 13.88274 26.36850 1.000 27.75015 286 GLY A O 1
ATOM 2273 N N . TYR A 1 308 ? -22.85339 13.78128 26.63558 1.000 27.52546 287 TYR A N 1
ATOM 2274 C CA . TYR A 1 308 ? -22.64667 12.78545 25.58202 1.000 23.16407 287 TYR A CA 1
ATOM 2275 C C . TYR A 1 308 ? -23.14163 13.27906 24.23392 1.000 21.46150 287 TYR A C 1
ATOM 2276 O O . TYR A 1 308 ? -23.63282 12.49731 23.41869 1.000 26.53472 287 TYR A O 1
ATOM 2285 N N . ALA A 1 309 ? -22.99979 14.58697 23.98044 1.000 26.94294 288 ALA A N 1
ATOM 2286 C CA . ALA A 1 309 ? -23.41772 15.14779 22.69914 1.000 26.52320 288 ALA A CA 1
ATOM 2287 C C . ALA A 1 309 ? -22.73571 14.45131 21.52737 1.000 24.92219 288 ALA A C 1
ATOM 2288 O O . ALA A 1 309 ? -23.31819 14.35686 20.43734 1.000 26.71634 288 ALA A O 1
ATOM 2290 N N . PHE A 1 310 ? -21.50834 13.95552 21.73459 1.000 25.59727 289 PHE A N 1
ATOM 2291 C CA . PHE A 1 310 ? -20.79276 13.21960 20.69281 1.000 23.30020 289 PHE A CA 1
ATOM 2292 C C . PHE A 1 310 ? -21.65940 12.13442 20.07076 1.000 24.94746 289 PHE A C 1
ATOM 2293 O O . PHE A 1 310 ? -21.61107 11.91013 18.85734 1.000 23.79329 289 PHE A O 1
ATOM 2301 N N . PHE A 1 311 ? -22.44653 11.44191 20.88571 1.000 22.64963 290 PHE A N 1
ATOM 2302 C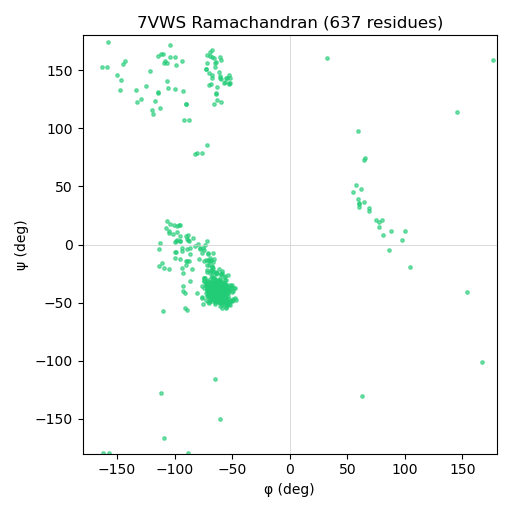 CA . PHE A 1 311 ? -23.25402 10.32116 20.42330 1.000 24.66612 290 PHE A CA 1
ATOM 2303 C C . PHE A 1 311 ? -24.67327 10.72238 20.03389 1.000 27.72770 290 PHE A C 1
ATOM 2304 O O . PHE A 1 311 ? -25.41921 9.88635 19.51116 1.000 26.15124 290 PHE A O 1
ATOM 2312 N N . LYS A 1 312 ? -25.05551 11.97505 20.25684 1.000 29.48044 291 LYS A N 1
ATOM 2313 C CA . LYS A 1 312 ? -26.39732 12.41890 19.90876 1.000 30.95486 291 LYS A CA 1
ATOM 2314 C C . LYS A 1 312 ? -26.45121 13.01841 18.51253 1.000 37.99289 291 LYS A C 1
ATOM 2315 O O . LYS A 1 312 ? -27.40291 12.76774 17.76825 1.000 35.29343 291 LYS A O 1
ATOM 2321 N N . THR A 1 313 ? -25.43456 13.78159 18.13686 1.000 32.27126 292 THR A N 1
ATOM 2322 C CA . THR A 1 313 ? -25.38888 14.46657 16.85705 1.000 42.61594 292 THR A CA 1
ATOM 2323 C C . THR A 1 313 ? -24.43515 13.74795 15.90411 1.000 52.40388 292 THR A C 1
ATOM 2324 O O . THR A 1 313 ? -23.71116 12.82172 16.28052 1.000 50.40193 292 THR A O 1
ATOM 2328 N N . ALA A 1 314 ? -24.45165 14.18132 14.64823 1.000 55.96170 293 ALA A N 1
ATOM 2329 C CA . ALA A 1 314 ? -23.58343 13.59682 13.63143 1.000 58.82496 293 ALA A CA 1
ATOM 2330 C C . ALA A 1 314 ? -22.11197 13.86063 13.94712 1.000 63.16198 293 ALA A C 1
ATOM 2331 O O . ALA A 1 314 ? -21.67673 15.01200 14.01914 1.000 60.43655 293 ALA A O 1
ATOM 2333 N N . ILE A 1 326 ? -1.98350 19.17094 15.60381 1.000 54.55606 305 ILE A N 1
ATOM 2334 C CA . ILE A 1 326 ? -0.83097 19.75976 14.93656 1.000 46.30470 305 ILE A CA 1
ATOM 2335 C C . ILE A 1 326 ? 0.11110 20.35300 15.97788 1.000 48.42201 305 ILE A C 1
ATOM 2336 O O . ILE A 1 326 ? 1.33316 20.22599 15.86921 1.000 44.17989 305 ILE A O 1
ATOM 2341 N N . ALA A 1 327 ? -0.46485 21.00965 16.98875 1.000 49.46902 306 ALA A N 1
ATOM 2342 C CA . ALA A 1 327 ? 0.35451 21.66742 18.00336 1.000 46.06760 306 ALA A CA 1
ATOM 2343 C C . ALA A 1 327 ? 1.06758 20.64474 18.87973 1.000 41.16458 306 ALA A C 1
ATOM 2344 O O . ALA A 1 327 ? 2.26556 20.77758 19.15289 1.000 34.58261 306 ALA A O 1
ATOM 2346 N N . ARG A 1 328 ? 0.34197 19.61233 19.32506 1.000 36.29024 307 ARG A N 1
ATOM 2347 C CA . ARG A 1 328 ? 0.94716 18.56748 20.14815 1.000 36.41936 307 ARG A CA 1
ATOM 2348 C C . ARG A 1 328 ? 2.04503 17.83289 19.38565 1.000 31.27223 307 ARG A C 1
ATOM 2349 O O . ARG A 1 328 ? 3.06131 17.43607 19.97196 1.000 29.58687 307 ARG A O 1
ATOM 2357 N N . THR A 1 329 ? 1.86077 17.65223 18.07534 1.000 30.83137 308 THR A N 1
ATOM 2358 C CA . THR A 1 329 ? 2.85811 16.96162 17.26272 1.000 36.55931 308 THR A CA 1
ATOM 2359 C C . THR A 1 329 ? 4.14396 17.77612 17.13951 1.000 34.24735 308 THR A C 1
ATOM 2360 O O . THR A 1 329 ? 5.24689 17.22630 17.27351 1.000 25.76457 308 THR A O 1
ATOM 2364 N N . ALA A 1 330 ? 4.03015 19.08563 16.88679 1.000 28.39113 309 ALA A N 1
ATOM 2365 C CA . ALA A 1 330 ? 5.23021 19.90981 16.78395 1.000 29.61536 309 ALA A CA 1
ATOM 2366 C C . ALA A 1 330 ? 6.01104 19.92014 18.09362 1.000 21.60033 309 ALA A C 1
ATOM 2367 O O . ALA A 1 330 ? 7.24232 19.82101 18.08489 1.000 26.05411 309 ALA A O 1
ATOM 2369 N N . SER A 1 331 ? 5.31786 20.05637 19.22844 1.000 23.93546 310 SER A N 1
ATOM 2370 C CA . SER A 1 331 ? 6.01489 20.06925 20.51668 1.000 29.43287 310 SER A CA 1
ATOM 2371 C C . SER A 1 331 ? 6.74505 18.75449 20.75843 1.000 25.66597 310 SER A C 1
ATOM 2372 O O . SER A 1 331 ? 7.88824 18.74396 21.23315 1.000 21.11717 310 SER A O 1
ATOM 2375 N N . ALA A 1 332 ? 6.09702 17.63363 20.42962 1.000 23.19274 311 ALA A N 1
ATOM 2376 C CA . ALA A 1 332 ? 6.70831 16.32768 20.64455 1.000 22.52666 311 ALA A CA 1
ATOM 2377 C C . ALA A 1 332 ? 7.94741 16.14954 19.77423 1.000 20.60116 311 ALA A C 1
ATOM 2378 O O . ALA A 1 332 ? 8.96932 15.63677 20.23523 1.000 21.35701 311 ALA A O 1
ATOM 2380 N N . ILE A 1 333 ? 7.88564 16.58436 18.51765 1.000 18.72977 312 ILE A N 1
ATOM 2381 C CA . ILE A 1 333 ? 9.07148 16.51683 17.67164 1.000 24.55163 312 ILE A CA 1
ATOM 2382 C C . ILE A 1 333 ? 10.20404 17.35012 18.26464 1.000 22.11781 312 ILE A C 1
ATOM 2383 O O . ILE A 1 333 ? 11.36100 16.91353 18.28773 1.000 20.54780 312 ILE A O 1
ATOM 2388 N N . ALA A 1 334 ? 9.88703 18.54864 18.77554 1.000 21.04702 313 ALA A N 1
ATOM 2389 C CA . ALA A 1 334 ? 10.90484 19.37030 19.43486 1.000 18.46361 313 ALA A CA 1
ATOM 2390 C C . ALA A 1 334 ? 11.51455 18.64280 20.62974 1.000 24.29447 313 ALA A C 1
ATOM 2391 O O . ALA A 1 334 ? 12.73702 18.60422 20.79148 1.000 22.98712 313 ALA A O 1
ATOM 2393 N N . ARG A 1 335 ? 10.67323 18.07179 21.49611 1.000 22.80856 314 ARG A N 1
ATOM 2394 C CA . ARG A 1 335 ? 11.20111 17.35430 22.64799 1.000 26.61244 314 ARG A CA 1
ATOM 2395 C C . ARG A 1 335 ? 12.01954 16.14453 22.21787 1.000 23.33945 314 ARG A C 1
ATOM 2396 O O . ARG A 1 335 ? 13.05289 15.84009 22.82477 1.000 23.18088 314 ARG A O 1
ATOM 2404 N N . ALA A 1 336 ? 11.56210 15.42714 21.18372 1.000 21.79659 315 ALA A N 1
ATOM 2405 C CA . ALA A 1 336 ? 12.25496 14.20948 20.77040 1.000 23.17671 315 ALA A CA 1
ATOM 2406 C C . ALA A 1 336 ? 13.63054 14.52876 20.21168 1.000 27.11762 315 ALA A C 1
ATOM 2407 O O . ALA A 1 336 ? 14.58338 13.76540 20.41708 1.000 26.16257 315 ALA A O 1
ATOM 2409 N N . ARG A 1 337 ? 13.75327 15.65483 19.50063 1.000 23.42866 316 ARG A N 1
ATOM 2410 C CA . ARG A 1 337 ? 15.04151 16.02824 18.93372 1.000 33.78563 316 ARG A CA 1
ATOM 2411 C C . ARG A 1 337 ? 16.05777 16.31380 20.02941 1.000 28.31948 316 ARG A C 1
ATOM 2412 O O . ARG A 1 337 ? 17.23254 15.96733 19.89602 1.000 29.43061 316 ARG A O 1
ATOM 2420 N N . LYS A 1 338 ? 15.62494 16.93273 21.12929 1.000 24.67677 317 LYS A N 1
ATOM 2421 C CA . LYS A 1 338 ? 16.53772 17.11201 22.25427 1.000 24.38501 317 LYS A CA 1
ATOM 2422 C C . LYS A 1 338 ? 16.94120 15.76736 22.85186 1.000 24.71165 317 LYS A C 1
ATOM 2423 O O . LYS A 1 338 ? 18.13163 15.49061 23.03900 1.000 26.08137 317 LYS A O 1
ATOM 2429 N N . ILE A 1 339 ? 15.95998 14.90503 23.13691 1.000 23.48068 318 ILE A N 1
ATOM 2430 C CA . ILE A 1 339 ? 16.24772 13.62029 23.77290 1.000 25.06021 318 ILE A CA 1
ATOM 2431 C C . ILE A 1 339 ? 17.12093 12.74785 22.87884 1.000 25.19870 318 ILE A C 1
ATOM 2432 O O . ILE A 1 339 ? 18.05265 12.08727 23.35050 1.000 22.02906 318 ILE A O 1
ATOM 2437 N N . ASN A 1 340 ? 16.82686 12.71080 21.57832 1.000 22.48815 319 ASN A N 1
ATOM 2438 C CA . ASN A 1 340 ? 17.58279 11.82971 20.69403 1.000 25.10002 319 ASN A CA 1
ATOM 2439 C C . ASN A 1 340 ? 19.04183 12.26709 20.58305 1.000 25.78276 319 ASN A C 1
ATOM 2440 O O . ASN A 1 340 ? 19.94961 11.42470 20.59980 1.000 28.41220 319 ASN A O 1
ATOM 2445 N N . GLN A 1 341 ? 19.28773 13.57714 20.47035 1.000 23.02748 320 GLN A N 1
ATOM 2446 C CA . GLN A 1 341 ? 20.66282 14.05994 20.40818 1.000 27.92186 320 GLN A CA 1
ATOM 2447 C C . GLN A 1 341 ? 21.38065 13.82477 21.72889 1.000 30.79091 320 GLN A C 1
ATOM 2448 O O . GLN A 1 341 ? 22.55683 13.44820 21.73472 1.000 26.77967 320 GLN A O 1
ATOM 2454 N N . GLN A 1 342 ? 20.68551 14.01518 22.85907 1.000 26.58257 321 GLN A N 1
ATOM 2455 C CA . GLN A 1 342 ? 21.26748 13.63405 24.14588 1.000 28.80901 321 GLN A CA 1
ATOM 2456 C C . GLN A 1 342 ? 21.71904 12.18627 24.11594 1.000 23.30043 321 GLN A C 1
ATOM 2457 O O . GLN A 1 342 ? 22.84950 11.86819 24.49869 1.000 28.12902 321 GLN A O 1
ATOM 2463 N N . ALA A 1 343 ? 20.83798 11.28419 23.66065 1.000 23.89046 322 ALA A N 1
ATOM 2464 C CA . ALA A 1 343 ? 21.16012 9.86066 23.67815 1.000 22.23350 322 ALA A CA 1
ATOM 2465 C C . ALA A 1 343 ? 22.34234 9.55241 22.76941 1.000 23.95720 322 ALA A C 1
ATOM 2466 O O . ALA A 1 343 ? 23.19449 8.72283 23.11006 1.000 27.58594 322 ALA A O 1
ATOM 2468 N N . ILE A 1 344 ? 22.41196 10.21344 21.61048 1.000 23.47139 323 ILE A N 1
ATOM 2469 C CA . ILE A 1 344 ? 23.55388 10.03503 20.71600 1.000 29.34009 323 ILE A CA 1
ATOM 2470 C C . ILE A 1 344 ? 24.83510 10.48069 21.40441 1.000 27.50584 323 ILE A C 1
ATOM 2471 O O . ILE A 1 344 ? 25.84718 9.77118 21.38292 1.000 26.94429 323 ILE A O 1
ATOM 2476 N N . ARG A 1 345 ? 24.81203 11.66626 22.02892 1.000 29.04525 324 ARG A N 1
ATOM 2477 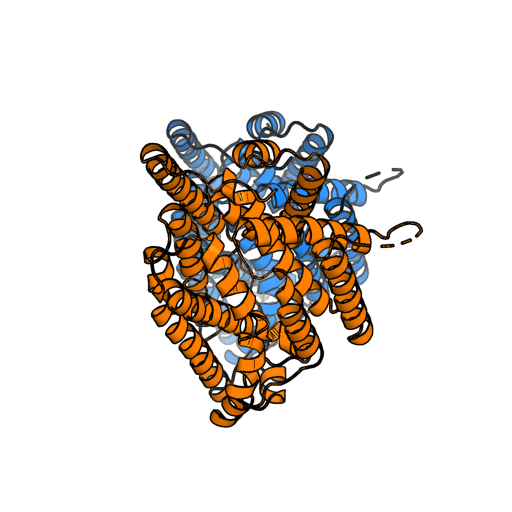C CA . ARG A 1 345 ? 25.99199 12.13576 22.75302 1.000 31.18688 324 ARG A CA 1
ATOM 2478 C C . ARG A 1 345 ? 26.36541 11.19758 23.89769 1.000 26.07966 324 ARG A C 1
ATOM 2479 O O . ARG A 1 345 ? 27.51470 11.21250 24.34395 1.000 31.22118 324 ARG A O 1
ATOM 2487 N N . GLY A 1 346 ? 25.43200 10.37805 24.37508 1.000 22.23811 325 GLY A N 1
ATOM 2488 C CA . GLY A 1 346 ? 25.68082 9.35235 25.36631 1.000 23.91403 325 GLY A CA 1
ATOM 2489 C C . GLY A 1 346 ? 26.06862 7.99931 24.81585 1.000 31.86882 325 GLY A C 1
ATOM 2490 O O . GLY A 1 346 ? 26.17354 7.03505 25.58548 1.000 27.22767 325 GLY A O 1
ATOM 2491 N N . GLY A 1 347 ? 26.29066 7.88840 23.50486 1.000 30.06793 326 GLY A N 1
ATOM 2492 C CA . GLY A 1 347 ? 26.70443 6.63280 22.91188 1.000 28.34734 326 GLY A CA 1
ATOM 2493 C C . GLY A 1 347 ? 25.60518 5.79534 22.29012 1.000 33.29003 326 GLY A C 1
ATOM 2494 O O . GLY A 1 347 ? 25.89141 4.68340 21.82126 1.000 26.58022 326 GLY A O 1
ATOM 2495 N N . TYR A 1 348 ? 24.36641 6.28467 22.25159 1.000 24.67366 327 TYR A N 1
ATOM 2496 C CA . TYR A 1 348 ? 23.28287 5.48020 21.69134 1.000 29.60214 327 TYR A CA 1
ATOM 2497 C C . TYR A 1 348 ? 23.46148 5.29684 20.18828 1.000 26.14821 327 TYR A C 1
ATOM 2498 O O . TYR A 1 348 ? 23.78529 6.24281 19.46662 1.000 28.87579 327 TYR A O 1
ATOM 2507 N N . ARG A 1 349 ? 23.21744 4.07816 19.70651 1.000 25.01317 328 ARG A N 1
ATOM 2508 C CA . ARG A 1 349 ? 23.20819 3.87192 18.26468 1.000 29.43860 328 ARG A CA 1
ATOM 2509 C C . ARG A 1 349 ? 22.19133 2.79698 17.90995 1.000 26.47977 328 ARG A C 1
ATOM 2510 O O . ARG A 1 349 ? 22.02137 1.81708 18.64229 1.000 27.52451 328 ARG A O 1
ATOM 2518 N N . VAL A 1 350 ? 21.49669 3.00824 16.79329 1.000 23.22685 329 VAL A N 1
ATOM 2519 C CA . VAL A 1 350 ? 20.57028 2.00409 16.29123 1.000 18.10125 329 VAL A CA 1
ATOM 2520 C C . VAL A 1 350 ? 21.35803 0.78927 15.82098 1.000 25.34868 329 VAL A C 1
ATOM 2521 O O . VAL A 1 350 ? 22.45849 0.91322 15.25782 1.000 29.49038 329 VAL A O 1
ATOM 2525 N N . ARG A 1 351 ? 20.79436 -0.39140 16.04389 1.000 28.57627 330 ARG A N 1
ATOM 2526 C CA . ARG A 1 351 ? 21.44804 -1.63474 15.66837 1.000 28.18922 330 ARG A CA 1
ATOM 2527 C C . ARG A 1 351 ? 21.70861 -1.69383 14.16073 1.000 32.11638 330 ARG A C 1
ATOM 2528 O O . ARG A 1 351 ? 21.07402 -1.00081 13.35277 1.000 25.88390 330 ARG A O 1
ATOM 2536 N N . ALA A 1 352 ? 22.66054 -2.54967 13.78702 1.000 28.22410 331 ALA A N 1
ATOM 2537 C CA . ALA A 1 352 ? 22.98783 -2.72375 12.38167 1.000 30.74607 331 ALA A CA 1
ATOM 2538 C C . ALA A 1 352 ? 21.87423 -3.49856 11.67343 1.000 24.69578 331 ALA A C 1
ATOM 2539 O O . ALA A 1 352 ? 21.16731 -4.29622 12.29996 1.000 29.07535 331 ALA A O 1
ATOM 2541 N N . PRO A 1 353 ? 21.68923 -3.26387 10.37813 1.000 31.23255 332 PRO A N 1
ATOM 2542 C CA . PRO A 1 353 ? 20.60869 -3.93533 9.64541 1.000 30.48174 332 PRO A CA 1
ATOM 2543 C C . PRO A 1 353 ? 20.90225 -5.41223 9.42716 1.000 34.18109 332 PRO A C 1
ATOM 2544 O O . PRO A 1 353 ? 22.04877 -5.86558 9.45337 1.000 34.00036 332 PRO A O 1
ATOM 2548 N N . PHE A 1 354 ? 19.82882 -6.17403 9.23544 1.000 26.71434 333 PHE A N 1
ATOM 2549 C CA . PHE A 1 354 ? 19.97147 -7.54757 8.77509 1.000 32.17711 333 PHE A CA 1
ATOM 2550 C C . PHE A 1 354 ? 20.59777 -7.54872 7.38322 1.000 35.99819 333 PHE A C 1
ATOM 2551 O O . PHE A 1 354 ? 20.24122 -6.74074 6.52052 1.000 33.61168 333 PHE A O 1
ATOM 2559 N N . GLN A 1 355 ? 21.56042 -8.44038 7.17257 1.000 40.72281 334 GLN A N 1
ATOM 2560 C CA . GLN A 1 355 ? 22.19136 -8.55836 5.86226 1.000 51.87557 334 GLN A CA 1
ATOM 2561 C C . GLN A 1 355 ? 22.75869 -9.95656 5.65585 1.000 47.51177 334 GLN A C 1
ATOM 2562 O O . GLN A 1 355 ? 22.04504 -10.94798 5.81033 1.000 45.17955 334 GLN A O 1
ATOM 2568 N N . THR B 1 23 ? 35.34888 -18.08553 14.52164 1.000 53.33592 2 THR B N 1
ATOM 2569 C CA . THR B 1 23 ? 34.78631 -19.03534 13.56509 1.000 50.91246 2 THR B CA 1
ATOM 2570 C C . THR B 1 23 ? 35.13906 -20.48322 13.91405 1.000 44.36190 2 THR B C 1
ATOM 2571 O O . THR B 1 23 ? 36.09403 -20.74671 14.64445 1.000 34.21257 2 THR B O 1
ATOM 2575 N N . ILE B 1 24 ? 34.35125 -21.41641 13.37687 1.000 40.06929 3 ILE B N 1
ATOM 2576 C CA . ILE B 1 24 ? 34.62707 -22.83671 13.57180 1.000 32.00957 3 ILE B CA 1
ATOM 2577 C C . ILE B 1 24 ? 36.03839 -23.17744 13.10572 1.000 32.97728 3 ILE B C 1
ATOM 2578 O O . ILE B 1 24 ? 36.72623 -24.00815 13.71182 1.000 31.88734 3 ILE B O 1
ATOM 2583 N N . VAL B 1 25 ? 36.50428 -22.53005 12.03214 1.000 36.20255 4 VAL B N 1
ATOM 2584 C CA . VAL B 1 25 ? 37.83161 -22.83607 11.50162 1.000 37.10607 4 VAL B CA 1
ATOM 2585 C C . VAL B 1 25 ? 38.90694 -22.53781 12.53938 1.000 33.94169 4 VAL B C 1
ATOM 2586 O O . VAL B 1 25 ? 39.82576 -23.33639 12.75527 1.000 35.09601 4 VAL B O 1
ATOM 2590 N N . GLN B 1 26 ? 38.82198 -21.36630 13.17739 1.000 34.50108 5 GLN B N 1
ATOM 2591 C CA . GLN B 1 26 ? 39.77534 -21.01094 14.22417 1.000 35.66069 5 GLN B CA 1
ATOM 2592 C C . GLN B 1 26 ? 39.60482 -21.88791 15.46131 1.000 30.52750 5 GLN B C 1
ATOM 2593 O O . GLN B 1 26 ? 40.58976 -22.20378 16.13907 1.000 36.90200 5 GLN B O 1
ATOM 2599 N N . GLU B 1 27 ? 38.37237 -22.29669 15.76064 1.000 32.26633 6 GLU B N 1
ATOM 2600 C CA . GLU B 1 27 ? 38.13835 -23.18289 16.90060 1.000 33.16612 6 GLU B CA 1
ATOM 2601 C C . GLU B 1 27 ? 38.73554 -24.56254 16.65550 1.000 29.17522 6 GLU B C 1
ATOM 2602 O O . GLU B 1 27 ? 39.35376 -25.14900 17.55122 1.000 28.11734 6 GLU B O 1
ATOM 2608 N N . LEU B 1 28 ? 38.56668 -25.09678 15.44264 1.000 28.48919 7 LEU B N 1
ATOM 2609 C CA . LEU B 1 28 ? 39.19067 -26.37073 15.10151 1.000 27.05631 7 LEU B CA 1
ATOM 2610 C C . LEU B 1 28 ? 40.70989 -26.27911 15.16543 1.000 29.39516 7 LEU B C 1
ATOM 2611 O O . LEU B 1 28 ? 41.38150 -27.22064 15.60686 1.000 30.09460 7 LEU B O 1
ATOM 2616 N N . ASP B 1 29 ? 41.27332 -25.15351 14.71891 1.000 31.85145 8 ASP B N 1
ATOM 2617 C CA . ASP B 1 29 ? 42.71047 -24.94650 14.84816 1.000 37.76436 8 ASP B CA 1
ATOM 2618 C C . ASP B 1 29 ? 43.13710 -25.02694 16.30844 1.000 26.96969 8 ASP B C 1
ATOM 2619 O O . ASP B 1 29 ? 44.08368 -25.74347 16.65598 1.000 30.24358 8 ASP B O 1
ATOM 2624 N N . GLN B 1 30 ? 42.41828 -24.32038 17.18622 1.000 31.66018 9 GLN B N 1
ATOM 2625 C CA . GLN B 1 30 ? 42.78529 -24.27827 18.59994 1.000 35.99066 9 GLN B CA 1
ATOM 2626 C C . GLN B 1 30 ? 42.59498 -25.62877 19.27880 1.000 37.43596 9 GLN B C 1
ATOM 2627 O O . GLN B 1 30 ? 43.33123 -25.95956 20.21622 1.000 30.03230 9 GLN B O 1
ATOM 2633 N N . ALA B 1 31 ? 41.62173 -26.42053 18.82916 1.000 29.10086 10 ALA B N 1
ATOM 2634 C CA . ALA B 1 31 ? 41.47122 -27.76980 19.35729 1.000 25.89323 10 ALA B CA 1
ATOM 2635 C C . ALA B 1 31 ? 42.53460 -28.72544 18.84025 1.000 26.39459 10 ALA B C 1
ATOM 2636 O O . ALA B 1 31 ? 42.69841 -29.81119 19.40527 1.000 32.05364 10 ALA B O 1
ATOM 2638 N N . GLY B 1 32 ? 43.27134 -28.35069 17.79859 1.000 30.70451 11 GLY B N 1
ATOM 2639 C CA . GLY B 1 32 ? 44.27841 -29.23675 17.25628 1.000 29.42587 11 GLY B CA 1
ATOM 2640 C C . GLY B 1 32 ? 43.75062 -30.31102 16.34056 1.000 30.72971 11 GLY B C 1
ATOM 2641 O O . GLY B 1 32 ? 44.42871 -31.32435 16.14529 1.000 36.08845 11 GLY B O 1
ATOM 2642 N N . ILE B 1 33 ? 42.56160 -30.12313 15.77257 1.000 28.73147 12 ILE B N 1
ATOM 2643 C CA . ILE B 1 33 ? 41.95443 -31.09996 14.87696 1.000 25.02284 12 ILE B CA 1
ATOM 2644 C C . ILE B 1 33 ? 42.36677 -30.72522 13.45649 1.000 23.98927 12 ILE B C 1
ATOM 2645 O O . ILE B 1 33 ? 41.86915 -29.74669 12.89686 1.000 31.04996 12 ILE B O 1
ATOM 2650 N N . THR B 1 34 ? 43.27490 -31.51034 12.87586 1.000 29.74003 13 THR B N 1
ATOM 2651 C CA . THR B 1 34 ? 43.92856 -31.13405 11.63084 1.000 41.12793 13 THR B CA 1
ATOM 2652 C C . THR B 1 34 ? 43.53785 -31.98374 10.42872 1.000 40.74002 13 THR B C 1
ATOM 2653 O O . THR B 1 34 ? 43.80899 -31.57106 9.29470 1.000 35.44572 13 THR B O 1
ATOM 2657 N N . ASP B 1 35 ? 42.92018 -33.14600 10.63298 1.000 38.56187 14 ASP B N 1
ATOM 2658 C CA . ASP B 1 35 ? 42.53590 -33.99460 9.50967 1.000 38.93900 14 ASP B CA 1
ATOM 2659 C C . ASP B 1 35 ? 41.46922 -33.28793 8.68144 1.000 34.49347 14 ASP B C 1
ATOM 2660 O O . ASP B 1 35 ? 40.40127 -32.96010 9.19970 1.000 31.80494 14 ASP B O 1
ATOM 2665 N N . SER B 1 36 ? 41.75140 -33.04617 7.39070 1.000 34.75918 15 SER B N 1
ATOM 2666 C CA . SER B 1 36 ? 40.83983 -32.21584 6.59890 1.000 28.22547 15 SER B CA 1
ATOM 2667 C C . SER B 1 36 ? 39.43832 -32.82038 6.50670 1.000 31.00421 15 SER B C 1
ATOM 2668 O O . SER B 1 36 ? 38.44724 -32.07830 6.47753 1.000 34.21900 15 SER B O 1
ATOM 2671 N N . GLY B 1 37 ? 39.32575 -34.15107 6.46160 1.000 28.89639 16 GLY B N 1
ATOM 2672 C CA . GLY B 1 37 ? 38.00372 -34.76379 6.39770 1.000 33.24639 16 GLY B CA 1
ATOM 2673 C C . GLY B 1 37 ? 37.24068 -34.64249 7.70609 1.000 35.51191 16 GLY B C 1
ATOM 2674 O O . GLY B 1 37 ? 36.03977 -34.34388 7.71700 1.000 29.33280 16 GLY B O 1
ATOM 2675 N N . LEU B 1 38 ? 37.92206 -34.87682 8.82907 1.000 30.43101 17 LEU B N 1
ATOM 2676 C CA . LEU B 1 38 ? 37.27948 -34.68337 10.12533 1.000 33.10064 17 LEU B CA 1
ATOM 2677 C C . LEU B 1 38 ? 36.88456 -33.22258 10.32990 1.000 29.20393 17 LEU B C 1
ATOM 2678 O O . LEU B 1 38 ? 35.79811 -32.92928 10.84090 1.000 24.77920 17 LEU B O 1
ATOM 2683 N N . ARG B 1 39 ? 37.75535 -32.28938 9.92857 1.000 27.68360 18 ARG B N 1
ATOM 2684 C CA . ARG B 1 39 ? 37.40339 -30.87350 9.99535 1.000 23.68890 18 ARG B CA 1
ATOM 2685 C C . ARG B 1 39 ? 36.12722 -30.58512 9.21396 1.000 28.00091 18 ARG B C 1
ATOM 2686 O O . ARG B 1 39 ? 35.24945 -29.85893 9.69407 1.000 27.03904 18 ARG B O 1
ATOM 2694 N N . ALA B 1 40 ? 35.99871 -31.14370 8.00366 1.000 30.14025 19 ALA B N 1
ATOM 2695 C CA . ALA B 1 40 ? 34.79287 -30.89599 7.21497 1.000 26.55151 19 ALA B CA 1
ATOM 2696 C C . ALA B 1 40 ? 33.54870 -31.41286 7.92836 1.000 26.71686 19 ALA B C 1
ATOM 2697 O O . ALA B 1 40 ? 32.48633 -30.78454 7.86628 1.000 26.68898 19 ALA B O 1
ATOM 2699 N N . ASP B 1 41 ? 33.66409 -32.54514 8.63400 1.000 30.20914 20 ASP B N 1
ATOM 2700 C CA . ASP B 1 41 ? 32.51416 -33.06723 9.37596 1.000 25.29003 20 ASP B CA 1
ATOM 2701 C C . ASP B 1 41 ? 32.14532 -32.16173 10.54506 1.000 22.78719 20 ASP B C 1
ATOM 2702 O O . ASP B 1 41 ? 30.96277 -31.92575 10.79986 1.000 24.20577 20 ASP B O 1
ATOM 2707 N N . TYR B 1 42 ? 33.13638 -31.64286 11.27411 1.000 26.14080 21 TYR B N 1
ATOM 2708 C CA . TYR B 1 42 ? 32.79481 -30.71403 12.34506 1.000 21.51587 21 TYR B CA 1
ATOM 2709 C C . TYR B 1 42 ? 32.16954 -29.44232 11.78488 1.000 27.18726 21 TYR B C 1
ATOM 2710 O O . TYR B 1 42 ? 31.30111 -28.84762 12.42767 1.000 25.64051 21 TYR B O 1
ATOM 2719 N N . ILE B 1 43 ? 32.57987 -29.02371 10.58367 1.000 23.98366 22 ILE B N 1
ATOM 2720 C CA . ILE B 1 43 ? 31.96938 -27.85124 9.95598 1.000 24.88380 22 ILE B CA 1
ATOM 2721 C C . ILE B 1 43 ? 30.51510 -28.13849 9.59657 1.000 28.15622 22 ILE B C 1
ATOM 2722 O O . ILE B 1 43 ? 29.61213 -27.34012 9.88481 1.000 27.85288 22 ILE B O 1
ATOM 2727 N N . THR B 1 44 ? 30.26876 -29.29406 8.97437 1.000 30.29748 23 THR B N 1
ATOM 2728 C CA . THR B 1 44 ? 28.90606 -29.70812 8.65522 1.000 27.44914 23 THR B CA 1
ATOM 2729 C C . THR B 1 44 ? 28.03903 -29.74588 9.90453 1.000 31.17770 23 THR B C 1
ATOM 2730 O O . THR B 1 44 ? 26.92053 -29.21903 9.91759 1.000 29.26098 23 THR B O 1
ATOM 2734 N N . VAL B 1 45 ? 28.54543 -30.35849 10.97901 1.000 26.70754 24 VAL B N 1
ATOM 2735 C CA . VAL B 1 45 ? 27.72890 -30.49304 12.17353 1.000 24.31613 24 VAL B CA 1
ATOM 2736 C C . VAL B 1 45 ? 27.48109 -29.13336 12.81118 1.000 23.46585 24 VAL B C 1
ATOM 2737 O O . VAL B 1 45 ? 26.41096 -28.89187 13.38839 1.000 28.33669 24 VAL B O 1
ATOM 2741 N N . SER B 1 46 ? 28.44517 -28.21799 12.72453 1.000 24.53675 25 SER B N 1
ATOM 2742 C CA . SER B 1 46 ? 28.20807 -26.89418 13.29257 1.000 25.56918 25 SER B CA 1
ATOM 2743 C C . SER B 1 46 ? 27.12264 -26.15083 12.51173 1.000 28.83172 25 SER B C 1
ATOM 2744 O O . SER B 1 46 ? 26.28982 -25.45002 13.10053 1.000 26.75396 25 SER B O 1
ATOM 2747 N N . ARG B 1 47 ? 27.10695 -26.30267 11.18517 1.000 32.55187 26 ARG B N 1
ATOM 2748 C CA . ARG B 1 47 ? 26.04635 -25.69106 10.38482 1.000 32.01279 26 ARG B CA 1
ATOM 2749 C C . ARG B 1 47 ? 24.68857 -26.29665 10.72150 1.000 29.38957 26 ARG B C 1
ATOM 2750 O O . ARG B 1 47 ? 23.68823 -25.58020 10.84469 1.000 29.85112 26 ARG B O 1
ATOM 2758 N N . LEU B 1 48 ? 24.63838 -27.61884 10.88678 1.000 27.09910 27 LEU B N 1
ATOM 2759 C CA . LEU B 1 48 ? 23.41222 -28.28786 11.31537 1.000 26.40070 27 LEU B CA 1
ATOM 2760 C C . LEU B 1 48 ? 22.94288 -27.78163 12.68255 1.000 32.26709 27 LEU B C 1
ATOM 2761 O O . LEU B 1 48 ? 21.75811 -27.48448 12.87351 1.000 32.22884 27 LEU B O 1
ATOM 2766 N N . PHE B 1 49 ? 23.85718 -27.70147 13.65829 1.000 25.34555 28 PHE B N 1
ATOM 2767 C CA . PHE B 1 49 ? 23.51393 -27.17658 14.98536 1.000 21.89001 28 PHE B CA 1
ATOM 2768 C C . PHE B 1 49 ? 22.80177 -25.82889 14.87712 1.000 24.18780 28 PHE B C 1
ATOM 2769 O O . PHE B 1 49 ? 21.76543 -25.59747 15.51002 1.000 29.21602 28 PHE B O 1
ATOM 2777 N N . ARG B 1 50 ? 23.36404 -24.91766 14.08333 1.000 30.07243 29 ARG B N 1
ATOM 2778 C CA . ARG B 1 50 ? 22.78567 -23.58270 13.95932 1.000 31.14771 29 ARG B CA 1
ATOM 2779 C C . ARG B 1 50 ? 21.36818 -23.64937 13.40685 1.000 38.47603 29 ARG B C 1
ATOM 2780 O O . ARG B 1 50 ? 20.47520 -22.93102 13.87458 1.000 31.33366 29 ARG B O 1
ATOM 2788 N N . GLU B 1 51 ? 21.13770 -24.53236 12.43186 1.000 37.12995 30 GLU B N 1
ATOM 2789 C CA . GLU B 1 51 ? 19.82661 -24.63842 11.79769 1.000 41.13809 30 GLU B CA 1
ATOM 2790 C C . GLU B 1 51 ? 18.83131 -25.36485 12.69041 1.000 44.73992 30 GLU B C 1
ATOM 2791 O O . GLU B 1 51 ? 17.68551 -24.92517 12.83079 1.000 46.59831 30 GLU B O 1
ATOM 2797 N N . ILE B 1 52 ? 19.24572 -26.48131 13.29534 1.000 63.81678 31 ILE B N 1
ATOM 2798 C CA . ILE B 1 52 ? 18.37650 -27.21235 14.21067 1.000 62.82986 31 ILE B CA 1
ATOM 2799 C C . ILE B 1 52 ? 18.11207 -26.44768 15.49500 1.000 62.69665 31 ILE B C 1
ATOM 2800 O O . ILE B 1 52 ? 17.20611 -26.81562 16.25024 1.000 83.31264 31 ILE B O 1
ATOM 2802 N N . GLY B 1 53 ? 18.87505 -25.39431 15.76329 1.000 60.22753 32 GLY B N 1
ATOM 2803 C CA . GLY B 1 53 ? 18.67118 -24.61967 16.97025 1.000 67.41047 32 GLY B CA 1
ATOM 2804 C C . GLY B 1 53 ? 18.15350 -23.22500 16.69271 1.000 58.48258 32 GLY B C 1
ATOM 2805 O O . GLY B 1 53 ? 17.15874 -23.04963 15.98399 1.000 78.09724 32 GLY B O 1
ATOM 2806 N N . ARG B 1 54 ? 18.83588 -22.22529 17.24579 1.000 58.47382 33 ARG B N 1
ATOM 2807 C CA . ARG B 1 54 ? 18.45147 -20.82675 17.11444 1.000 56.65905 33 ARG B CA 1
ATOM 2808 C C . ARG B 1 54 ? 19.26148 -20.02618 18.12073 1.000 47.35656 33 ARG B C 1
ATOM 2809 O O . ARG B 1 54 ? 20.43854 -19.73760 17.89266 1.000 50.88154 33 ARG B O 1
ATOM 2817 N N . GLY B 1 55 ? 18.64627 -19.67764 19.24832 1.000 49.03603 34 GLY B N 1
ATOM 2818 C CA . GLY B 1 55 ? 19.42695 -19.20763 20.37228 1.000 48.63397 34 GLY B CA 1
ATOM 2819 C C . GLY B 1 55 ? 20.21258 -20.30622 21.05232 1.000 44.70316 34 GLY B C 1
ATOM 2820 O O . GLY B 1 55 ? 21.20199 -20.01432 21.72727 1.000 40.77812 34 GLY B O 1
ATOM 2821 N N . ARG B 1 56 ? 19.79698 -21.56751 20.87859 1.000 46.92740 35 ARG B N 1
ATOM 2822 C CA . ARG B 1 56 ? 20.51793 -22.68624 21.48309 1.000 40.84582 35 ARG B CA 1
ATOM 2823 C C . ARG B 1 56 ? 21.94763 -22.77270 20.96073 1.000 39.02346 35 ARG B C 1
ATOM 2824 O O . ARG B 1 56 ? 22.88225 -23.05225 21.72298 1.000 33.35800 35 ARG B O 1
ATOM 2832 N N . TYR B 1 57 ? 22.13705 -22.53335 19.66076 1.000 34.68999 36 TYR B N 1
ATOM 2833 C CA . TYR B 1 57 ? 23.47549 -22.50470 19.08438 1.000 33.50901 36 TYR B CA 1
ATOM 2834 C C . TYR B 1 57 ? 24.39934 -21.58720 19.87439 1.000 30.69357 36 TYR B C 1
ATOM 2835 O O . TYR B 1 57 ? 25.59933 -21.85789 20.00834 1.000 28.03444 36 TYR B O 1
ATOM 2844 N N . LEU B 1 58 ? 23.85580 -20.48570 20.39677 1.000 34.15049 37 LEU B N 1
ATOM 2845 C CA . LEU B 1 58 ? 24.68487 -19.46032 21.01971 1.000 32.15372 37 LEU B CA 1
ATOM 2846 C C . LEU B 1 58 ? 25.35381 -19.94194 22.29812 1.000 26.99592 37 LEU B C 1
ATOM 2847 O O . LEU B 1 58 ? 26.38456 -19.37551 22.69122 1.000 26.76561 37 LEU B O 1
ATOM 2852 N N . GLY B 1 59 ? 24.79723 -20.97164 22.94602 1.000 26.01906 38 GLY B N 1
ATOM 2853 C CA . GLY B 1 59 ? 25.43594 -21.52669 24.12986 1.000 30.63989 38 GLY B CA 1
ATOM 2854 C C . GLY B 1 59 ? 26.86551 -21.96679 23.88254 1.000 23.84552 38 GLY B C 1
ATOM 2855 O O . GLY B 1 59 ? 27.67991 -21.99876 24.81239 1.000 23.06431 38 GLY B O 1
ATOM 2856 N N . ARG B 1 60 ? 27.19069 -22.32378 22.63466 1.000 22.76875 39 ARG B N 1
ATOM 2857 C CA . ARG B 1 60 ? 28.55252 -22.73883 22.31908 1.000 19.48776 39 ARG B CA 1
ATOM 2858 C C . ARG B 1 60 ? 29.55424 -21.64586 22.65684 1.000 23.46063 39 ARG B C 1
ATOM 2859 O O . ARG B 1 60 ? 30.69407 -21.93659 23.03129 1.000 22.10505 39 ARG B O 1
ATOM 2867 N N . TYR B 1 61 ? 29.16067 -20.38474 22.51161 1.000 23.21496 40 TYR B N 1
ATOM 2868 C CA . TYR B 1 61 ? 30.10559 -19.30677 22.76348 1.000 24.09511 40 TYR B CA 1
ATOM 2869 C C . TYR B 1 61 ? 30.37665 -19.09315 24.23920 1.000 23.33923 40 TYR B C 1
ATOM 2870 O O . TYR B 1 61 ? 31.24380 -18.28024 24.56947 1.000 23.86618 40 TYR B O 1
ATOM 2879 N N . MET B 1 62 ? 29.68718 -19.80930 25.12883 1.000 20.87883 41 MET B N 1
ATOM 2880 C CA . MET B 1 62 ? 29.98572 -19.71979 26.54924 1.000 23.58269 41 MET B CA 1
ATOM 2881 C C . MET B 1 62 ? 31.08669 -20.68191 26.97090 1.000 22.18262 41 MET B C 1
ATOM 2882 O O . MET B 1 62 ? 31.50793 -20.63941 28.12768 1.000 20.89305 41 MET B O 1
ATOM 2887 N N . PHE B 1 63 ? 31.58966 -21.50403 26.05221 1.000 21.50091 42 PHE B N 1
ATOM 2888 C CA . PHE B 1 63 ? 32.67507 -22.44046 26.29957 1.000 20.59468 42 PHE B CA 1
ATOM 2889 C C . PHE B 1 63 ? 33.96984 -21.95763 25.65494 1.000 24.09834 42 PHE B C 1
ATOM 2890 O O . PHE B 1 63 ? 33.94781 -21.15986 24.70978 1.000 25.41435 42 PHE B O 1
ATOM 2898 N N . PRO B 1 64 ? 35.12082 -22.40440 26.15745 1.000 23.09424 43 PRO B N 1
ATOM 2899 C CA . PRO B 1 64 ? 36.39160 -22.09283 25.49147 1.000 25.63252 43 PRO B CA 1
ATOM 2900 C C . PRO B 1 64 ? 36.35549 -22.51943 24.03019 1.000 26.94205 43 PRO B C 1
ATOM 2901 O O . PRO B 1 64 ? 35.78779 -23.56060 23.67985 1.000 22.40836 43 PRO B O 1
ATOM 2905 N N . ALA B 1 65 ? 36.99038 -21.71301 23.17823 1.000 24.07395 44 ALA B N 1
ATOM 2906 C CA . ALA B 1 65 ? 36.95807 -21.96122 21.73763 1.000 21.21023 44 ALA B CA 1
ATOM 2907 C C . ALA B 1 65 ? 37.29640 -23.41056 21.39821 1.000 22.50734 44 ALA B C 1
ATOM 2908 O O . ALA B 1 65 ? 36.61204 -24.04561 20.58741 1.000 26.09559 44 ALA B O 1
ATOM 2910 N N . ALA B 1 66 ? 38.36103 -23.94800 22.00594 1.000 21.75549 45 ALA B N 1
ATOM 2911 C CA . ALA B 1 66 ? 38.84133 -25.27839 21.65514 1.000 22.08152 45 ALA B CA 1
ATOM 2912 C C . ALA B 1 66 ? 37.86373 -26.37172 22.04454 1.000 23.58743 45 ALA B C 1
ATOM 2913 O O . ALA B 1 66 ? 37.94433 -27.48439 21.50276 1.000 24.87413 45 ALA B O 1
ATOM 2915 N N . LYS B 1 67 ? 36.94120 -26.08716 22.95929 1.000 18.54294 46 LYS B N 1
ATOM 2916 C CA . LYS B 1 67 ? 35.93591 -27.07492 23.33191 1.000 21.91734 46 LYS B CA 1
ATOM 2917 C C . LYS B 1 67 ? 34.69938 -27.03534 22.43858 1.000 24.77304 46 LYS B C 1
ATOM 2918 O O . LYS B 1 67 ? 33.90562 -27.98679 22.44813 1.000 19.14430 46 LYS B O 1
ATOM 2924 N N . ARG B 1 68 ? 34.52147 -25.98303 21.64299 1.000 20.35427 47 ARG B N 1
ATOM 2925 C CA . ARG B 1 68 ? 33.25809 -25.82010 20.94030 1.000 20.71887 47 ARG B CA 1
ATOM 2926 C C . ARG B 1 68 ? 32.99311 -26.91652 19.91100 1.000 18.62239 47 ARG B C 1
ATOM 2927 O O . ARG B 1 68 ? 31.84043 -27.34308 19.77781 1.000 19.89860 47 ARG B O 1
ATOM 2935 N N . PRO B 1 69 ? 33.99404 -27.38239 19.15440 1.000 21.91344 48 PRO B N 1
ATOM 2936 C CA . PRO B 1 69 ? 33.73164 -28.51126 18.24140 1.000 19.02494 48 PRO B CA 1
ATOM 2937 C C . PRO B 1 69 ? 33.10499 -29.70381 18.95404 1.000 20.87881 48 PRO B C 1
ATOM 2938 O O . PRO B 1 69 ? 32.17209 -30.31700 18.42216 1.000 19.96169 48 PRO B O 1
ATOM 2942 N N . TYR B 1 70 ? 33.55387 -30.01761 20.17004 1.000 21.75697 49 TYR B N 1
ATOM 2943 C CA . TYR B 1 70 ? 32.98958 -31.16625 20.87776 1.000 19.10091 49 TYR B CA 1
ATOM 2944 C C . TYR B 1 70 ? 31.57890 -30.87949 21.37638 1.000 19.53585 49 TYR B C 1
ATOM 2945 O O . TYR B 1 70 ? 30.70054 -31.75306 21.31537 1.000 18.89468 49 TYR B O 1
ATOM 2954 N N . PHE B 1 71 ? 31.35542 -29.67994 21.91501 1.000 18.19639 50 PHE B N 1
ATOM 2955 C CA . PHE B 1 71 ? 30.00939 -29.26388 22.28741 1.000 17.97337 50 PHE B CA 1
ATOM 2956 C C . PHE B 1 71 ? 29.05444 -29.39154 21.10139 1.000 21.46759 50 PHE B C 1
ATOM 2957 O O . PHE B 1 71 ? 27.98442 -30.00732 21.21281 1.000 21.05370 50 PHE B O 1
ATOM 2965 N N . ASP B 1 72 ? 29.43633 -28.81248 19.95624 1.000 20.88794 51 ASP B N 1
ATOM 2966 C CA . ASP B 1 72 ? 28.63855 -28.89496 18.73471 1.000 20.45110 51 ASP B CA 1
ATOM 2967 C C . ASP B 1 72 ? 28.32059 -30.33693 18.37644 1.000 18.91241 51 ASP B C 1
ATOM 2968 O O . ASP B 1 72 ? 27.17572 -30.68083 18.06345 1.000 19.29032 51 ASP B O 1
ATOM 2973 N N . ALA B 1 73 ? 29.34667 -31.18892 18.34918 1.000 17.13076 52 ALA B N 1
ATOM 2974 C CA . ALA B 1 73 ? 29.12894 -32.55916 17.90180 1.000 18.68572 52 ALA B CA 1
ATOM 2975 C C . ALA B 1 73 ? 28.17585 -33.28962 18.83865 1.000 21.72944 52 ALA B C 1
ATOM 2976 O O . ALA B 1 73 ? 27.33448 -34.07251 18.39216 1.000 20.18308 52 ALA B O 1
ATOM 2978 N N . PHE B 1 74 ? 28.29855 -33.05197 20.14235 1.000 18.66969 53 PHE B N 1
ATOM 2979 C CA . PHE B 1 74 ? 27.47318 -33.80094 21.08036 1.000 19.43628 53 PHE B CA 1
ATOM 2980 C C . PHE B 1 74 ? 26.03276 -33.28872 21.10354 1.000 16.15747 53 PHE B C 1
ATOM 2981 O O . PHE B 1 74 ? 25.08073 -34.07591 21.06389 1.000 17.34398 53 PHE B O 1
ATOM 2989 N N . ILE B 1 75 ? 25.85180 -31.96922 21.16481 1.000 15.44488 54 ILE B N 1
ATOM 2990 C CA . ILE B 1 75 ? 24.50417 -31.40913 21.13054 1.000 18.97399 54 ILE B CA 1
ATOM 2991 C C . ILE B 1 75 ? 23.79791 -31.81439 19.83783 1.000 18.83426 54 ILE B C 1
ATOM 2992 O O . ILE B 1 75 ? 22.62982 -32.22116 19.85012 1.000 18.73303 54 ILE B O 1
ATOM 2997 N N . THR B 1 76 ? 24.49449 -31.70800 18.70361 1.000 18.94719 55 THR B N 1
ATOM 2998 C CA . THR B 1 76 ? 23.85586 -32.03915 17.42887 1.000 19.45109 55 THR B CA 1
ATOM 2999 C C . THR B 1 76 ? 23.45910 -33.51273 17.37162 1.000 20.18644 55 THR B C 1
ATOM 3000 O O . THR B 1 76 ? 22.37091 -33.84651 16.89324 1.000 21.51267 55 THR B O 1
ATOM 3004 N N . PHE B 1 77 ? 24.30523 -34.40601 17.89345 1.000 16.30287 56 PHE B N 1
ATOM 3005 C CA . PHE B 1 77 ? 23.94137 -35.82192 17.95667 1.000 18.72339 56 PHE B CA 1
ATOM 3006 C C . PHE B 1 77 ? 22.60917 -36.01755 18.67704 1.000 20.32315 56 PHE B C 1
ATOM 3007 O O . PHE B 1 77 ? 21.69115 -36.66417 18.14940 1.000 16.12345 56 PHE B O 1
ATOM 3015 N N . VAL B 1 78 ? 22.47330 -35.43901 19.87233 1.000 16.50764 57 VAL B N 1
ATOM 3016 C CA . VAL B 1 78 ? 21.25559 -35.63923 20.65520 1.000 16.18863 57 VAL B CA 1
ATOM 3017 C C . VAL B 1 78 ? 20.05833 -35.01298 19.94820 1.000 20.21896 57 VAL B C 1
ATOM 3018 O O . VAL B 1 78 ? 18.98392 -35.61918 19.85517 1.000 20.80056 57 VAL B O 1
ATOM 3022 N N . ALA B 1 79 ? 20.22154 -33.77526 19.47140 1.000 19.62252 58 ALA B N 1
ATOM 3023 C CA . ALA B 1 79 ? 19.11345 -33.07714 18.82069 1.000 21.35840 58 ALA B CA 1
ATOM 3024 C C . ALA B 1 79 ? 18.73602 -33.74131 17.50450 1.000 22.14735 58 ALA B C 1
ATOM 3025 O O . ALA B 1 79 ? 17.54800 -33.83845 17.17319 1.000 24.02383 58 ALA B O 1
ATOM 3027 N N . TYR B 1 80 ? 19.73505 -34.19909 16.74917 1.000 18.44408 59 TYR B N 1
ATOM 3028 C CA . TYR B 1 80 ? 19.49347 -34.82091 15.45229 1.000 22.37478 59 TYR B CA 1
ATOM 3029 C C . TYR B 1 80 ? 18.71908 -36.12445 15.60305 1.000 21.47310 59 TYR B C 1
ATOM 3030 O O . TYR B 1 80 ? 17.70264 -36.34287 14.93119 1.000 21.63933 59 TYR B O 1
ATOM 3039 N N . VAL B 1 81 ? 19.16127 -36.99694 16.51117 1.000 18.30837 60 VAL B N 1
ATOM 3040 C CA . VAL B 1 81 ? 18.46424 -38.26504 16.69592 1.000 20.23721 60 VAL B CA 1
ATOM 3041 C C . VAL B 1 81 ? 17.07871 -38.03346 17.29062 1.000 25.62209 60 VAL B C 1
ATOM 3042 O O . VAL B 1 81 ? 16.10412 -38.67863 16.89401 1.000 23.18476 60 VAL B O 1
ATOM 3046 N N . ASP B 1 82 ? 16.95581 -37.09636 18.22924 1.000 23.89052 61 ASP B N 1
ATOM 3047 C CA . ASP B 1 82 ? 15.63536 -36.81008 18.78735 1.000 26.36203 61 ASP B CA 1
ATOM 3048 C C . ASP B 1 82 ? 14.68369 -36.29504 17.70547 1.000 28.70870 61 ASP B C 1
ATOM 3049 O O . ASP B 1 82 ? 13.48420 -36.59787 17.73892 1.000 33.21683 61 ASP B O 1
ATOM 3054 N N . ASN B 1 83 ? 15.21665 -35.58399 16.70627 1.000 26.12321 62 ASN B N 1
ATOM 3055 C CA . ASN B 1 83 ? 14.41497 -35.08187 15.58899 1.000 33.96524 62 ASN B CA 1
ATOM 3056 C C . ASN B 1 83 ? 13.92490 -36.20141 14.67818 1.000 33.32286 62 ASN B C 1
ATOM 3057 O O . ASN B 1 83 ? 12.83430 -36.10316 14.10216 1.000 31.63927 62 ASN B O 1
ATOM 3062 N N . LEU B 1 84 ? 14.74095 -37.23778 14.47587 1.000 26.40342 63 LEU B N 1
ATOM 3063 C CA . LEU B 1 84 ? 14.27186 -38.40534 13.73225 1.000 25.83624 63 LEU B CA 1
ATOM 3064 C C . LEU B 1 84 ? 13.03356 -39.00340 14.38751 1.000 32.87649 63 LEU B C 1
ATOM 3065 O O . LEU B 1 84 ? 12.08839 -39.41234 13.70100 1.000 31.08083 63 LEU B O 1
ATOM 3070 N N . THR B 1 85 ? 13.02341 -39.05976 15.72149 1.000 25.23040 64 THR B N 1
ATOM 3071 C CA . THR B 1 85 ? 11.88926 -39.59883 16.46216 1.000 27.01513 64 THR B CA 1
ATOM 3072 C C . THR B 1 85 ? 10.68660 -38.66494 16.41147 1.000 30.83587 64 THR B C 1
ATOM 3073 O O . THR B 1 85 ? 9.54004 -39.13079 16.44019 1.000 30.69574 64 THR B O 1
ATOM 3077 N N . ASP B 1 86 ? 10.92928 -37.35716 16.32985 1.000 28.30496 65 ASP B N 1
ATOM 3078 C CA . ASP B 1 86 ? 9.89679 -36.33587 16.46176 1.000 38.65566 65 ASP B CA 1
ATOM 3079 C C . ASP B 1 86 ? 9.34710 -35.85854 15.12521 1.000 42.77794 65 ASP B C 1
ATOM 3080 O O . ASP B 1 86 ? 8.50971 -34.94976 15.10290 1.000 41.55458 65 ASP B O 1
ATOM 3085 N N . ASP B 1 87 ? 9.79835 -36.44120 14.01619 1.000 39.81326 66 ASP B N 1
ATOM 3086 C CA . ASP B 1 87 ? 9.39266 -36.01777 12.67671 1.000 42.51237 66 ASP B CA 1
ATOM 3087 C C . ASP B 1 87 ? 7.94310 -36.43730 12.42143 1.000 41.87190 66 ASP B C 1
ATOM 3088 O O . ASP B 1 87 ? 7.65048 -37.47735 11.82255 1.000 36.93088 66 ASP B O 1
ATOM 3093 N N . ILE B 1 88 ? 7.01010 -35.58766 12.86393 1.000 33.18337 67 ILE B N 1
ATOM 3094 C CA . ILE B 1 88 ? 5.58935 -35.92662 12.79054 1.000 36.56050 67 ILE B CA 1
ATOM 3095 C C . ILE B 1 88 ? 5.06723 -36.03555 11.36421 1.000 37.58899 67 ILE B C 1
ATOM 3096 O O . ILE B 1 88 ? 3.96031 -36.55029 11.15640 1.000 42.41576 67 ILE B O 1
ATOM 3101 N N . LYS B 1 89 ? 5.83013 -35.57527 10.37219 1.000 31.85176 68 LYS B N 1
ATOM 3102 C CA . LYS B 1 89 ? 5.40341 -35.75379 8.98835 1.000 37.19674 68 LYS B CA 1
ATOM 3103 C C . LYS B 1 89 ? 5.17807 -37.22585 8.66132 1.000 43.32805 68 LYS B C 1
ATOM 3104 O O . LYS B 1 89 ? 4.24369 -37.56805 7.92558 1.000 43.75415 68 LYS B O 1
ATOM 3110 N N . HIS B 1 90 ? 6.01206 -38.11097 9.20562 1.000 29.66820 69 HIS B N 1
ATOM 3111 C CA . HIS B 1 90 ? 6.11599 -39.48219 8.73230 1.000 32.42651 69 HIS B CA 1
ATOM 3112 C C . HIS B 1 90 ? 5.64740 -40.48732 9.77938 1.000 32.49015 69 HIS B C 1
ATOM 3113 O O . HIS B 1 90 ? 5.57581 -40.19542 10.98027 1.000 27.38685 69 HIS B O 1
ATOM 3120 N N . SER B 1 91 ? 5.36134 -41.69295 9.29231 1.000 26.27009 70 SER B N 1
ATOM 3121 C CA . SER B 1 91 ? 4.80924 -42.75387 10.11551 1.000 30.36106 70 SER B CA 1
ATOM 3122 C C . SER B 1 91 ? 5.83868 -43.24721 11.12330 1.000 31.27115 70 SER B C 1
ATOM 3123 O O . SER B 1 91 ? 7.04748 -43.02042 10.99753 1.000 23.98557 70 SER B O 1
ATOM 3126 N N . VAL B 1 92 ? 5.33397 -43.92780 12.14824 1.000 26.59501 71 VAL B N 1
ATOM 3127 C CA . VAL B 1 92 ? 6.22657 -44.55460 13.11515 1.000 26.91177 71 VAL B CA 1
ATOM 3128 C C . VAL B 1 92 ? 7.20143 -45.48639 12.40644 1.000 24.98001 71 VAL B C 1
ATOM 3129 O O . VAL B 1 92 ? 8.38836 -45.54725 12.75262 1.000 25.09270 71 VAL B O 1
ATOM 3133 N N . GLU B 1 93 ? 6.71950 -46.20604 11.38716 1.000 22.72171 72 GLU B N 1
ATOM 3134 C CA . GLU B 1 93 ? 7.55001 -47.16937 10.66275 1.000 26.29595 72 GLU B CA 1
ATOM 3135 C C . GLU B 1 93 ? 8.69062 -46.47640 9.92463 1.000 32.00279 72 GLU B C 1
ATOM 3136 O O . GLU B 1 93 ? 9.84263 -46.92686 9.96498 1.000 24.50903 72 GLU B O 1
ATOM 3142 N N . VAL B 1 94 ? 8.37933 -45.38939 9.21932 1.000 23.21784 73 VAL B N 1
ATOM 3143 C CA . VAL B 1 94 ? 9.41009 -44.61477 8.53718 1.000 21.90923 73 VAL B CA 1
ATOM 3144 C C . VAL B 1 94 ? 10.40242 -44.01051 9.52668 1.000 25.09093 73 VAL B C 1
ATOM 3145 O O . VAL B 1 94 ? 11.61419 -43.96664 9.26824 1.000 23.12147 73 VAL B O 1
ATOM 3149 N N . ARG B 1 95 ? 9.91624 -43.50911 10.66290 1.000 23.26917 74 ARG B N 1
ATOM 3150 C CA . ARG B 1 95 ? 10.84896 -42.93444 11.62323 1.000 23.25750 74 ARG B CA 1
ATOM 3151 C C . ARG B 1 95 ? 11.75207 -44.01129 12.21198 1.000 24.24444 74 ARG B C 1
ATOM 3152 O O . ARG B 1 95 ? 12.95388 -43.78398 12.39473 1.000 22.32309 74 ARG B O 1
ATOM 3160 N N . ALA B 1 96 ? 11.19791 -45.19974 12.47670 1.000 25.16000 75 ALA B N 1
ATOM 3161 C CA . ALA B 1 96 ? 12.02170 -46.32460 12.90653 1.000 23.43930 75 ALA B CA 1
ATOM 3162 C C . ALA B 1 96 ? 13.09160 -46.65188 11.86792 1.000 26.58471 75 ALA B C 1
ATOM 3163 O O . ALA B 1 96 ? 14.24213 -46.92657 12.22207 1.000 21.49664 75 ALA B O 1
ATOM 3165 N N . ARG B 1 97 ? 12.73981 -46.62288 10.57801 1.000 22.85183 76 ARG B N 1
ATOM 3166 C CA . ARG B 1 97 ? 13.74171 -46.89153 9.54475 1.000 25.41104 76 ARG B CA 1
ATOM 3167 C C . ARG B 1 97 ? 14.87183 -45.85919 9.57920 1.000 21.09802 76 ARG B C 1
ATOM 3168 O O . ARG B 1 97 ? 16.04560 -46.20777 9.40695 1.000 23.82572 76 ARG B O 1
ATOM 3176 N N . ARG B 1 98 ? 14.53801 -44.58222 9.78279 1.000 19.52560 77 ARG B N 1
ATOM 3177 C CA . ARG B 1 98 ? 15.56820 -43.54492 9.87025 1.000 22.75371 77 ARG B CA 1
ATOM 3178 C C . ARG B 1 98 ? 16.47622 -43.77135 11.07247 1.000 24.09750 77 ARG B C 1
ATOM 3179 O O . ARG B 1 98 ? 17.70344 -43.60584 10.97821 1.000 19.64728 77 ARG B O 1
ATOM 3187 N N . LEU B 1 99 ? 15.89142 -44.13139 12.22028 1.000 19.50887 78 LEU B N 1
ATOM 3188 C CA . LEU B 1 99 ? 16.71654 -44.45865 13.37781 1.000 20.54069 78 LEU B CA 1
ATOM 3189 C C . LEU B 1 99 ? 17.65640 -45.60599 13.05130 1.000 21.97943 78 LEU B C 1
ATOM 3190 O O . LEU B 1 99 ? 18.83748 -45.57756 13.42558 1.000 22.39484 78 LEU B O 1
ATOM 3195 N N . ASP B 1 100 ? 17.14167 -46.63632 12.35977 1.000 20.26621 79 ASP B N 1
ATOM 3196 C CA . ASP B 1 100 ? 17.96991 -47.77338 11.96429 1.000 22.24264 79 ASP B CA 1
ATOM 3197 C C . ASP B 1 100 ? 19.09613 -47.34755 11.03030 1.000 22.05060 79 ASP B C 1
ATOM 3198 O O . ASP B 1 100 ? 20.23253 -47.82261 11.16744 1.000 20.62863 79 ASP B O 1
ATOM 3203 N N . GLU B 1 101 ? 18.79010 -46.47955 10.05305 1.000 22.01454 80 GLU B N 1
ATOM 3204 C CA . GLU B 1 101 ? 19.81581 -45.99920 9.12476 1.000 19.08532 80 GLU B CA 1
ATOM 3205 C C . GLU B 1 101 ? 20.91659 -45.25311 9.86009 1.000 19.27559 80 GLU B C 1
ATOM 3206 O O . GLU B 1 101 ? 22.11073 -45.51953 9.65451 1.000 21.17890 80 GLU B O 1
ATOM 3212 N N . TRP B 1 102 ? 20.53977 -44.30652 10.71752 1.000 18.25144 81 TRP B N 1
ATOM 3213 C CA . TRP B 1 102 ? 21.55686 -43.56521 11.45075 1.000 17.93084 81 TRP B CA 1
ATOM 3214 C C . TRP B 1 102 ? 22.39387 -44.50256 12.31167 1.000 19.14961 81 TRP B C 1
ATOM 3215 O O . TRP B 1 102 ? 23.62723 -44.41324 12.33131 1.000 20.17142 81 TRP B O 1
ATOM 3226 N N . GLU B 1 103 ? 21.73836 -45.42485 13.02073 1.000 18.65693 82 GLU B N 1
ATOM 3227 C CA . GLU B 1 103 ? 22.47354 -46.34207 13.88649 1.000 19.86717 82 GLU B CA 1
ATOM 3228 C C . GLU B 1 103 ? 23.43021 -47.22562 13.08879 1.000 21.01955 82 GLU B C 1
ATOM 3229 O O . GLU B 1 103 ? 24.56696 -47.45834 13.51560 1.000 20.45829 82 GLU B O 1
ATOM 3235 N N . ARG B 1 104 ? 22.98391 -47.74824 11.94114 1.000 18.85325 83 ARG B N 1
ATOM 3236 C CA . ARG B 1 104 ? 23.85790 -48.59094 11.13040 1.000 22.99132 83 ARG B CA 1
ATOM 3237 C C . ARG B 1 104 ? 25.06298 -47.80227 10.63547 1.000 23.06510 83 ARG B C 1
ATOM 3238 O O . ARG B 1 104 ? 26.19928 -48.30303 10.64814 1.000 22.84426 83 ARG B O 1
ATOM 3246 N N . THR B 1 105 ? 24.83604 -46.55261 10.22755 1.000 19.11923 84 THR B N 1
ATOM 3247 C CA . THR B 1 105 ? 25.93166 -45.68176 9.82159 1.000 22.81016 84 THR B CA 1
ATOM 3248 C C . THR B 1 105 ? 26.86465 -45.38873 10.98679 1.000 25.41447 84 THR B C 1
ATOM 3249 O O . THR B 1 105 ? 28.09576 -45.43909 10.83556 1.000 23.09255 84 THR B O 1
ATOM 3253 N N . TYR B 1 106 ? 26.29778 -45.08930 12.15767 1.000 18.41767 85 TYR B N 1
ATOM 3254 C CA . TYR B 1 106 ? 27.12517 -44.81381 13.32471 1.000 18.33156 85 TYR B CA 1
ATOM 3255 C C . TYR B 1 106 ? 28.03381 -46.00031 13.64199 1.000 21.66448 85 TYR B C 1
ATOM 3256 O O . TYR B 1 106 ? 29.23617 -45.83175 13.86303 1.000 21.76573 85 TYR B O 1
ATOM 3265 N N . LEU B 1 107 ? 27.47115 -47.20606 13.70160 1.000 20.25857 86 LEU B N 1
ATOM 3266 C CA . LEU B 1 107 ? 28.27693 -48.37125 14.07808 1.000 21.80129 86 LEU B CA 1
ATOM 3267 C C . LEU B 1 107 ? 29.36113 -48.66760 13.05022 1.000 26.58295 86 LEU B C 1
ATOM 3268 O O . LEU B 1 107 ? 30.45957 -49.10915 13.41287 1.000 23.69663 86 LEU B O 1
ATOM 3273 N N . ALA B 1 108 ? 29.06421 -48.46147 11.76668 1.000 24.43202 87 ALA B N 1
ATOM 3274 C CA . ALA B 1 108 ? 30.07601 -48.65618 10.73061 1.000 27.60845 87 ALA B CA 1
ATOM 3275 C C . ALA B 1 108 ? 31.25725 -47.71980 10.95334 1.000 30.16496 87 ALA B C 1
ATOM 3276 O O . ALA B 1 108 ? 32.41594 -48.15272 10.97363 1.000 26.66542 87 ALA B O 1
ATOM 3278 N N . VAL B 1 109 ? 30.97702 -46.42886 11.15443 1.000 21.51988 88 VAL B N 1
ATOM 3279 C CA . VAL B 1 109 ? 32.04165 -45.47321 11.45601 1.000 23.68981 88 VAL B CA 1
ATOM 3280 C C . VAL B 1 109 ? 32.77868 -45.86999 12.72877 1.000 30.76398 88 VAL B C 1
ATOM 3281 O O . VAL B 1 109 ? 34.01404 -45.83106 12.78518 1.000 31.07913 88 VAL B O 1
ATOM 3285 N N . ALA B 1 110 ? 32.03666 -46.24915 13.77452 1.000 26.15769 89 ALA B N 1
ATOM 3286 C CA . ALA B 1 110 ? 32.66528 -46.51288 15.06689 1.000 24.71178 89 ALA B CA 1
ATOM 3287 C C . ALA B 1 110 ? 33.62087 -47.69648 14.98803 1.000 30.17695 89 ALA B C 1
ATOM 3288 O O . ALA B 1 110 ? 34.66616 -47.69953 15.64914 1.000 28.53352 89 ALA B O 1
ATOM 3290 N N . LYS B 1 111 ? 33.27049 -48.71780 14.20041 1.000 28.86792 90 LYS B N 1
ATOM 3291 C CA . LYS B 1 111 ? 34.07449 -49.93197 14.08646 1.000 39.98396 90 LYS B CA 1
ATOM 3292 C C . LYS B 1 111 ? 35.17125 -49.83838 13.03600 1.000 46.56727 90 LYS B C 1
ATOM 3293 O O . LYS B 1 111 ? 36.00163 -50.75259 12.94517 1.000 45.38008 90 LYS B O 1
ATOM 3299 N N . GLY B 1 112 ? 35.19076 -48.77918 12.23599 1.000 35.21752 91 GLY B N 1
ATOM 3300 C CA . GLY B 1 112 ? 36.14606 -48.67101 11.15312 1.000 45.45837 91 GLY B CA 1
ATOM 3301 C C . GLY B 1 112 ? 35.71077 -49.28124 9.83935 1.000 55.03689 91 GLY B C 1
ATOM 3302 O O . GLY B 1 112 ? 36.54890 -49.43585 8.94132 1.000 64.83068 91 GLY B O 1
ATOM 3303 N N . ASP B 1 113 ? 34.43763 -49.63961 9.69561 1.000 49.11415 92 ASP B N 1
ATOM 3304 C CA . ASP B 1 113 ? 33.92154 -50.13240 8.42258 1.000 54.67161 92 ASP B CA 1
ATOM 3305 C C . ASP B 1 113 ? 34.09096 -49.06993 7.33940 1.000 49.69609 92 ASP B C 1
ATOM 3306 O O . ASP B 1 113 ? 33.11997 -48.44460 6.90893 1.000 56.96797 92 ASP B O 1
ATOM 3311 N N . ARG B 1 119 ? 26.32276 -46.28331 -4.46576 1.000 54.77104 98 ARG B N 1
ATOM 3312 C CA . ARG B 1 119 ? 25.26691 -45.48515 -5.07913 1.000 43.81120 98 ARG B CA 1
ATOM 3313 C C . ARG B 1 119 ? 25.22471 -44.07448 -4.50626 1.000 49.24575 98 ARG B C 1
ATOM 3314 O O . ARG B 1 119 ? 25.74904 -43.82217 -3.42122 1.000 55.15510 98 ARG B O 1
ATOM 3316 N N . PRO B 1 120 ? 24.59773 -43.15589 -5.24004 1.000 37.87327 99 PRO B N 1
ATOM 3317 C CA . PRO B 1 120 ? 24.49020 -41.77141 -4.76198 1.000 39.72299 99 PRO B CA 1
ATOM 3318 C C . PRO B 1 120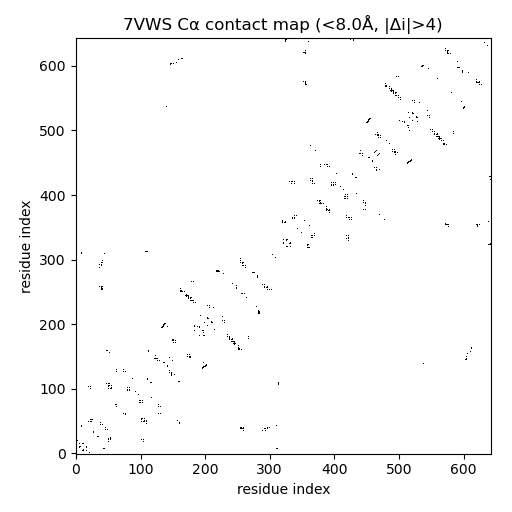 ? 23.83863 -41.70196 -3.39005 1.000 41.43475 99 PRO B C 1
ATOM 3319 O O . PRO B 1 120 ? 22.87299 -42.41249 -3.10520 1.000 36.31650 99 PRO B O 1
ATOM 3323 N N . LEU B 1 121 ? 24.36607 -40.81664 -2.54703 1.000 45.97010 100 LEU B N 1
ATOM 3324 C CA . LEU B 1 121 ? 23.86853 -40.63544 -1.18709 1.000 44.19286 100 LEU B CA 1
ATOM 3325 C C . LEU B 1 121 ? 22.81607 -39.53519 -1.13925 1.000 39.74966 100 LEU B C 1
ATOM 3326 O O . LEU B 1 121 ? 23.02062 -38.44140 -1.67834 1.000 36.16469 100 LEU B O 1
ATOM 3331 N N . SER B 1 122 ? 21.69695 -39.81707 -0.47986 1.000 26.68894 101 SER B N 1
ATOM 3332 C CA . SER B 1 122 ? 20.74163 -38.76096 -0.21514 1.000 26.56952 101 SER B CA 1
ATOM 3333 C C . SER B 1 122 ? 21.33090 -37.78152 0.79874 1.000 31.53850 101 SER B C 1
ATOM 3334 O O . SER B 1 122 ? 22.32767 -38.06228 1.46726 1.000 29.08722 101 SER B O 1
ATOM 3337 N N . ARG B 1 123 ? 20.69541 -36.61889 0.91631 1.000 34.38158 102 ARG B N 1
ATOM 3338 C CA . ARG B 1 123 ? 21.17287 -35.63108 1.87887 1.000 33.81681 102 ARG B CA 1
ATOM 3339 C C . ARG B 1 123 ? 21.12950 -36.17583 3.30293 1.000 29.70974 102 ARG B C 1
ATOM 3340 O O . ARG B 1 123 ? 22.05118 -35.93828 4.08723 1.000 33.32017 102 ARG B O 1
ATOM 3348 N N . SER B 1 124 ? 20.07887 -36.91732 3.65526 1.000 27.09397 103 SER B N 1
ATOM 3349 C CA . SER B 1 124 ? 20.00071 -37.44485 5.01826 1.000 30.03905 103 SER B CA 1
ATOM 3350 C C . SER B 1 124 ? 21.12744 -38.43662 5.28377 1.000 27.01169 103 SER B C 1
ATOM 3351 O O . SER B 1 124 ? 21.68817 -38.47175 6.38911 1.000 25.35566 103 SER B O 1
ATOM 3354 N N . GLU B 1 125 ? 21.48720 -39.23982 4.27736 1.000 23.32403 104 GLU B N 1
ATOM 3355 C CA . GLU B 1 125 ? 22.58613 -40.18796 4.45660 1.000 26.04344 104 GLU B CA 1
ATOM 3356 C C . GLU B 1 125 ? 23.91936 -39.45943 4.60803 1.000 28.86094 104 GLU B C 1
ATOM 3357 O O . GLU B 1 125 ? 24.78123 -39.88077 5.38909 1.000 23.41497 104 GLU B O 1
ATOM 3363 N N . GLN B 1 126 ? 24.11171 -38.36706 3.86459 1.000 27.67738 105 GLN B N 1
ATOM 3364 C CA . GLN B 1 126 ? 25.31947 -37.56460 4.03714 1.000 27.86620 105 GLN B CA 1
ATOM 3365 C C . GLN B 1 126 ? 25.37079 -36.95244 5.43025 1.000 23.34493 105 GLN B C 1
ATOM 3366 O O . GLN B 1 126 ? 26.42054 -36.96364 6.08363 1.000 26.29738 105 GLN B O 1
ATOM 3372 N N . THR B 1 127 ? 24.24936 -36.42191 5.90919 1.000 23.36121 106 THR B N 1
ATOM 3373 C CA . THR B 1 127 ? 24.28106 -35.80341 7.22893 1.000 27.75155 106 THR B CA 1
ATOM 3374 C C . THR B 1 127 ? 24.40221 -36.85863 8.32808 1.000 29.53989 106 THR B C 1
ATOM 3375 O O . THR B 1 127 ? 25.13776 -36.65369 9.29670 1.000 22.56780 106 THR B O 1
ATOM 3379 N N . ASP B 1 128 ? 23.72335 -38.00254 8.17981 1.000 18.89525 107 ASP B N 1
ATOM 3380 C CA . ASP B 1 128 ? 23.93764 -39.12649 9.09619 1.000 22.14745 107 ASP B CA 1
ATOM 3381 C C . ASP B 1 128 ? 25.42448 -39.38867 9.29849 1.000 22.49985 107 ASP B C 1
ATOM 3382 O O . ASP B 1 128 ? 25.89518 -39.55695 10.43049 1.000 24.37631 107 ASP B O 1
ATOM 3387 N N . ALA B 1 129 ? 26.17585 -39.44867 8.19451 1.000 20.41644 108 ALA B N 1
ATOM 3388 C CA . ALA B 1 129 ? 27.57827 -39.84622 8.25406 1.000 23.05178 108 ALA B CA 1
ATOM 3389 C C . ALA B 1 129 ? 28.42721 -38.76514 8.90063 1.000 24.79477 108 ALA B C 1
ATOM 3390 O O . ALA B 1 129 ? 29.34718 -39.06810 9.66834 1.000 23.16186 108 ALA B O 1
ATOM 3392 N N . ALA B 1 130 ? 28.15327 -37.50111 8.57207 1.000 22.49543 109 ALA B N 1
ATOM 3393 C CA . ALA B 1 130 ? 28.89984 -36.40201 9.17401 1.000 24.91961 109 ALA B CA 1
ATOM 3394 C C . ALA B 1 130 ? 28.65417 -36.33966 10.67946 1.000 22.77887 109 ALA B C 1
ATOM 3395 O O . ALA B 1 130 ? 29.59772 -36.19255 11.46705 1.000 24.13090 109 ALA B O 1
ATOM 3397 N N . VAL B 1 131 ? 27.38767 -36.44419 11.09715 1.000 23.37804 110 VAL B N 1
ATOM 3398 C CA . VAL B 1 131 ? 27.07226 -36.47926 12.52675 1.000 22.23354 110 VAL B CA 1
ATOM 3399 C C . VAL B 1 131 ? 27.81238 -37.63681 13.19706 1.000 19.45680 110 VAL B C 1
ATOM 3400 O O . VAL B 1 131 ? 28.40549 -37.47157 14.26923 1.000 21.82782 110 VAL B O 1
ATOM 3404 N N . ALA B 1 132 ? 27.81323 -38.81556 12.56293 1.000 19.49186 111 ALA B N 1
ATOM 3405 C CA . ALA B 1 132 ? 28.43038 -39.99551 13.16731 1.000 19.15646 111 ALA B CA 1
ATOM 3406 C C . ALA B 1 132 ? 29.93626 -39.82846 13.31411 1.000 20.78374 111 ALA B C 1
ATOM 3407 O O . ALA B 1 132 ? 30.49917 -40.14807 14.36811 1.000 20.30404 111 ALA B O 1
ATOM 3409 N N . ARG B 1 133 ? 30.61476 -39.36698 12.25343 1.000 21.48578 112 ARG B N 1
ATOM 3410 C CA . ARG B 1 133 ? 32.07230 -39.28339 12.31174 1.000 19.63966 112 ARG B CA 1
ATOM 3411 C C . ARG B 1 133 ? 32.52226 -38.25061 13.34287 1.000 24.62249 112 ARG B C 1
ATOM 3412 O O . ARG B 1 133 ? 33.42968 -38.51823 14.14361 1.000 22.51283 112 ARG B O 1
ATOM 3420 N N . ALA B 1 134 ? 31.88121 -37.07770 13.35871 1.000 18.23249 113 ALA B N 1
ATOM 3421 C CA . ALA B 1 134 ? 32.20217 -36.07322 14.37000 1.000 21.41894 113 ALA B CA 1
ATOM 3422 C C . ALA B 1 134 ? 31.91421 -36.60187 15.76902 1.000 19.29183 113 ALA B C 1
ATOM 3423 O O . ALA B 1 134 ? 32.72460 -36.42709 16.68891 1.000 18.60270 113 ALA B O 1
ATOM 3425 N N . LEU B 1 135 ? 30.78655 -37.29808 15.93605 1.000 17.90599 114 LEU B N 1
ATOM 3426 C CA . LEU B 1 135 ? 30.43765 -37.82370 17.25014 1.000 17.52883 114 LEU B CA 1
ATOM 3427 C C . LEU B 1 135 ? 31.44998 -38.86357 17.72247 1.000 23.14741 114 LEU B C 1
ATOM 3428 O O . LEU B 1 135 ? 31.90035 -38.81619 18.87589 1.000 17.98748 114 LEU B O 1
ATOM 3433 N N . VAL B 1 136 ? 31.80866 -39.82820 16.86219 1.000 17.33553 115 VAL B N 1
ATOM 3434 C CA . VAL B 1 136 ? 32.77842 -40.83408 17.29441 1.000 18.14235 115 VAL B CA 1
ATOM 3435 C C . VAL B 1 136 ? 34.04285 -40.15341 17.78618 1.000 25.17622 115 VAL B C 1
ATOM 3436 O O . VAL B 1 136 ? 34.57611 -40.48251 18.85091 1.000 20.34937 115 VAL B O 1
ATOM 3440 N N . HIS B 1 137 ? 34.54910 -39.19743 17.00864 1.000 20.36406 116 HIS B N 1
ATOM 3441 C CA . HIS B 1 137 ? 35.76316 -38.50282 17.41590 1.000 21.23490 116 HIS B CA 1
ATOM 3442 C C . HIS B 1 137 ? 35.57592 -37.80797 18.76188 1.000 19.61725 116 HIS B C 1
ATOM 3443 O O . HIS B 1 137 ? 36.44097 -37.88741 19.64440 1.000 22.01246 116 HIS B O 1
ATOM 3450 N N . THR B 1 138 ? 34.45191 -37.11147 18.93430 1.000 17.91931 117 THR B N 1
ATOM 3451 C CA . THR B 1 138 ? 34.20253 -36.41323 20.19297 1.000 19.34608 117 THR B CA 1
ATOM 3452 C C . THR B 1 138 ? 34.14611 -37.39945 21.35628 1.000 22.51935 117 THR B C 1
ATOM 3453 O O . THR B 1 138 ? 34.79429 -37.19980 22.39167 1.000 18.63465 117 THR B O 1
ATOM 3457 N N . LEU B 1 139 ? 33.38912 -38.48474 21.20241 1.000 17.97331 118 LEU B N 1
ATOM 3458 C CA . LEU B 1 139 ? 33.24469 -39.41620 22.31348 1.000 20.23768 118 LEU B CA 1
ATOM 3459 C C . LEU B 1 139 ? 34.58512 -40.03789 22.68114 1.000 21.30406 118 LEU B C 1
ATOM 3460 O O . LEU B 1 139 ? 34.91912 -40.15711 23.86493 1.000 20.14113 118 LEU B O 1
ATOM 3465 N N . ARG B 1 140 ? 35.38027 -40.41607 21.68232 1.000 21.32441 119 ARG B N 1
ATOM 3466 C CA . ARG B 1 140 ? 36.64966 -41.06334 21.99854 1.000 21.51285 119 ARG B CA 1
ATOM 3467 C C . ARG B 1 140 ? 37.65571 -40.06550 22.56651 1.000 21.14504 119 ARG B C 1
ATOM 3468 O O . ARG B 1 140 ? 38.45851 -40.42673 23.43527 1.000 22.60559 119 ARG B O 1
ATOM 3476 N N . THR B 1 141 ? 37.62065 -38.81199 22.10661 1.000 18.76470 120 THR B N 1
ATOM 3477 C CA . THR B 1 141 ? 38.46519 -37.77814 22.70359 1.000 21.52844 120 THR B CA 1
ATOM 3478 C C . THR B 1 141 ? 38.20973 -37.67367 24.20912 1.000 21.54383 120 THR B C 1
ATOM 3479 O O . THR B 1 141 ? 39.15349 -37.55378 25.00405 1.000 20.04201 120 THR B O 1
ATOM 3483 N N . TRP B 1 142 ? 36.94334 -37.76706 24.62512 1.000 21.38241 121 TRP B N 1
ATOM 3484 C CA . TRP B 1 142 ? 36.55534 -37.57064 26.01520 1.000 18.73237 121 TRP B CA 1
ATOM 3485 C C . TRP B 1 142 ? 36.39009 -38.89085 26.79234 1.000 20.14407 121 TRP B C 1
ATOM 3486 O O . TRP B 1 142 ? 35.83835 -38.88993 27.90053 1.000 19.43055 121 TRP B O 1
ATOM 3497 N N . ASP B 1 143 ? 36.90452 -40.00195 26.25875 1.000 22.08693 122 ASP B N 1
ATOM 3498 C CA . ASP B 1 143 ? 36.91735 -41.29232 26.96840 1.000 21.01689 122 ASP B CA 1
ATOM 3499 C C . ASP B 1 143 ? 35.50854 -41.77287 27.30647 1.000 23.56571 122 ASP B C 1
ATOM 3500 O O . ASP B 1 143 ? 35.28878 -42.43022 28.33141 1.000 22.69691 122 ASP B O 1
ATOM 3505 N N . LEU B 1 144 ? 34.54716 -41.44200 26.45705 1.000 20.80338 123 LEU B N 1
ATOM 3506 C CA . LEU B 1 144 ? 33.16177 -41.81534 26.65791 1.000 18.07309 123 LEU B CA 1
ATOM 3507 C C . LEU B 1 144 ? 32.86484 -43.11618 25.94013 1.000 19.87489 123 LEU B C 1
ATOM 3508 O O . LEU B 1 144 ? 33.58348 -43.50704 25.01475 1.000 20.83879 123 LEU B O 1
ATOM 3513 N N . PRO B 1 145 ? 31.81645 -43.83038 26.36318 1.000 18.41546 124 PRO B N 1
ATOM 3514 C CA . PRO B 1 145 ? 31.58440 -45.20353 25.87758 1.000 21.16545 124 PRO B CA 1
ATOM 3515 C C . PRO B 1 145 ? 30.88328 -45.21943 24.51827 1.000 20.58611 124 PRO B C 1
ATOM 3516 O O . PRO B 1 145 ? 29.68485 -45.46922 24.38323 1.000 23.84959 124 PRO B O 1
ATOM 3520 N N . TYR B 1 146 ? 31.67280 -44.95857 23.47027 1.000 17.68363 125 TYR B N 1
ATOM 3521 C CA . TYR B 1 146 ? 31.10412 -44.70513 22.15262 1.000 18.49222 125 TYR B CA 1
ATOM 3522 C C . TYR B 1 146 ? 30.37421 -45.92709 21.59909 1.000 21.28802 125 TYR B C 1
ATOM 3523 O O . TYR B 1 146 ? 29.45529 -45.78302 20.77984 1.000 21.19238 125 TYR B O 1
ATOM 3532 N N . LEU B 1 147 ? 30.73695 -47.13247 22.04152 1.000 18.46480 126 LEU B N 1
ATOM 3533 C CA . LEU B 1 147 ? 30.03170 -48.31041 21.55201 1.000 21.70902 126 LEU B CA 1
ATOM 3534 C C . LEU B 1 147 ? 28.67988 -48.51769 22.22306 1.000 22.99457 126 LEU B C 1
ATOM 3535 O O . LEU B 1 147 ? 27.95295 -49.44516 21.83268 1.000 24.52903 126 LEU B O 1
ATOM 3540 N N . ARG B 1 148 ? 28.31225 -47.67291 23.19600 1.000 20.03666 127 ARG B N 1
ATOM 3541 C CA . ARG B 1 148 ? 27.03013 -47.75230 23.88334 1.000 17.16609 127 ARG B CA 1
ATOM 3542 C C . ARG B 1 148 ? 25.99862 -46.76464 23.32821 1.000 20.39856 127 ARG B C 1
ATOM 3543 O O . ARG B 1 148 ? 24.87494 -46.70207 23.83857 1.000 18.81416 127 ARG B O 1
ATOM 3551 N N . VAL B 1 149 ? 26.33972 -46.01987 22.28067 1.000 17.98501 128 VAL B N 1
ATOM 3552 C CA . VAL B 1 149 ? 25.40324 -45.08089 21.64626 1.000 18.03603 128 VAL B CA 1
ATOM 3553 C C . VAL B 1 149 ? 24.11783 -45.80993 21.25542 1.000 17.79967 128 VAL B C 1
ATOM 3554 O O . VAL B 1 149 ? 23.02594 -45.22471 21.36040 1.000 20.64045 128 VAL B O 1
ATOM 3558 N N . PRO B 1 150 ? 24.16830 -47.07905 20.84147 1.000 20.78208 129 PRO B N 1
ATOM 3559 C CA . PRO B 1 150 ? 22.90931 -47.78435 20.53436 1.000 22.79405 129 PRO B CA 1
ATOM 3560 C C . PRO B 1 150 ? 21.92004 -47.87233 21.69262 1.000 18.73190 129 PRO B C 1
ATOM 3561 O O . PRO B 1 150 ? 20.72486 -48.03616 21.42903 1.000 20.98964 129 PRO B O 1
ATOM 3565 N N . GLU B 1 151 ? 22.34992 -47.77061 22.95833 1.000 20.14050 130 GLU B N 1
ATOM 3566 C CA . GLU B 1 151 ? 21.37900 -47.74270 24.05750 1.000 22.77884 130 GLU B CA 1
ATOM 3567 C C . GLU B 1 151 ? 20.48102 -46.51120 23.96294 1.000 22.23366 130 GLU B C 1
ATOM 3568 O O . GLU B 1 151 ? 19.28228 -46.56925 24.27386 1.000 21.88498 130 GLU B O 1
ATOM 3574 N N . PHE B 1 152 ? 21.05649 -45.37709 23.56111 1.000 21.20242 131 PHE B N 1
ATOM 3575 C CA . PHE B 1 152 ? 20.26677 -44.16771 23.35358 1.000 21.59181 131 PHE B CA 1
ATOM 3576 C C . PHE B 1 152 ? 19.33461 -44.31350 22.14758 1.000 18.47102 131 PHE B C 1
ATOM 3577 O O . PHE B 1 152 ? 18.17436 -43.89009 22.19738 1.000 18.05918 131 PHE B O 1
ATOM 3585 N N . VAL B 1 153 ? 19.80329 -44.92537 21.05488 1.000 17.69818 132 VAL B N 1
ATOM 3586 C CA . VAL B 1 153 ? 18.89838 -45.12738 19.92334 1.000 18.07789 132 VAL B CA 1
ATOM 3587 C C . VAL B 1 153 ? 17.74521 -46.04276 20.33293 1.000 21.58603 132 VAL B C 1
ATOM 3588 O O . VAL B 1 153 ? 16.57848 -45.78421 20.00400 1.000 22.34590 132 VAL B O 1
ATOM 3592 N N . ASP B 1 154 ? 18.05294 -47.11829 21.06980 1.000 17.62948 133 ASP B N 1
ATOM 3593 C CA . ASP B 1 154 ? 17.01970 -47.99806 21.62146 1.000 20.14927 133 ASP B CA 1
ATOM 3594 C C . ASP B 1 154 ? 15.98562 -47.21751 22.42717 1.000 19.66307 133 ASP B C 1
ATOM 3595 O O . ASP B 1 154 ? 14.78373 -47.48855 22.33759 1.000 20.33444 133 ASP B O 1
ATOM 3600 N N . GLY B 1 155 ? 16.43535 -46.29395 23.27487 1.000 20.75812 134 GLY B N 1
ATOM 3601 C CA . GLY B 1 155 ? 15.48083 -45.50750 24.04642 1.000 16.63815 134 GLY B CA 1
ATOM 3602 C C . GLY B 1 155 ? 14.57109 -44.69625 23.14861 1.000 18.95796 134 GLY B C 1
ATOM 3603 O O . GLY B 1 155 ? 13.37081 -44.57359 23.40944 1.000 18.90706 134 GLY B O 1
ATOM 3604 N N . ASN B 1 156 ? 15.12786 -44.16161 22.05947 1.000 18.52609 135 ASN B N 1
ATOM 3605 C CA . ASN B 1 156 ? 14.33816 -43.38521 21.10902 1.000 19.15844 135 ASN B CA 1
ATOM 3606 C C . ASN B 1 156 ? 13.36806 -44.26769 20.33856 1.000 20.27566 135 ASN B C 1
ATOM 3607 O O . ASN B 1 156 ? 12.24171 -43.85237 20.03709 1.000 20.40116 135 ASN B O 1
ATOM 3612 N N . ARG B 1 157 ? 13.79849 -45.47908 19.98362 1.000 19.92402 136 ARG B N 1
ATOM 3613 C CA . ARG B 1 157 ? 12.89413 -46.41455 19.32438 1.000 17.43399 136 ARG B CA 1
ATOM 3614 C C . ARG B 1 157 ? 11.69868 -46.74535 20.21769 1.000 24.09300 136 ARG B C 1
ATOM 3615 O O . ARG B 1 157 ? 10.56207 -46.82778 19.74007 1.000 21.13176 136 ARG B O 1
ATOM 3623 N N . LYS B 1 158 ? 11.93461 -46.95533 21.51753 1.000 19.62854 137 LYS B N 1
ATOM 3624 C CA . LYS B 1 158 ? 10.82621 -47.24010 22.42807 1.000 22.08452 137 LYS B CA 1
ATOM 3625 C C . LYS B 1 158 ? 9.91922 -46.02158 22.61574 1.000 24.28177 137 LYS B C 1
ATOM 3626 O O . LYS B 1 158 ? 8.68780 -46.15924 22.67057 1.000 22.12421 137 LYS B O 1
ATOM 3632 N N . ALA B 1 159 ? 10.50651 -44.82799 22.72017 1.000 20.66430 138 ALA B N 1
ATOM 3633 C CA . ALA B 1 159 ? 9.71602 -43.60723 22.89088 1.000 19.95566 138 ALA B CA 1
ATOM 3634 C C . ALA B 1 159 ? 8.83108 -43.35291 21.67567 1.000 18.86310 138 ALA B C 1
ATOM 3635 O O . ALA B 1 159 ? 7.65568 -42.97708 21.80548 1.000 17.13735 138 ALA B O 1
ATOM 3637 N N . LEU B 1 160 ? 9.37990 -43.58926 20.48548 1.000 17.73021 139 LEU B N 1
ATOM 3638 C CA . LEU B 1 160 ? 8.61871 -43.45824 19.24733 1.000 18.86035 139 LEU B CA 1
ATOM 3639 C C . LEU B 1 160 ? 7.30989 -44.23655 19.27715 1.000 20.53691 139 LEU B C 1
ATOM 3640 O O . LEU B 1 160 ? 6.31443 -43.80115 18.68136 1.000 20.55038 139 LEU B O 1
ATOM 3645 N N . THR B 1 161 ? 7.29305 -45.39517 19.94002 1.000 19.78072 140 THR B N 1
ATOM 3646 C CA . THR B 1 161 ? 6.14092 -46.29002 19.97349 1.000 21.51598 140 THR B CA 1
ATOM 3647 C C . THR B 1 161 ? 5.32971 -46.18284 21.26412 1.000 26.21684 140 THR B C 1
ATOM 3648 O O . THR B 1 161 ? 4.42044 -46.99702 21.48519 1.000 24.89819 140 THR B O 1
ATOM 3652 N N . THR B 1 162 ? 5.61482 -45.19713 22.11426 1.000 23.01318 141 THR B N 1
ATOM 3653 C CA . THR B 1 162 ? 4.95918 -45.07829 23.41390 1.000 21.31977 141 THR B CA 1
ATOM 3654 C C . THR B 1 162 ? 4.16264 -43.77857 23.45833 1.000 22.55411 141 THR B C 1
ATOM 3655 O O . THR B 1 162 ? 4.71970 -42.70222 23.22333 1.000 22.60695 141 THR B O 1
ATOM 3659 N N . TYR B 1 163 ? 2.85725 -43.87942 23.74056 1.000 24.36170 142 TYR B N 1
ATOM 3660 C CA . TYR B 1 163 ? 1.96256 -42.72118 23.72280 1.000 25.76817 142 TYR B CA 1
ATOM 3661 C C . TYR B 1 163 ? 1.42011 -42.35741 25.09598 1.000 24.16948 142 TYR B C 1
ATOM 3662 O O . TYR B 1 163 ? 0.70748 -41.35547 25.22357 1.000 24.03172 142 TYR B O 1
ATOM 3671 N N . GLU B 1 164 ? 1.73760 -43.13722 26.11856 1.000 22.31233 143 GLU B N 1
ATOM 3672 C CA . GLU B 1 164 ? 1.18628 -42.93561 27.44443 1.000 23.94578 143 GLU B CA 1
ATOM 3673 C C . GLU B 1 164 ? 2.12700 -43.61867 28.42361 1.000 28.16954 143 GLU B C 1
ATOM 3674 O O . GLU B 1 164 ? 2.81360 -44.58279 28.06943 1.000 26.20547 143 GLU B O 1
ATOM 3680 N N . TYR B 1 165 ? 2.15093 -43.11473 29.65326 1.000 19.84540 144 TYR B N 1
ATOM 3681 C CA . TYR B 1 165 ? 3.00905 -43.63937 30.70875 1.000 22.21970 144 TYR B CA 1
ATOM 3682 C C . TYR B 1 165 ? 2.16243 -43.89590 31.94797 1.000 29.75939 144 TYR B C 1
ATOM 3683 O O . TYR B 1 165 ? 1.46683 -42.99681 32.42029 1.000 21.81851 144 TYR B O 1
ATOM 3692 N N . ALA B 1 166 ? 2.21116 -45.12055 32.47075 1.000 23.21115 145 ALA B N 1
ATOM 3693 C CA . ALA B 1 166 ? 1.24791 -45.49001 33.50609 1.000 26.44410 145 ALA B CA 1
ATOM 3694 C C . ALA B 1 166 ? 1.54788 -44.80156 34.83555 1.000 24.84525 145 ALA B C 1
ATOM 3695 O O . ALA B 1 166 ? 0.62439 -44.37591 35.53693 1.000 22.46434 145 ALA B O 1
ATOM 3697 N N . ASN B 1 167 ? 2.82067 -44.68838 35.20081 1.000 22.94092 146 ASN B N 1
ATOM 3698 C CA . ASN B 1 167 ? 3.21680 -44.17284 36.50270 1.000 23.90989 146 ASN B CA 1
ATOM 3699 C C . ASN B 1 167 ? 4.64347 -43.65382 36.40275 1.000 22.85984 146 ASN B C 1
ATOM 3700 O O . ASN B 1 167 ? 5.27928 -43.70554 35.34210 1.000 23.39889 146 ASN B O 1
ATOM 3705 N N . ASP B 1 168 ? 5.15055 -43.15312 37.53017 1.000 26.07129 147 ASP B N 1
ATOM 3706 C CA . ASP B 1 168 ? 6.52320 -42.66264 37.56580 1.000 27.75785 147 ASP B CA 1
ATOM 3707 C C . ASP B 1 168 ? 7.52169 -43.72451 37.11650 1.000 24.06578 147 ASP B C 1
ATOM 3708 O O . ASP B 1 168 ? 8.51448 -43.39493 36.46327 1.000 24.99475 147 ASP B O 1
ATOM 3713 N N . GLU B 1 169 ? 7.27463 -45.00374 37.43259 1.000 23.22022 148 GLU B N 1
ATOM 3714 C CA . GLU B 1 169 ? 8.23096 -46.03841 37.05194 1.000 30.41576 148 GLU B CA 1
ATOM 3715 C C . GLU B 1 169 ? 8.34524 -46.16170 35.53508 1.000 28.78163 148 GLU B C 1
ATOM 3716 O O . GLU B 1 169 ? 9.44728 -46.33735 34.99887 1.000 28.61491 148 GLU B O 1
ATOM 3722 N N . ALA B 1 170 ? 7.21655 -46.06749 34.82574 1.000 21.60865 149 ALA B N 1
ATOM 3723 C CA . ALA B 1 170 ? 7.23551 -46.17403 33.37111 1.000 22.97975 149 ALA B CA 1
ATOM 3724 C C . ALA B 1 170 ? 7.91734 -44.97150 32.74304 1.000 23.02890 149 ALA B C 1
ATOM 3725 O O . ALA B 1 170 ? 8.67840 -45.11706 31.78081 1.000 21.24855 149 ALA B O 1
ATOM 3727 N N . LEU B 1 171 ? 7.62190 -43.77020 33.24782 1.000 20.14454 150 LEU B N 1
ATOM 3728 C CA . LEU B 1 171 ? 8.27063 -42.56874 32.73290 1.000 20.59410 150 LEU B CA 1
ATOM 3729 C C . LEU B 1 171 ? 9.77817 -42.61781 32.94692 1.000 21.75651 150 LEU B C 1
ATOM 3730 O O . LEU B 1 171 ? 10.54747 -42.12387 32.11090 1.000 21.14125 150 LEU B O 1
ATOM 3735 N N . ASP B 1 172 ? 10.22283 -43.20658 34.06141 1.000 23.21061 151 ASP B N 1
ATOM 3736 C CA . ASP B 1 172 ? 11.65757 -43.28971 34.33214 1.000 24.26106 151 ASP B CA 1
ATOM 3737 C C . ASP B 1 172 ? 12.40154 -44.06696 33.25338 1.000 24.42830 151 ASP B C 1
ATOM 3738 O O . ASP B 1 172 ? 13.59263 -43.82201 33.03168 1.000 23.21973 151 ASP B O 1
ATOM 3743 N N . GLU B 1 173 ? 11.73672 -45.01675 32.58957 1.000 26.98520 152 GLU B N 1
ATOM 3744 C CA . GLU B 1 173 ? 12.38519 -45.73104 31.48991 1.000 32.95296 152 GLU B CA 1
ATOM 3745 C C . GLU B 1 173 ? 12.78749 -44.77002 30.38208 1.000 29.14189 152 GLU B C 1
ATOM 3746 O O . GLU B 1 173 ? 13.90822 -44.84103 29.85830 1.000 29.48732 152 GLU B O 1
ATOM 3752 N N . PHE B 1 174 ? 11.87443 -43.86514 30.01065 1.000 24.10390 153 PHE B N 1
ATOM 3753 C CA . PHE B 1 174 ? 12.18975 -42.82682 29.03719 1.000 22.10755 153 PHE B CA 1
ATOM 3754 C C . PHE B 1 174 ? 13.27238 -41.90058 29.57744 1.000 23.36486 153 PHE B C 1
ATOM 3755 O O . PHE B 1 174 ? 14.26060 -41.60728 28.89221 1.000 20.91627 153 PHE B O 1
ATOM 3763 N N . LEU B 1 175 ? 13.10319 -41.42855 30.81632 1.000 17.94579 154 LEU B N 1
ATOM 3764 C CA . LEU B 1 175 ? 14.05938 -40.46691 31.36473 1.000 17.62792 154 LEU B CA 1
ATOM 3765 C C . LEU B 1 175 ? 15.46073 -41.05967 31.45599 1.000 20.17693 154 LEU B C 1
ATOM 3766 O O . LEU B 1 175 ? 16.44547 -40.37279 31.17400 1.000 21.32782 154 LEU B O 1
ATOM 3771 N N . GLU B 1 176 ? 15.57914 -42.33398 31.85273 1.000 20.44133 155 GLU B N 1
ATOM 3772 C CA . GLU B 1 176 ? 16.91864 -42.90611 32.00899 1.000 20.90009 155 GLU B CA 1
ATOM 3773 C C . GLU B 1 176 ? 17.65218 -42.98397 30.67540 1.000 21.00034 155 GLU B C 1
ATOM 3774 O O . GLU B 1 176 ? 18.82667 -42.59817 30.58072 1.000 24.57035 155 GLU B O 1
ATOM 3780 N N . THR B 1 177 ? 16.97172 -43.42684 29.61970 1.000 18.69542 156 THR B N 1
ATOM 3781 C CA A THR B 1 177 ? 17.65685 -43.74411 28.37049 0.617 18.31978 156 THR B CA 1
ATOM 3782 C CA B THR B 1 177 ? 17.66737 -43.74054 28.37608 0.383 18.39470 156 THR B CA 1
ATOM 3783 C C . THR B 1 177 ? 17.68840 -42.57185 27.39355 1.000 23.30467 156 THR B C 1
ATOM 3784 O O . THR B 1 177 ? 18.73307 -42.27674 26.80777 1.000 26.42899 156 THR B O 1
ATOM 3791 N N . VAL B 1 178 ? 16.55603 -41.90427 27.19439 1.000 16.46794 157 VAL B N 1
ATOM 3792 C CA . VAL B 1 178 ? 16.51869 -40.82605 26.21077 1.000 17.03461 157 VAL B CA 1
ATOM 3793 C C . VAL B 1 178 ? 17.10396 -39.54354 26.78668 1.000 22.01843 157 VAL B C 1
ATOM 3794 O O . VAL B 1 178 ? 17.82326 -38.81318 26.09605 1.000 20.17774 157 VAL B O 1
ATOM 3798 N N . THR B 1 179 ? 16.78626 -39.23317 28.04404 1.000 18.76192 158 THR B N 1
ATOM 3799 C CA . THR B 1 179 ? 17.15667 -37.94790 28.65306 1.000 16.35636 158 THR B CA 1
ATOM 3800 C C . THR B 1 179 ? 18.52920 -37.99432 29.32786 1.000 18.20832 158 THR B C 1
ATOM 3801 O O . THR B 1 179 ? 19.42215 -37.19328 29.00793 1.000 16.73015 158 THR B O 1
ATOM 3805 N N . LEU B 1 180 ? 18.70304 -38.92267 30.26999 1.000 17.10606 159 LEU B N 1
ATOM 3806 C CA . LEU B 1 180 ? 19.80578 -38.84100 31.22258 1.000 17.55154 159 LEU B CA 1
ATOM 3807 C C . LEU B 1 180 ? 21.05990 -39.58652 30.78254 1.000 18.42828 159 LEU B C 1
ATOM 3808 O O . LEU B 1 180 ? 22.15053 -39.26307 31.26326 1.000 18.09875 159 LEU B O 1
ATOM 3813 N N . LEU B 1 181 ? 20.93737 -40.59965 29.92438 1.000 18.42113 160 LEU B N 1
ATOM 3814 C CA . LEU B 1 181 ? 22.14068 -41.23079 29.37564 1.000 19.38220 160 LEU B CA 1
ATOM 3815 C C . LEU B 1 181 ? 23.02432 -40.23023 28.63146 1.000 18.62837 160 LEU B C 1
ATOM 3816 O O . LEU B 1 181 ? 24.21413 -40.10446 28.98620 1.000 16.93395 160 LEU B O 1
ATOM 3821 N N . PRO B 1 182 ? 22.53767 -39.46901 27.63859 1.000 17.93509 161 PRO B N 1
ATOM 3822 C CA . PRO B 1 182 ? 23.42241 -38.46405 27.02583 1.000 19.24127 161 PRO B CA 1
ATOM 3823 C C . PRO B 1 182 ? 23.82322 -37.36038 27.99434 1.000 15.13617 161 PRO B C 1
ATOM 3824 O O . PRO B 1 182 ? 24.94265 -36.84715 27.88123 1.000 16.25280 161 PRO B O 1
ATOM 3828 N N . ALA B 1 183 ? 22.96219 -37.01677 28.96732 1.000 16.91444 162 ALA B N 1
ATOM 3829 C CA . ALA B 1 183 ? 23.29829 -35.96794 29.92019 1.000 16.19317 162 ALA B CA 1
ATOM 3830 C C . ALA B 1 183 ? 24.52547 -36.33624 30.74574 1.000 16.66682 162 ALA B C 1
ATOM 3831 O O . ALA B 1 183 ? 25.40272 -35.49261 30.98268 1.000 16.82397 162 ALA B O 1
ATOM 3833 N N . VAL B 1 184 ? 24.58780 -37.57636 31.24192 1.000 15.11635 163 VAL B N 1
ATOM 3834 C CA . VAL B 1 184 ? 25.75572 -37.93415 32.04348 1.000 16.16560 163 VAL B CA 1
ATOM 3835 C C . VAL B 1 184 ? 27.00781 -38.07251 31.18240 1.000 15.43454 163 VAL B C 1
ATOM 3836 O O . VAL B 1 184 ? 28.12707 -37.90026 31.69365 1.000 16.36864 163 VAL B O 1
ATOM 3840 N N . TRP B 1 185 ? 26.85582 -38.34376 29.88066 1.000 15.40276 164 TRP B N 1
ATOM 3841 C CA . TRP B 1 185 ? 28.00066 -38.29766 28.97809 1.000 15.99551 164 TRP B CA 1
ATOM 3842 C C . TRP B 1 185 ? 28.51379 -36.86600 28.79457 1.000 18.51726 164 TRP B C 1
ATOM 3843 O O . TRP B 1 185 ? 29.71253 -36.61428 28.93749 1.000 17.48980 164 TRP B O 1
ATOM 3854 N N . ILE B 1 186 ? 27.62736 -35.90439 28.50471 1.000 15.21100 165 ILE B N 1
ATOM 3855 C CA . ILE B 1 186 ? 28.13520 -34.54286 28.28699 1.000 15.16076 165 ILE B CA 1
ATOM 3856 C C . ILE B 1 186 ? 28.68653 -33.95972 29.57866 1.000 16.59011 165 ILE B C 1
ATOM 3857 O O . ILE B 1 186 ? 29.57950 -33.09602 29.54841 1.000 15.75719 165 ILE B O 1
ATOM 3862 N N . ASN B 1 187 ? 28.17366 -34.41408 30.73112 1.000 17.73128 166 ASN B N 1
ATOM 3863 C CA . ASN B 1 187 ? 28.73145 -33.99241 32.01262 1.000 17.20294 166 ASN B CA 1
ATOM 3864 C C . ASN B 1 187 ? 30.24339 -34.18816 32.02850 1.000 15.61735 166 ASN B C 1
ATOM 3865 O O . ASN B 1 187 ? 30.98132 -33.36130 32.57237 1.000 16.70730 166 ASN B O 1
ATOM 3870 N N . GLN B 1 188 ? 30.72598 -35.27021 31.41391 1.000 17.61105 167 GLN B N 1
ATOM 3871 C CA . GLN B 1 188 ? 32.16747 -35.49825 31.34850 1.000 18.37974 167 GLN B CA 1
ATOM 3872 C C . GLN B 1 188 ? 32.86999 -34.43617 30.51726 1.000 18.04105 167 GLN B C 1
ATOM 3873 O O . GLN B 1 188 ? 33.96954 -33.99324 30.87415 1.000 16.97355 167 GLN B O 1
ATOM 3879 N N . ILE B 1 189 ? 32.24462 -33.99313 29.42028 1.000 15.90068 168 ILE B N 1
ATOM 3880 C CA . ILE B 1 189 ? 32.83912 -32.96340 28.58237 1.000 17.45030 168 ILE B CA 1
ATOM 3881 C C . ILE B 1 189 ? 32.89517 -31.63052 29.33135 1.000 17.43585 168 ILE B C 1
ATOM 3882 O O . ILE B 1 189 ? 33.79058 -30.80932 29.08369 1.000 18.55374 168 ILE B O 1
ATOM 3887 N N . PHE B 1 190 ? 31.96704 -31.41092 30.27404 1.000 17.08841 169 PHE B N 1
ATOM 3888 C CA . PHE B 1 190 ? 31.98588 -30.23151 31.13534 1.000 16.45107 169 PHE B CA 1
ATOM 3889 C C . PHE B 1 190 ? 33.11887 -30.24697 32.16978 1.000 17.78747 169 PHE B C 1
ATOM 3890 O O . PHE B 1 190 ? 33.29858 -29.24462 32.87338 1.000 19.88692 169 PHE B O 1
ATOM 3898 N N . GLU B 1 191 ? 33.85048 -31.36650 32.31297 1.000 17.47185 170 GLU B N 1
ATOM 3899 C CA . GLU B 1 191 ? 34.99734 -31.51780 33.20897 1.000 18.70175 170 GLU B CA 1
ATOM 3900 C C . GLU B 1 191 ? 34.58600 -31.41684 34.67439 1.000 18.77591 170 GLU B C 1
ATOM 3901 O O . GLU B 1 191 ? 34.85347 -30.40550 35.34376 1.000 20.43390 170 GLU B O 1
ATOM 3907 N N . PRO B 1 192 ? 33.95430 -32.45636 35.21327 1.000 16.58500 171 PRO B N 1
ATOM 3908 C CA . PRO B 1 192 ? 33.45290 -32.37996 36.59108 1.000 17.71293 171 PRO B CA 1
ATOM 3909 C C . PRO B 1 192 ? 34.58863 -32.38173 37.60180 1.000 24.55794 171 PRO B C 1
ATOM 3910 O O . PRO B 1 192 ? 35.64750 -32.98340 37.38981 1.000 23.31501 171 PRO B O 1
ATOM 3914 N N . ARG B 1 193 ? 34.35615 -31.67155 38.70748 1.000 20.69884 172 ARG B N 1
ATOM 3915 C CA . ARG B 1 193 ? 35.35775 -31.56535 39.76343 1.000 21.20441 172 ARG B CA 1
ATOM 3916 C C . ARG B 1 193 ? 35.31106 -32.73379 40.74671 1.000 27.52689 172 ARG B C 1
ATOM 3917 O O . ARG B 1 193 ? 36.31239 -32.98300 41.42966 1.000 30.73818 172 ARG B O 1
ATOM 3925 N N . SER B 1 194 ? 34.18296 -33.44049 40.83487 1.000 22.96206 173 SER B N 1
ATOM 3926 C CA . SER B 1 194 ? 33.99399 -34.55635 41.76021 1.000 27.69003 173 SER B CA 1
ATOM 3927 C C . SER B 1 194 ? 32.87130 -35.44322 41.23447 1.000 28.14944 173 SER B C 1
ATOM 3928 O O . SER B 1 194 ? 32.19374 -35.11208 40.26000 1.000 26.82240 173 SER B O 1
ATOM 3931 N N . ALA B 1 195 ? 32.66375 -36.56962 41.91750 1.000 20.55739 174 ALA B N 1
ATOM 3932 C CA . ALA B 1 195 ? 31.60766 -37.50966 41.53158 1.000 21.82507 174 ALA B CA 1
ATOM 3933 C C . ALA B 1 195 ? 30.20471 -36.96870 41.79181 1.000 22.07603 174 ALA B C 1
ATOM 3934 O O . ALA B 1 195 ? 29.23038 -37.4974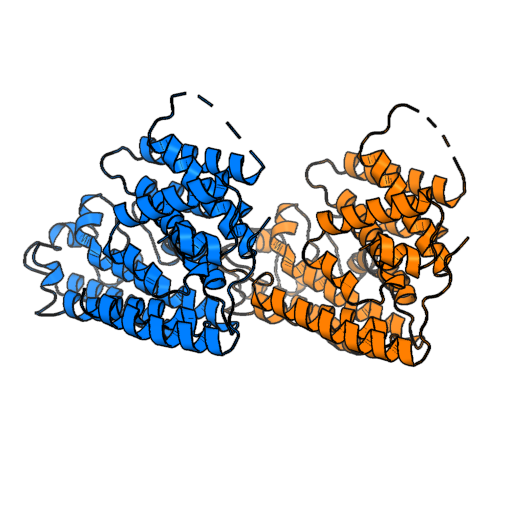1 41.23728 1.000 20.64685 174 ALA B O 1
ATOM 3936 N N . GLU B 1 196 ? 30.06981 -35.93878 42.63122 1.000 22.68831 175 GLU B N 1
ATOM 3937 C CA . GLU B 1 196 ? 28.75024 -35.37452 42.88227 1.000 17.90466 175 GLU B CA 1
ATOM 3938 C C . GLU B 1 196 ? 28.17139 -34.69665 41.63957 1.000 17.05139 175 GLU B C 1
ATOM 3939 O O . GLU B 1 196 ? 26.94722 -34.57340 41.52292 1.000 18.39021 175 GLU B O 1
ATOM 3945 N N . ALA B 1 197 ? 29.00930 -34.27285 40.69792 1.000 17.86522 176 ALA B N 1
ATOM 3946 C CA . ALA B 1 197 ? 28.46972 -33.54057 39.55061 1.000 16.72606 176 ALA B CA 1
ATOM 3947 C C . ALA B 1 197 ? 27.44613 -34.37508 38.78499 1.000 20.99444 176 ALA B C 1
ATOM 3948 O O . ALA B 1 197 ? 26.43660 -33.84226 38.30939 1.000 17.20246 176 ALA B O 1
ATOM 3950 N N . GLU B 1 198 ? 27.66528 -35.69362 38.68038 1.000 17.16019 177 GLU B N 1
ATOM 3951 C CA . GLU B 1 198 ? 26.73070 -36.52865 37.92832 1.000 18.43495 177 GLU B CA 1
ATOM 3952 C C . GLU B 1 198 ? 25.34821 -36.56013 38.58135 1.000 20.87503 177 GLU B C 1
ATOM 3953 O O . GLU B 1 198 ? 24.32264 -36.58751 37.88596 1.000 16.74118 177 GLU B O 1
ATOM 3959 N N . GLU B 1 199 ? 25.28649 -36.54218 39.91653 1.000 16.53333 178 GLU B N 1
ATOM 3960 C CA . GLU B 1 199 ? 23.97865 -36.52254 40.57201 1.000 16.05210 178 GLU B CA 1
ATOM 3961 C C . GLU B 1 199 ? 23.26792 -35.18913 40.34229 1.000 18.70621 178 GLU B C 1
ATOM 3962 O O . GLU B 1 199 ? 22.05319 -35.15568 40.11791 1.000 16.53008 178 GLU B O 1
ATOM 3968 N N . LEU B 1 200 ? 24.00762 -34.08301 40.41612 1.000 15.79533 179 LEU B N 1
ATOM 3969 C CA . LEU B 1 200 ? 23.42444 -32.76832 40.16163 1.000 15.59032 179 LEU B CA 1
ATOM 3970 C C . LEU B 1 200 ? 22.98431 -32.62306 38.70482 1.000 19.55347 179 LEU B C 1
ATOM 3971 O O . LEU B 1 200 ? 21.94150 -32.01142 38.42283 1.000 15.49767 179 LEU B O 1
ATOM 3976 N N . CYS B 1 201 ? 23.78227 -33.16752 37.77657 1.000 16.58829 180 CYS B N 1
ATOM 3977 C CA . CYS B 1 201 ? 23.40516 -33.27107 36.36715 1.000 15.45372 180 CYS B CA 1
ATOM 3978 C C . CYS B 1 201 ? 22.06963 -33.99076 36.19690 1.000 14.95564 180 CYS B C 1
ATOM 3979 O O . CYS B 1 201 ? 21.17524 -33.52003 35.47366 1.000 16.08277 180 CYS B O 1
ATOM 3982 N N . ARG B 1 202 ? 21.91921 -35.15007 36.85052 1.000 15.18255 181 ARG B N 1
ATOM 3983 C CA . ARG B 1 202 ? 20.68978 -35.91850 36.69476 1.000 15.15371 181 ARG B CA 1
ATOM 3984 C C . ARG B 1 202 ? 19.48384 -35.13483 37.20613 1.000 16.04889 181 ARG B C 1
ATOM 3985 O O . ARG B 1 202 ? 18.43579 -35.09980 36.54810 1.000 16.96568 181 ARG B O 1
ATOM 3993 N N . HIS B 1 203 ? 19.61077 -34.48492 38.36442 1.000 15.19769 182 HIS B N 1
ATOM 3994 C CA . HIS B 1 203 ? 18.48736 -33.70013 38.87247 1.000 15.74914 182 HIS B CA 1
ATOM 3995 C C . HIS B 1 203 ? 18.16512 -32.53756 37.93798 1.000 14.88473 182 HIS B C 1
ATOM 3996 O O . HIS B 1 203 ? 16.99383 -32.28116 37.63725 1.000 14.79310 182 HIS B O 1
ATOM 4003 N N . THR B 1 204 ? 19.19117 -31.80349 37.49556 1.000 15.53684 183 THR B N 1
ATOM 4004 C CA . THR B 1 204 ? 18.95229 -30.61245 36.67940 1.000 14.54516 183 THR B CA 1
ATOM 4005 C C . THR B 1 204 ? 18.30295 -30.97706 35.35063 1.000 15.15501 183 THR B C 1
ATOM 4006 O O . THR B 1 204 ? 17.30192 -30.36807 34.94801 1.000 14.44624 183 THR B O 1
ATOM 4010 N N . ILE B 1 205 ? 18.85839 -31.97178 34.64955 1.000 14.40080 184 ILE B N 1
ATOM 4011 C CA . ILE B 1 205 ? 18.30907 -32.30004 33.33966 1.000 14.28054 184 ILE B CA 1
ATOM 4012 C C . ILE B 1 205 ? 16.94836 -32.96485 33.47800 1.000 14.34064 184 ILE B C 1
ATOM 4013 O O . ILE B 1 205 ? 16.07196 -32.76435 32.62831 1.000 14.23845 184 ILE B O 1
ATOM 4018 N N . THR B 1 206 ? 16.72979 -33.74732 34.54205 1.000 14.54207 185 THR B N 1
ATOM 4019 C CA . THR B 1 206 ? 15.37222 -34.23442 34.80299 1.000 14.64713 185 THR B CA 1
ATOM 4020 C C . THR B 1 206 ? 14.39519 -33.06030 34.89594 1.000 14.53021 185 THR B C 1
ATOM 4021 O O . THR B 1 206 ? 13.33266 -33.07424 34.27414 1.000 15.56285 185 THR B O 1
ATOM 4025 N N . ALA B 1 207 ? 14.75744 -32.01914 35.64939 1.000 17.12530 186 ALA B N 1
ATOM 4026 C CA . ALA B 1 207 ? 13.89840 -30.83694 35.74927 1.000 19.24896 186 ALA B CA 1
ATOM 4027 C C . ALA B 1 207 ? 13.66009 -30.20410 34.38128 1.000 14.74498 186 ALA B C 1
ATOM 4028 O O . ALA B 1 207 ? 12.52738 -29.82671 34.04993 1.000 17.06804 186 ALA B O 1
ATOM 4030 N N . PHE B 1 208 ? 14.72235 -30.04260 33.58541 1.000 14.03890 187 PHE B N 1
ATOM 4031 C CA . PHE B 1 208 ? 14.55969 -29.43955 32.26441 1.000 18.93360 187 PHE B CA 1
ATOM 4032 C C . PHE B 1 208 ? 13.57297 -30.24944 31.43211 1.000 17.55493 187 PHE B C 1
ATOM 4033 O O . PHE B 1 208 ? 12.71010 -29.69166 30.74467 1.000 14.50292 187 PHE B O 1
ATOM 4041 N N . GLN B 1 209 ? 13.71891 -31.57713 31.45753 1.000 14.04104 188 GLN B N 1
ATOM 4042 C CA . GLN B 1 209 ? 12.85129 -32.45147 30.67281 1.000 14.38877 188 GLN B CA 1
ATOM 4043 C C . GLN B 1 209 ? 11.40985 -32.39606 31.16158 1.000 14.40682 188 GLN B C 1
ATOM 4044 O O . GLN B 1 209 ? 10.47351 -32.31881 30.34521 1.000 17.70818 188 GLN B O 1
ATOM 4050 N N . LEU B 1 210 ? 11.20394 -32.44011 32.48228 1.000 14.36706 189 LEU B N 1
ATOM 4051 C CA . LEU B 1 210 ? 9.84249 -32.33801 33.00461 1.000 16.50191 189 LEU B CA 1
ATOM 4052 C C . LEU B 1 210 ? 9.21631 -31.00491 32.60385 1.000 17.96452 189 LEU B C 1
ATOM 4053 O O . LEU B 1 210 ? 8.03550 -30.94189 32.24380 1.000 14.84570 189 LEU B O 1
ATOM 4058 N N . LEU B 1 211 ? 10.00434 -29.92806 32.63936 1.000 16.86677 190 LEU B N 1
ATOM 4059 C CA . LEU B 1 211 ? 9.49046 -28.62911 32.21010 1.000 13.96841 190 LEU B CA 1
ATOM 4060 C C . LEU B 1 211 ? 9.15698 -28.63819 30.73011 1.000 15.56733 190 LEU B C 1
ATOM 4061 O O . LEU B 1 211 ? 8.17532 -28.01549 30.30829 1.000 18.59030 190 LEU B O 1
ATOM 4066 N N . ASP B 1 212 ? 9.96311 -29.33140 29.92065 1.000 16.44362 191 ASP B N 1
ATOM 4067 C CA . ASP B 1 212 ? 9.64665 -29.43017 28.50213 1.000 18.81034 191 ASP B CA 1
ATOM 4068 C C . ASP B 1 212 ? 8.30695 -30.12217 28.28889 1.000 16.69981 191 ASP B C 1
ATOM 4069 O O . ASP B 1 212 ? 7.50958 -29.69827 27.44620 1.000 19.38664 191 ASP B O 1
ATOM 4074 N N . PHE B 1 213 ? 8.05295 -31.20777 29.02782 1.000 14.43763 192 PHE B N 1
ATOM 4075 C CA . PHE B 1 213 ? 6.75380 -31.87197 28.95726 1.000 15.04930 192 PHE B CA 1
ATOM 4076 C C . PHE B 1 213 ? 5.61963 -30.89311 29.26264 1.000 19.09617 192 PHE B C 1
ATOM 4077 O O . PHE B 1 213 ? 4.58744 -30.89525 28.58299 1.000 21.20832 192 PHE B O 1
ATOM 4085 N N . ILE B 1 214 ? 5.77530 -30.08569 30.31299 1.000 18.06405 193 ILE B N 1
ATOM 4086 C CA . ILE B 1 214 ? 4.71183 -29.15693 30.69775 1.000 17.24945 193 ILE B CA 1
ATOM 4087 C C . ILE B 1 214 ? 4.56417 -28.05469 29.65404 1.000 19.75012 193 ILE B C 1
ATOM 4088 O O . ILE B 1 214 ? 3.45375 -27.74446 29.20212 1.000 18.68199 193 ILE B O 1
ATOM 4093 N N . TRP B 1 215 ? 5.68469 -27.44689 29.26592 1.000 15.37454 194 TRP B N 1
ATOM 4094 C CA . TRP B 1 215 ? 5.68454 -26.37726 28.26441 1.000 19.58468 194 TRP B CA 1
ATOM 4095 C C . TRP B 1 215 ? 5.03421 -26.81811 26.95583 1.000 19.85014 194 TRP B C 1
ATOM 4096 O O . TRP B 1 215 ? 4.29673 -26.04685 26.32511 1.000 20.03456 194 TRP B O 1
ATOM 4107 N N . ASP B 1 216 ? 5.29597 -28.05415 26.52580 1.000 16.45595 195 ASP B N 1
ATOM 4108 C CA . ASP B 1 216 ? 4.82771 -28.55903 25.24172 1.000 20.54003 195 ASP B CA 1
ATOM 4109 C C . ASP B 1 216 ? 3.53994 -29.35822 25.35327 1.000 20.52276 195 ASP B C 1
ATOM 4110 O O . ASP B 1 216 ? 3.19941 -30.09192 24.42033 1.000 21.85445 195 ASP B O 1
ATOM 4115 N N . LEU B 1 217 ? 2.82022 -29.23353 26.47164 1.000 16.77864 196 LEU B N 1
ATOM 4116 C CA . LEU B 1 217 ? 1.67497 -30.10320 26.72162 1.000 16.73876 196 LEU B CA 1
ATOM 4117 C C . LEU B 1 217 ? 0.66163 -30.06298 25.58147 1.000 19.45256 196 LEU B C 1
ATOM 4118 O O . LEU B 1 217 ? 0.20025 -31.10944 25.11277 1.000 18.20562 196 LEU B O 1
ATOM 4123 N N . ARG B 1 218 ? 0.28627 -28.86124 25.13427 1.000 18.58976 197 ARG B N 1
ATOM 4124 C CA . ARG B 1 218 ? -0.75742 -28.77700 24.11135 1.000 22.12347 197 ARG B CA 1
ATOM 4125 C C . ARG B 1 218 ? -0.29127 -29.40075 22.80696 1.000 20.02960 197 ARG B C 1
ATOM 4126 O O . ARG B 1 218 ? -1.03766 -30.14883 22.16513 1.000 21.86196 197 ARG B O 1
ATOM 4134 N N . GLU B 1 219 ? 0.95118 -29.11695 22.41273 1.000 21.41331 198 GLU B N 1
ATOM 4135 C CA . GLU B 1 219 ? 1.48605 -29.67493 21.17807 1.000 26.44844 198 GLU B CA 1
ATOM 4136 C C . GLU B 1 219 ? 1.58925 -31.19504 21.25629 1.000 27.71323 198 GLU B C 1
ATOM 4137 O O . GLU B 1 219 ? 1.24543 -31.89381 20.29753 1.000 26.99464 198 GLU B O 1
ATOM 4143 N N . ASP B 1 220 ? 2.04072 -31.73376 22.40113 1.000 23.29904 199 ASP B N 1
ATOM 4144 C CA . ASP B 1 220 ? 2.15535 -33.18491 22.53362 1.000 23.20593 199 ASP B CA 1
ATOM 4145 C C . ASP B 1 220 ? 0.78343 -33.85773 22.50478 1.000 25.82746 199 ASP B C 1
ATOM 4146 O O . ASP B 1 220 ? 0.60010 -34.88175 21.83245 1.000 22.57855 199 ASP B O 1
ATOM 4151 N N . LEU B 1 221 ? -0.20681 -33.27696 23.18399 1.000 23.18061 200 LEU B N 1
ATOM 4152 C CA . LEU B 1 221 ? -1.55071 -33.84417 23.14291 1.000 21.76002 200 LEU B CA 1
ATOM 4153 C C . LEU B 1 221 ? -2.11631 -33.83522 21.72583 1.000 21.92570 200 LEU B C 1
ATOM 4154 O O . LEU B 1 221 ? -2.86029 -34.74703 21.34608 1.000 26.15958 200 LEU B O 1
ATOM 4159 N N . ASP B 1 222 ? -1.78356 -32.80285 20.94158 1.000 24.24746 201 ASP B N 1
ATOM 4160 C CA . ASP B 1 222 ? -2.18972 -32.75088 19.53538 1.000 28.06731 201 ASP B CA 1
ATOM 4161 C C . ASP B 1 222 ? -1.65996 -33.94252 18.75004 1.000 34.55037 201 ASP B C 1
ATOM 4162 O O . ASP B 1 222 ? -2.31906 -34.42307 17.81470 1.000 29.34901 201 ASP B O 1
ATOM 4167 N N . LEU B 1 223 ? -0.46807 -34.41755 19.09399 1.000 27.98366 202 LEU B N 1
ATOM 4168 C CA . LEU B 1 223 ? 0.11378 -35.58931 18.46348 1.000 24.46653 202 LEU B CA 1
ATOM 4169 C C . LEU B 1 223 ? -0.28110 -36.88696 19.15176 1.000 30.16957 202 LEU B C 1
ATOM 4170 O O . LEU B 1 223 ? 0.25846 -37.94424 18.81226 1.000 34.20251 202 LEU B O 1
ATOM 4175 N N . GLY B 1 224 ? -1.20452 -36.83731 20.10943 1.000 29.61623 203 GLY B N 1
ATOM 4176 C CA . GLY B 1 224 ? -1.63583 -38.04646 20.77922 1.000 27.68591 203 GLY B CA 1
ATOM 4177 C C . GLY B 1 224 ? -0.65826 -38.60521 21.78834 1.000 25.77467 203 GLY B C 1
ATOM 4178 O O . GLY B 1 224 ? -0.74253 -39.79373 22.11604 1.000 29.71118 203 GLY B O 1
ATOM 4179 N N . ARG B 1 225 ? 0.26515 -37.78633 22.30011 1.000 26.41598 204 ARG B N 1
ATOM 4180 C CA . ARG B 1 225 ? 1.26444 -38.22095 23.27381 1.000 23.49427 204 ARG B CA 1
ATOM 4181 C C . ARG B 1 225 ? 1.03564 -37.51143 24.60665 1.000 23.45651 204 ARG B C 1
ATOM 4182 O O . ARG B 1 225 ? 0.88478 -36.28661 24.64457 1.000 24.88895 204 ARG B O 1
ATOM 4190 N N . LEU B 1 226 ? 0.99359 -38.28759 25.69001 1.000 23.37489 205 LEU B N 1
ATOM 4191 C CA . LEU B 1 226 ? 0.82570 -37.76548 27.04784 1.000 25.81523 205 LEU B CA 1
ATOM 4192 C C . LEU B 1 226 ? 2.05947 -38.13830 27.86277 1.000 23.67701 205 LEU B C 1
ATOM 4193 O O . LEU B 1 226 ? 2.28856 -39.32399 28.13061 1.000 22.24010 205 LEU B O 1
ATOM 4198 N N . TYR B 1 227 ? 2.85844 -37.13583 28.25200 1.000 19.87783 206 TYR B N 1
ATOM 4199 C CA . TYR B 1 227 ? 4.05788 -37.36546 29.05903 1.000 18.94277 206 TYR B CA 1
ATOM 4200 C C . TYR B 1 227 ? 3.83290 -37.11659 30.54294 1.000 20.97668 206 TYR B C 1
ATOM 4201 O O . TYR B 1 227 ? 4.78684 -37.19407 31.32641 1.000 22.74733 206 TYR B O 1
ATOM 4210 N N . LEU B 1 228 ? 2.60089 -36.80949 30.94495 1.000 17.81521 207 LEU B N 1
ATOM 4211 C CA . LEU B 1 228 ? 2.24493 -36.80451 32.35170 1.000 18.79312 207 LEU B CA 1
ATOM 4212 C C . LEU B 1 228 ? 1.74526 -38.19248 32.74268 1.000 19.60708 207 LEU B C 1
ATOM 4213 O O . LEU B 1 228 ? 0.76111 -38.67315 32.15818 1.000 18.99446 207 LEU B O 1
ATOM 4218 N N . PRO B 1 229 ? 2.37499 -38.86607 33.69624 1.000 19.88749 208 PRO B N 1
ATOM 4219 C CA . PRO B 1 229 ? 1.91703 -40.20488 34.08648 1.000 17.65664 208 PRO B CA 1
ATOM 4220 C C . PRO B 1 229 ? 0.43252 -40.24155 34.43490 1.000 21.64494 208 PRO B C 1
ATOM 4221 O O . PRO B 1 229 ? -0.09942 -39.35675 35.11797 1.000 19.76456 208 PRO B O 1
ATOM 4225 N N . MET B 1 230 ? -0.23406 -41.30170 33.95907 1.000 23.32238 209 MET B N 1
ATOM 4226 C CA . MET B 1 230 ? -1.67030 -41.47008 34.18585 1.000 23.72579 209 MET B CA 1
ATOM 4227 C C . MET B 1 230 ? -2.01772 -41.53723 35.66833 1.000 22.26704 209 MET B C 1
ATOM 4228 O O . MET B 1 230 ? -3.10491 -41.10800 36.07131 1.000 26.74734 209 MET B O 1
ATOM 4233 N N . GLU B 1 231 ? -1.13173 -42.09805 36.48958 1.000 21.98951 210 GLU B N 1
ATOM 4234 C CA . GLU B 1 231 ? -1.37852 -42.10836 37.93230 1.000 24.39177 210 GLU B CA 1
ATOM 4235 C C . GLU B 1 231 ? -1.50600 -40.68785 38.47488 1.000 25.01885 210 GLU B C 1
ATOM 4236 O O . GLU B 1 231 ? -2.29160 -40.44018 39.39774 1.000 24.17598 210 GLU B O 1
ATOM 4242 N N . HIS B 1 232 ? -0.74118 -39.73911 37.92152 1.000 20.96248 211 HIS B N 1
ATOM 4243 C CA . HIS B 1 232 ? -0.89006 -38.34686 38.33706 1.000 22.79115 211 HIS B CA 1
ATOM 4244 C C . HIS B 1 232 ? -2.25775 -37.80000 37.94400 1.000 26.53702 211 HIS B C 1
ATOM 4245 O O . HIS B 1 232 ? -2.91685 -37.11685 38.73795 1.000 20.14806 211 HIS B O 1
ATOM 4252 N N . LEU B 1 233 ? -2.69784 -38.07220 36.71594 1.000 20.20424 212 LEU B N 1
ATOM 4253 C CA . LEU B 1 233 ? -4.02560 -37.62915 36.30085 1.000 22.00578 212 LEU B CA 1
ATOM 4254 C C . LEU B 1 233 ? -5.09777 -38.21790 37.20776 1.000 23.52468 212 LEU B C 1
ATOM 4255 O O . LEU B 1 233 ? -6.03003 -37.51884 37.62649 1.000 22.85914 212 LEU B O 1
ATOM 4260 N N . ASP B 1 234 ? -4.97619 -39.51263 37.51349 1.000 22.50441 213 ASP B N 1
ATOM 4261 C CA . ASP B 1 234 ? -5.95275 -40.19386 38.36182 1.000 25.70407 213 ASP B CA 1
ATOM 4262 C C . ASP B 1 234 ? -6.01903 -39.55227 39.73935 1.000 24.89937 213 ASP B C 1
ATOM 4263 O O . ASP B 1 234 ? -7.10493 -39.40314 40.31853 1.000 24.70818 213 ASP B O 1
ATOM 4268 N N . ARG B 1 235 ? -4.85676 -39.16971 40.27912 1.000 23.43363 214 ARG B N 1
ATOM 4269 C CA . ARG B 1 235 ? -4.79735 -38.57993 41.61169 1.000 30.92002 214 ARG B CA 1
ATOM 4270 C C . ARG B 1 235 ? -5.64663 -37.31768 41.71155 1.000 29.21569 214 ARG B C 1
ATOM 4271 O O . ARG B 1 235 ? -6.20992 -37.03524 42.77558 1.000 23.68254 214 ARG B O 1
ATOM 4279 N N . PHE B 1 236 ? -5.76665 -36.54636 40.62642 1.000 24.54055 215 PHE B N 1
ATOM 4280 C CA . PHE B 1 236 ? -6.57379 -35.33329 40.66162 1.000 20.64271 215 PHE B CA 1
ATOM 4281 C C . PHE B 1 236 ? -7.91241 -35.47208 39.95133 1.000 25.54151 215 PHE B C 1
ATOM 4282 O O . PHE B 1 236 ? -8.60915 -34.46906 39.77422 1.000 27.51096 215 PHE B O 1
ATOM 4290 N N . GLY B 1 237 ? -8.31293 -36.69257 39.59516 1.000 24.50925 216 GLY B N 1
ATOM 4291 C CA . GLY B 1 237 ? -9.58899 -36.90673 38.93726 1.000 25.45380 216 GLY B CA 1
ATOM 4292 C C . GLY B 1 237 ? -9.67579 -36.36162 37.52715 1.000 27.25891 216 GLY B C 1
ATOM 4293 O O . GLY B 1 237 ? -10.77000 -35.99966 37.07481 1.000 28.70075 216 GLY B O 1
ATOM 4294 N N . VAL B 1 238 ? -8.54890 -36.30006 36.81787 1.000 22.28991 217 VAL B N 1
ATOM 4295 C CA . VAL B 1 238 ? -8.46646 -35.73663 35.47345 1.000 22.65545 217 VAL B CA 1
ATOM 4296 C C . VAL B 1 238 ? -8.33436 -36.88978 34.48692 1.000 23.02542 217 VAL B C 1
ATOM 4297 O O . VAL B 1 238 ? -7.54533 -37.81452 34.71157 1.000 24.18612 217 VAL B O 1
ATOM 4301 N N . THR B 1 239 ? -9.09732 -36.84307 33.40346 1.000 28.13282 218 THR B N 1
ATOM 4302 C CA . THR B 1 239 ? -8.92554 -37.81974 32.33663 1.000 26.98678 218 THR B CA 1
ATOM 4303 C C . THR B 1 239 ? -8.11077 -37.21219 31.20451 1.000 30.34722 218 THR B C 1
ATOM 4304 O O . THR B 1 239 ? -7.96522 -35.99162 31.08423 1.000 26.46992 218 THR B O 1
ATOM 4308 N N . ARG B 1 240 ? -7.56068 -38.09149 30.36898 1.000 23.83128 219 ARG B N 1
ATOM 4309 C CA . ARG B 1 240 ? -6.86488 -37.62028 29.17942 1.000 23.64410 219 ARG B CA 1
ATOM 4310 C C . ARG B 1 240 ? -7.79010 -36.78163 28.30106 1.000 25.80549 219 ARG B C 1
ATOM 4311 O O . ARG B 1 240 ? -7.38675 -35.73815 27.78382 1.000 22.95164 219 ARG B O 1
ATOM 4319 N N . ALA B 1 241 ? -9.04109 -37.21751 28.13481 1.000 26.47466 220 ALA B N 1
ATOM 4320 C CA . ALA B 1 241 ? -9.99848 -36.44036 27.34951 1.000 27.33300 220 ALA B CA 1
ATOM 4321 C C . ALA B 1 241 ? -10.26928 -35.08480 27.98805 1.000 24.30585 220 ALA B C 1
ATOM 4322 O O . ALA B 1 241 ? -10.48371 -34.09319 27.27900 1.000 27.72441 220 ALA B O 1
ATOM 4324 N N . ASP B 1 242 ? -10.28602 -35.02568 29.32678 1.000 27.90498 221 ASP B N 1
ATOM 4325 C CA . ASP B 1 242 ? -10.38176 -33.74406 30.03115 1.000 31.29072 221 ASP B CA 1
ATOM 4326 C C . ASP B 1 242 ? -9.28237 -32.79606 29.59847 1.000 32.37232 221 ASP B C 1
ATOM 4327 O O . ASP B 1 242 ? -9.54438 -31.63658 29.25528 1.000 24.31528 221 ASP B O 1
ATOM 4332 N N . LEU B 1 243 ? -8.02699 -33.24808 29.69332 1.000 26.48462 222 LEU B N 1
ATOM 4333 C CA . LEU B 1 243 ? -6.91089 -32.40214 29.29768 1.000 27.74278 222 LEU B CA 1
ATOM 4334 C C . LEU B 1 243 ? -7.02852 -31.99483 27.84380 1.000 21.17269 222 LEU B C 1
ATOM 4335 O O . LEU B 1 243 ? -6.76321 -30.84371 27.49187 1.000 25.03131 222 LEU B O 1
ATOM 4340 N N . ASP B 1 244 ? -7.38211 -32.94494 26.97755 1.000 22.02625 223 ASP B N 1
ATOM 4341 C CA . ASP B 1 244 ? -7.49960 -32.63917 25.55680 1.000 25.04764 223 ASP B CA 1
ATOM 4342 C C . ASP B 1 244 ? -8.51380 -31.52196 25.32188 1.000 22.67254 223 ASP B C 1
ATOM 4343 O O . ASP B 1 244 ? -8.27209 -30.61642 24.51543 1.000 28.93777 223 ASP B O 1
ATOM 4348 N N . ARG B 1 245 ? -9.62829 -31.53922 26.06013 1.000 25.73824 224 ARG B N 1
ATOM 4349 C CA . ARG B 1 245 ? -10.65992 -30.51291 25.89280 1.000 24.17812 224 ARG B CA 1
ATOM 4350 C C . ARG B 1 245 ? -10.25099 -29.17907 26.49663 1.000 26.61766 224 ARG B C 1
ATOM 4351 O O . ARG B 1 245 ? -10.57364 -28.11851 25.94580 1.000 30.30789 224 ARG B O 1
ATOM 4359 N N . GLN B 1 246 ? -9.55574 -29.19995 27.62913 1.000 24.59744 225 GLN B N 1
ATOM 4360 C CA . GLN B 1 246 ? -9.35981 -27.97255 28.38807 1.000 21.52265 225 GLN B CA 1
ATOM 4361 C C . GLN B 1 246 ? -8.09514 -27.20297 28.02417 1.000 24.22575 225 GLN B C 1
ATOM 4362 O O . GLN B 1 246 ? -8.14274 -25.96870 27.95657 1.000 22.15927 225 GLN B O 1
ATOM 4368 N N . ILE B 1 247 ? -6.95477 -27.87839 27.81432 1.000 22.33673 226 ILE B N 1
ATOM 4369 C CA . ILE B 1 247 ? -5.72799 -27.14633 27.52313 1.000 17.62082 226 ILE B CA 1
ATOM 4370 C C . ILE B 1 247 ? -5.88905 -26.41533 26.19921 1.000 20.05790 226 ILE B C 1
ATOM 4371 O O . ILE B 1 247 ? -6.28851 -27.00718 25.18594 1.000 21.04852 226 ILE B O 1
ATOM 4376 N N . GLY B 1 248 ? -5.58052 -25.12234 26.20453 1.000 22.64813 227 GLY B N 1
ATOM 4377 C CA . GLY B 1 248 ? -5.74683 -24.29493 25.02662 1.000 24.97368 227 GLY B CA 1
ATOM 4378 C C . GLY B 1 248 ? -7.13127 -23.71433 24.86302 1.000 33.61715 227 GLY B C 1
ATOM 4379 O O . GLY B 1 248 ? -7.35096 -22.93049 23.92979 1.000 28.96536 227 GLY B O 1
ATOM 4380 N N . SER B 1 249 ? -8.07136 -24.08252 25.72933 1.000 24.25160 228 SER B N 1
ATOM 4381 C CA . SER B 1 249 ? -9.40037 -23.49695 25.72962 1.000 29.50746 228 SER B CA 1
ATOM 4382 C C . SER B 1 249 ? -9.39523 -22.25756 26.61528 1.000 23.25264 228 SER B C 1
ATOM 4383 O O . SER B 1 249 ? -8.38288 -21.89904 27.21940 1.000 26.20716 228 SER B O 1
ATOM 4386 N N . GLY B 1 250 ? -10.54474 -21.60499 26.72485 1.000 23.80696 229 GLY B N 1
ATOM 4387 C CA . GLY B 1 250 ? -10.59029 -20.42653 27.56686 1.000 25.83764 229 GLY B CA 1
ATOM 4388 C C . GLY B 1 250 ? -10.66942 -20.66968 29.05826 1.000 27.21276 229 GLY B C 1
ATOM 4389 O O . GLY B 1 250 ? -10.62040 -19.70043 29.82373 1.000 28.29248 229 GLY B O 1
ATOM 4390 N N . HIS B 1 251 ? -10.77432 -21.92459 29.50794 1.000 23.26344 230 HIS B N 1
ATOM 4391 C CA . HIS B 1 251 ? -11.05412 -22.21006 30.90874 1.000 22.16099 230 HIS B CA 1
ATOM 4392 C C . HIS B 1 251 ? -10.43075 -23.53704 31.32380 1.000 21.46812 230 HIS B C 1
ATOM 4393 O O . HIS B 1 251 ? -10.38371 -24.49263 30.54215 1.000 26.09226 230 HIS B O 1
ATOM 4400 N N . LEU B 1 252 ? -9.99355 -23.59470 32.58227 1.000 22.23577 231 LEU B N 1
ATOM 4401 C CA . LEU B 1 252 ? -9.43655 -24.79640 33.18986 1.000 21.89683 231 LEU B CA 1
ATOM 4402 C C . LEU B 1 252 ? -10.20448 -25.11020 34.46564 1.000 28.86084 231 LEU B C 1
ATOM 4403 O O . LEU B 1 252 ? -10.46958 -24.20981 35.26435 1.000 29.73729 231 LEU B O 1
ATOM 4408 N N . THR B 1 253 ? -10.54280 -26.38405 34.67273 1.000 25.04996 232 THR B N 1
ATOM 4409 C CA . THR B 1 253 ? -11.17236 -26.74200 35.93609 1.000 24.26792 232 THR B CA 1
ATOM 4410 C C . THR B 1 253 ? -10.15553 -26.69654 37.07487 1.000 30.82694 232 THR B C 1
ATOM 4411 O O . THR B 1 253 ? -8.93736 -26.68672 36.86519 1.000 24.38021 232 THR B O 1
ATOM 4415 N N . ASP B 1 254 ? -10.67848 -26.65744 38.30329 1.000 24.69679 233 ASP B N 1
ATOM 4416 C CA . ASP B 1 254 ? -9.80834 -26.70101 39.47366 1.000 26.26588 233 ASP B CA 1
ATOM 4417 C C . ASP B 1 254 ? -8.95664 -27.96726 39.47588 1.000 26.52203 233 ASP B C 1
ATOM 4418 O O . ASP B 1 254 ? -7.78095 -27.93182 39.85734 1.000 24.46176 233 ASP B O 1
ATOM 4423 N N . ASP B 1 255 ? -9.53364 -29.09716 39.05695 1.000 22.78472 234 ASP B N 1
ATOM 4424 C CA . ASP B 1 255 ? -8.77428 -30.34542 39.03213 1.000 26.00787 234 ASP B CA 1
ATOM 4425 C C . ASP B 1 255 ? -7.60188 -30.26116 38.05327 1.000 25.20089 234 ASP B C 1
ATOM 4426 O O . ASP B 1 255 ? -6.49074 -30.71012 38.36047 1.000 20.46129 234 ASP B O 1
ATOM 4431 N N . VAL B 1 256 ? -7.82590 -29.69734 36.86465 1.000 22.12681 235 VAL B N 1
ATOM 4432 C CA . VAL B 1 256 ? -6.73169 -29.57782 35.90170 1.000 17.73806 235 VAL B CA 1
ATOM 4433 C C . VAL B 1 256 ? -5.67228 -28.60680 36.41100 1.000 22.17644 235 VAL B C 1
ATOM 4434 O O . VAL B 1 256 ? -4.46618 -28.84206 36.26421 1.000 19.57827 235 VAL B O 1
ATOM 4438 N N . ARG B 1 257 ? -6.09769 -27.49253 37.00757 1.000 20.34213 236 ARG B N 1
ATOM 4439 C CA . ARG B 1 257 ? -5.13435 -26.54091 37.54317 1.000 25.51061 236 ARG B CA 1
ATOM 4440 C C . ARG B 1 257 ? -4.29296 -27.16899 38.64865 1.000 21.13730 236 ARG B C 1
ATOM 4441 O O . ARG B 1 257 ? -3.09597 -26.88027 38.76897 1.000 20.77625 236 ARG B O 1
ATOM 4449 N N . GLU B 1 258 ? -4.90012 -28.02309 39.47158 1.000 18.16957 237 GLU B N 1
ATOM 4450 C CA . GLU B 1 258 ? -4.14792 -28.68187 40.53008 1.000 18.78880 237 GLU B CA 1
ATOM 4451 C C . GLU B 1 258 ? -3.14907 -29.67534 39.95282 1.000 22.31593 237 GLU B C 1
ATOM 4452 O O . GLU B 1 258 ? -2.02491 -29.78736 40.45724 1.000 18.55424 237 GLU B O 1
ATOM 4458 N N . LEU B 1 259 ? -3.53501 -30.40371 38.89631 1.000 20.36055 238 LEU B N 1
ATOM 4459 C CA . LEU B 1 259 ? -2.57556 -31.28002 38.22378 1.000 18.08398 238 LEU B CA 1
ATOM 4460 C C . LEU B 1 259 ? -1.38969 -30.48911 37.68845 1.000 17.77662 238 LEU B C 1
ATOM 4461 O O . LEU B 1 259 ? -0.23749 -30.90989 37.83802 1.000 18.61758 238 LEU B O 1
ATOM 4466 N N . LEU B 1 260 ? -1.65314 -29.35027 37.03382 1.000 17.16857 239 LEU B N 1
ATOM 4467 C CA . LEU B 1 260 ? -0.55689 -28.54189 36.50697 1.000 17.92160 239 LEU B CA 1
ATOM 4468 C C . LEU B 1 260 ? 0.33694 -28.04292 37.63553 1.000 19.90501 239 LEU B C 1
ATOM 4469 O O . LEU B 1 260 ? 1.56958 -28.09407 37.53317 1.000 18.75423 239 LEU B O 1
ATOM 4474 N N . ARG B 1 261 ? -0.26970 -27.58218 38.73489 1.000 19.29331 240 ARG B N 1
ATOM 4475 C CA . ARG B 1 261 ? 0.50768 -27.12108 39.88440 1.000 21.50186 240 ARG B CA 1
ATOM 4476 C C . ARG B 1 261 ? 1.36558 -28.24422 40.45297 1.000 20.70968 240 ARG B C 1
ATOM 4477 O O . ARG B 1 261 ? 2.52733 -28.03034 40.82577 1.000 21.67167 240 ARG B O 1
ATOM 4485 N N . PHE B 1 262 ? 0.80531 -29.44754 40.52111 1.000 16.54884 241 PHE B N 1
ATOM 4486 C CA . PHE B 1 262 ? 1.56000 -30.61272 40.97498 1.000 18.26031 241 PHE B CA 1
ATOM 4487 C C . PHE B 1 262 ? 2.76200 -30.89244 40.07260 1.000 20.42677 241 PHE B C 1
ATOM 4488 O O . PHE B 1 262 ? 3.88505 -31.08466 40.55918 1.000 18.61955 241 PHE B O 1
ATOM 4496 N N . GLU B 1 263 ? 2.54535 -30.93753 38.75540 1.000 19.51573 242 GLU B N 1
ATOM 4497 C CA . GLU B 1 263 ? 3.64189 -31.27637 37.84301 1.000 19.33464 242 GLU B CA 1
ATOM 4498 C C . GLU B 1 263 ? 4.71561 -30.19466 37.84328 1.000 18.37576 242 GLU B C 1
ATOM 4499 O O . GLU B 1 263 ? 5.91363 -30.49651 37.82129 1.000 18.90472 242 GLU B O 1
ATOM 4505 N N . ILE B 1 264 ? 4.30791 -28.92582 37.86789 1.000 17.49410 243 ILE B N 1
ATOM 4506 C CA . ILE B 1 264 ? 5.27911 -27.82983 37.91445 1.000 17.94708 243 ILE B CA 1
ATOM 4507 C C . ILE B 1 264 ? 6.07832 -27.88391 39.21744 1.000 19.93416 243 ILE B C 1
ATOM 4508 O O . ILE B 1 264 ? 7.30242 -27.66967 39.23217 1.000 19.28599 243 ILE B O 1
ATOM 4513 N N . GLY B 1 265 ? 5.41252 -28.22753 40.32118 1.000 18.62531 244 GLY B N 1
ATOM 4514 C CA . GLY B 1 265 ? 6.10920 -28.33499 41.59433 1.000 23.29177 244 GLY B CA 1
ATOM 4515 C C . GLY B 1 265 ? 7.12047 -29.46518 41.62011 1.000 23.22138 244 GLY B C 1
ATOM 4516 O O . GLY B 1 265 ? 8.16678 -29.35652 42.26890 1.000 19.99619 244 GLY B O 1
ATOM 4517 N N . ARG B 1 266 ? 6.81862 -30.57150 40.93500 1.000 21.06197 245 ARG B N 1
ATOM 4518 C CA . ARG B 1 266 ? 7.79134 -31.65970 40.83761 1.000 25.91596 245 ARG B CA 1
ATOM 4519 C C . ARG B 1 266 ? 9.03126 -31.23049 40.05856 1.000 22.69253 245 ARG B C 1
ATOM 4520 O O . ARG B 1 266 ? 10.16377 -31.54853 40.45346 1.000 19.84580 245 ARG B O 1
ATOM 4528 N N . ALA B 1 267 ? 8.84112 -30.49727 38.95641 1.000 16.26097 246 ALA B N 1
ATOM 4529 C CA . ALA B 1 267 ? 9.98054 -29.96743 38.21106 1.000 16.30459 246 ALA B CA 1
ATOM 4530 C C . ALA B 1 267 ? 10.81439 -29.03507 39.07498 1.000 20.28913 246 ALA B C 1
ATOM 4531 O O . ALA B 1 267 ? 12.04641 -29.10004 39.06736 1.000 17.62534 246 ALA B O 1
ATOM 4533 N N . LYS B 1 268 ? 10.15647 -28.15655 39.82514 1.000 19.27943 247 LYS B N 1
ATOM 4534 C CA . LYS B 1 268 ? 10.87480 -27.21746 40.67650 1.000 21.16335 247 LYS B CA 1
ATOM 4535 C C . LYS B 1 268 ? 11.69140 -27.95667 41.73248 1.000 20.77781 247 LYS B C 1
ATOM 4536 O O . LYS B 1 268 ? 12.82289 -27.56617 42.02992 1.000 19.64997 247 LYS B O 1
ATOM 4542 N N . LYS B 1 269 ? 11.14034 -29.03850 42.29744 1.000 16.93727 248 LYS B N 1
ATOM 4543 C CA . LYS B 1 269 ? 11.88469 -29.79673 43.29794 1.000 17.61990 248 LYS B CA 1
ATOM 4544 C C . LYS B 1 269 ? 13.17236 -30.35372 42.71434 1.000 21.21928 248 LYS B C 1
ATOM 4545 O O . LYS B 1 269 ? 14.23134 -30.29551 43.35938 1.000 19.95899 248 LYS B O 1
ATOM 4551 N N . HIS B 1 270 ? 13.10245 -30.91833 41.50209 1.000 16.49822 249 HIS B N 1
ATOM 4552 C CA . HIS B 1 270 ? 14.31159 -31.44449 40.87474 1.000 16.50601 249 HIS B CA 1
ATOM 4553 C C . HIS B 1 270 ? 15.30164 -30.33175 40.55326 1.000 15.94439 249 HIS B C 1
ATOM 4554 O O . HIS B 1 270 ? 16.51103 -30.49588 40.75310 1.000 18.41159 249 HIS B O 1
ATOM 4561 N N . LEU B 1 271 ? 14.81512 -29.18916 40.06423 1.000 14.94303 250 LEU B N 1
ATOM 4562 C CA . LEU B 1 271 ? 15.73903 -28.10037 39.73498 1.000 17.76105 250 LEU B CA 1
ATOM 4563 C C . LEU B 1 271 ? 16.45368 -27.59189 40.98781 1.000 19.52659 250 LEU B C 1
ATOM 4564 O O . LEU B 1 271 ? 17.66929 -27.36967 40.97129 1.000 18.76469 250 LEU B O 1
ATOM 4569 N N . ASP B 1 272 ? 15.71570 -27.41535 42.08755 1.000 17.56412 251 ASP B N 1
ATOM 4570 C CA . ASP B 1 272 ? 16.33455 -27.03981 43.35605 1.000 22.07562 251 ASP B CA 1
ATOM 4571 C C . ASP B 1 272 ? 17.35398 -28.07866 43.81242 1.000 20.15022 251 ASP B C 1
ATOM 4572 O O . ASP B 1 272 ? 18.39789 -27.72378 44.36754 1.000 19.19270 251 ASP B O 1
ATOM 4577 N N . ALA B 1 273 ? 17.05318 -29.37101 43.62687 1.000 18.21590 252 ALA B N 1
ATOM 4578 C CA . ALA B 1 273 ? 18.00289 -30.41156 44.02051 1.000 20.52269 252 ALA B CA 1
ATOM 4579 C C . ALA B 1 273 ? 19.28575 -30.34468 43.20055 1.000 19.71764 252 ALA B C 1
ATOM 4580 O O . ALA B 1 273 ? 20.36919 -30.66848 43.70746 1.000 19.57243 252 ALA B O 1
ATOM 4582 N N . GLY B 1 274 ? 19.19040 -29.90188 41.95644 1.000 18.86360 253 GLY B N 1
ATOM 4583 C CA . GLY B 1 274 ? 20.30046 -29.97667 41.02478 1.000 17.05857 253 GLY B CA 1
ATOM 4584 C C . GLY B 1 274 ? 21.04899 -28.66866 40.89557 1.000 16.34891 253 GLY B C 1
ATOM 4585 O O . GLY B 1 274 ? 22.10738 -28.61277 40.25971 1.000 18.78860 253 GLY B O 1
ATOM 4586 N N . ARG B 1 275 ? 20.51480 -27.61944 41.53368 1.000 16.18475 254 ARG B N 1
ATOM 4587 C CA . ARG B 1 275 ? 20.93986 -26.23955 41.25392 1.000 22.57522 254 ARG B CA 1
ATOM 4588 C C . ARG B 1 275 ? 22.43652 -26.00463 41.49651 1.000 21.45371 254 ARG B C 1
ATOM 4589 O O . ARG B 1 275 ? 23.01647 -25.08987 40.89477 1.000 24.41732 254 ARG B O 1
ATOM 4597 N N . GLY B 1 276 ? 23.07737 -26.79948 42.34624 1.000 18.58926 255 GLY B N 1
ATOM 4598 C CA . GLY B 1 276 ? 24.51575 -26.68420 42.57500 1.000 20.11857 255 GLY B CA 1
ATOM 4599 C C . GLY B 1 276 ? 25.39662 -27.19949 41.45105 1.000 18.77917 255 GLY B C 1
ATOM 4600 O O . GLY B 1 276 ? 26.62071 -27.13116 41.57261 1.000 20.00971 255 GLY B O 1
ATOM 4601 N N . TRP B 1 277 ? 24.82603 -27.71778 40.35980 1.000 17.78927 256 TRP B N 1
ATOM 4602 C CA . TRP B 1 277 ? 25.64735 -28.35414 39.33176 1.000 15.47635 256 TRP B CA 1
ATOM 4603 C C . TRP B 1 277 ? 26.78967 -27.46493 38.84142 1.000 15.54676 256 TRP B C 1
ATOM 4604 O O . TRP B 1 277 ? 27.92885 -27.94860 38.76932 1.000 18.25432 256 TRP B O 1
ATOM 4615 N N . PRO B 1 278 ? 26.57060 -26.18457 38.52214 1.000 21.63201 257 PRO B N 1
ATOM 4616 C CA . PRO B 1 278 ? 27.67462 -25.37581 37.95879 1.000 22.72535 257 PRO B CA 1
ATOM 4617 C C . PRO B 1 278 ? 28.89637 -25.32349 38.85418 1.000 20.34659 257 PRO B C 1
ATOM 4618 O O . PRO B 1 278 ? 30.03087 -25.36762 38.35570 1.000 19.89037 257 PRO B O 1
ATOM 4622 N N . GLN B 1 279 ? 28.70456 -25.26774 40.17302 1.000 18.00874 258 GLN B N 1
ATOM 4623 C CA . GLN B 1 279 ? 29.85096 -25.21829 41.07360 1.000 19.34315 258 GLN B CA 1
ATOM 4624 C C . GLN B 1 279 ? 30.59924 -26.54379 41.14826 1.000 17.59565 258 GLN B C 1
ATOM 4625 O O . GLN B 1 279 ? 31.75338 -26.56107 41.58127 1.000 19.73074 258 GLN B O 1
ATOM 4631 N N . SER B 1 280 ? 29.98662 -27.65385 40.71878 1.000 19.51379 259 SER B N 1
ATOM 4632 C CA . SER B 1 280 ? 30.68386 -28.93569 40.64790 1.000 19.81093 259 SER B CA 1
ATOM 4633 C C . SER B 1 280 ? 31.41770 -29.14980 39.32529 1.000 19.41686 259 SER B C 1
ATOM 4634 O O . SER B 1 280 ? 31.99715 -30.22201 39.11267 1.000 19.50232 259 SER B O 1
ATOM 4637 N N . LEU B 1 281 ? 31.41172 -28.16587 38.43546 1.000 18.07904 260 LEU B N 1
ATOM 4638 C CA . LEU B 1 281 ? 32.03542 -28.26156 37.12716 1.000 18.40264 260 LEU B CA 1
ATOM 4639 C C . LEU B 1 281 ? 33.24365 -27.34328 37.03781 1.000 17.05358 260 LEU B C 1
ATOM 4640 O O . LEU B 1 281 ? 33.42102 -26.42937 37.84806 1.000 18.52853 260 LEU B O 1
ATOM 4645 N N . HIS B 1 282 ? 34.06975 -27.59908 36.02571 1.000 16.67571 261 HIS B N 1
ATOM 4646 C CA . HIS B 1 282 ? 35.20228 -26.71795 35.78472 1.000 16.97529 261 HIS B CA 1
ATOM 4647 C C . HIS B 1 282 ? 34.69979 -25.28157 35.61880 1.000 19.74087 261 HIS B C 1
ATOM 4648 O O . HIS B 1 282 ? 33.62365 -25.06753 35.04454 1.000 18.61426 261 HIS B O 1
ATOM 4655 N N . PRO B 1 283 ? 35.43627 -24.27758 36.11545 1.000 19.90984 262 PRO B N 1
ATOM 4656 C CA . PRO B 1 283 ? 34.96792 -22.88432 35.96833 1.000 21.97528 262 PRO B CA 1
ATOM 4657 C C . PRO B 1 283 ? 34.52790 -22.51412 34.55327 1.000 21.95169 262 PRO B C 1
ATOM 4658 O O . PRO B 1 283 ? 33.56043 -21.75458 34.40534 1.000 22.26733 262 PRO B O 1
ATOM 4662 N N . THR B 1 284 ? 35.20499 -23.01862 33.51085 1.000 20.45015 263 THR B N 1
ATOM 4663 C CA . THR B 1 284 ? 34.87179 -22.64523 32.13600 1.000 23.97821 263 THR B CA 1
ATOM 4664 C C . THR B 1 284 ? 33.53043 -23.21267 31.67719 1.000 19.86644 263 THR B C 1
ATOM 4665 O O . THR B 1 284 ? 33.00462 -22.76696 30.65111 1.000 20.39729 263 THR B O 1
ATOM 4669 N N . SER B 1 285 ? 32.96413 -24.17592 32.40454 1.000 18.85294 264 SER B N 1
ATOM 4670 C CA . SER B 1 285 ? 31.66034 -24.74479 32.09098 1.000 18.48859 264 SER B CA 1
ATOM 4671 C C . SER B 1 285 ? 30.52831 -24.08913 32.86817 1.000 17.54442 264 SER B C 1
ATOM 4672 O O . SER B 1 285 ? 29.35547 -24.30760 32.54001 1.000 17.42609 264 SER B O 1
ATOM 4675 N N . ARG B 1 286 ? 30.85228 -23.28691 33.88449 1.000 19.24830 265 ARG B N 1
ATOM 4676 C CA . ARG B 1 286 ? 29.83959 -22.82699 34.82965 1.000 19.99621 265 ARG B CA 1
ATOM 4677 C C . ARG B 1 286 ? 28.88361 -21.82193 34.21199 1.000 23.20959 265 ARG B C 1
ATOM 4678 O O . ARG B 1 286 ? 27.68649 -21.84125 34.51458 1.000 23.37260 265 ARG B O 1
ATOM 4686 N N . THR B 1 287 ? 29.38563 -20.92336 33.36360 1.000 19.42180 266 THR B N 1
ATOM 4687 C CA . THR B 1 287 ? 28.51582 -19.87239 32.84950 1.000 22.37550 266 THR B CA 1
ATOM 4688 C C . THR B 1 287 ? 27.38867 -20.46093 32.01363 1.000 18.76640 266 THR B C 1
ATOM 4689 O O . THR B 1 287 ? 26.23070 -20.05229 32.16081 1.000 18.47571 266 THR B O 1
ATOM 4693 N N . PHE B 1 288 ? 27.70304 -21.43680 31.15287 1.000 20.28919 267 PHE B N 1
ATOM 4694 C CA . PHE B 1 288 ? 26.66910 -22.07092 30.34289 1.000 21.51165 267 PHE B CA 1
ATOM 4695 C C . PHE B 1 288 ? 25.55552 -22.63956 31.21739 1.000 18.36639 267 PHE B C 1
ATOM 4696 O O . PHE B 1 288 ? 24.37011 -22.36287 30.99275 1.000 18.11781 267 PHE B O 1
ATOM 4704 N N . MET B 1 289 ? 25.91142 -23.46919 32.20090 1.000 18.65057 268 MET B N 1
ATOM 4705 C CA . MET B 1 289 ? 24.85390 -24.13072 32.97077 1.000 17.33765 268 MET B CA 1
ATOM 4706 C C . MET B 1 289 ? 24.13787 -23.15565 33.90822 1.000 19.49572 268 MET B C 1
ATOM 4707 O O . MET B 1 289 ? 22.93411 -23.29254 34.13475 1.000 19.42951 268 MET B O 1
ATOM 4712 N N . GLU B 1 290 ? 24.83721 -22.15477 34.44563 1.000 18.89310 269 GLU B N 1
ATOM 4713 C CA . GLU B 1 290 ? 24.13635 -21.12554 35.20705 1.000 17.71012 269 GLU B CA 1
ATOM 4714 C C . GLU B 1 290 ? 23.10479 -20.42656 34.33321 1.000 17.27016 269 GLU B C 1
ATOM 4715 O O . GLU B 1 290 ? 21.98505 -20.14820 34.78005 1.000 19.58849 269 GLU B O 1
ATOM 4721 N N . ALA B 1 291 ? 23.47177 -20.13563 33.08035 1.000 17.83413 270 ALA B N 1
ATOM 4722 C CA . ALA B 1 291 ? 22.54013 -19.48507 32.16351 1.000 19.96379 270 ALA B CA 1
ATOM 4723 C C . ALA B 1 291 ? 21.36642 -20.39511 31.84366 1.000 18.16124 270 ALA B C 1
ATOM 4724 O O . ALA B 1 291 ? 20.21523 -19.94853 31.80871 1.000 17.44092 270 ALA B O 1
ATOM 4726 N N . ASP B 1 292 ? 21.64667 -21.66966 31.55327 1.000 17.72283 271 ASP B N 1
ATOM 4727 C CA . ASP B 1 292 ? 20.57236 -22.61007 31.25296 1.000 18.79724 271 ASP B CA 1
ATOM 4728 C C . ASP B 1 292 ? 19.62862 -22.77206 32.43891 1.000 17.61203 271 ASP B C 1
ATOM 4729 O O . ASP B 1 292 ? 18.40307 -22.78492 32.27070 1.000 18.61633 271 ASP B O 1
ATOM 4734 N N . ILE B 1 293 ? 20.18009 -22.90801 33.65013 1.000 17.09145 272 ILE B N 1
ATOM 4735 C CA . ILE B 1 293 ? 19.34179 -23.00663 34.84220 1.000 16.14771 272 ILE B CA 1
ATOM 4736 C C . ILE B 1 293 ? 18.48396 -21.75117 34.99950 1.000 24.27645 272 ILE B C 1
ATOM 4737 O O . ILE B 1 293 ? 17.29967 -21.83156 35.34972 1.000 18.38362 272 ILE B O 1
ATOM 4742 N N . GLN B 1 294 ? 19.06522 -20.57277 34.74891 1.000 20.11744 273 GLN B N 1
ATOM 4743 C CA . GLN B 1 294 ? 18.28884 -19.33681 34.85870 1.000 18.67973 273 GLN B CA 1
ATOM 4744 C C . GLN B 1 294 ? 17.18144 -19.27769 33.80845 1.000 19.44049 273 GLN B C 1
ATOM 4745 O O . GLN B 1 294 ? 16.07685 -18.78801 34.08715 1.000 22.88717 273 GLN B O 1
ATOM 4751 N N . LEU B 1 295 ? 17.46398 -19.75995 32.59768 1.000 16.80694 274 LEU B N 1
ATOM 4752 C CA . LEU B 1 295 ? 16.45508 -19.83190 31.54835 1.000 17.73450 274 LEU B CA 1
ATOM 4753 C C . LEU B 1 295 ? 15.26569 -20.67137 31.99576 1.000 26.66896 274 LEU B C 1
ATOM 4754 O O . LEU B 1 295 ? 14.10835 -20.26899 31.83312 1.000 21.05258 274 LEU B O 1
ATOM 4759 N N . HIS B 1 296 ? 15.52883 -21.84497 32.57413 1.000 18.37695 275 HIS B N 1
ATOM 4760 C CA . HIS B 1 296 ? 14.42369 -22.68045 33.02668 1.000 20.37715 275 HIS B CA 1
ATOM 4761 C C . HIS B 1 296 ? 13.75329 -22.09895 34.26970 1.000 19.20653 275 HIS B C 1
ATOM 4762 O O . HIS B 1 296 ? 12.52447 -22.17838 34.39749 1.000 22.12515 275 HIS B O 1
ATOM 4769 N N . ASP B 1 297 ? 14.51905 -21.45758 35.17185 1.000 17.46665 276 ASP B N 1
ATOM 4770 C CA . ASP B 1 297 ? 13.88701 -20.70680 36.25792 1.000 22.65778 276 ASP B CA 1
ATOM 4771 C C . ASP B 1 297 ? 12.86783 -19.72084 35.70953 1.000 22.60580 276 ASP B C 1
ATOM 4772 O O . ASP B 1 297 ? 11.79726 -19.52504 36.29989 1.000 23.38451 276 ASP B O 1
ATOM 4777 N N . SER B 1 298 ? 13.18381 -19.09136 34.57619 1.000 25.16296 277 SER B N 1
ATOM 4778 C CA A SER B 1 298 ? 12.30664 -18.09062 33.97763 0.584 25.30446 277 SER B CA 1
ATOM 4779 C CA B SER B 1 298 ? 12.28197 -18.08468 34.02938 0.416 25.31080 277 SER B CA 1
ATOM 4780 C C . SER B 1 298 ? 11.02558 -18.69277 33.41979 1.000 24.82017 277 SER B C 1
ATOM 4781 O O . SER B 1 298 ? 10.06331 -17.95512 33.16387 1.000 23.46678 277 SER B O 1
ATOM 4786 N N . MET B 1 299 ? 10.99121 -20.01120 33.21603 1.000 17.78696 278 MET B N 1
ATOM 4787 C CA . MET B 1 299 ? 9.79136 -20.64524 32.68293 1.000 20.80876 278 MET B CA 1
ATOM 4788 C C . MET B 1 299 ? 8.67303 -20.72612 33.71294 1.000 22.32723 278 MET B C 1
ATOM 4789 O O . MET B 1 299 ? 7.49793 -20.74391 33.33464 1.000 23.40674 278 MET B O 1
ATOM 4794 N N . PHE B 1 300 ? 9.00774 -20.79578 35.00260 1.000 23.04167 279 PHE B N 1
ATOM 4795 C CA . PHE B 1 300 ? 7.97803 -21.00357 36.02097 1.000 23.59103 279 PHE B CA 1
ATOM 4796 C C . PHE B 1 300 ? 6.96169 -19.86885 36.06758 1.000 29.74942 279 PHE B C 1
ATOM 4797 O O . PHE B 1 300 ? 5.74936 -20.15202 36.04452 1.000 23.69162 279 PHE B O 1
ATOM 4805 N N . PRO B 1 301 ? 7.36035 -18.59317 36.11931 1.000 29.35478 280 PRO B N 1
ATOM 4806 C CA . PRO B 1 301 ? 6.35325 -17.51175 36.09764 1.000 27.25596 280 PRO B CA 1
ATOM 4807 C C . PRO B 1 301 ? 5.52346 -17.48845 34.82674 1.000 25.72462 280 PRO B C 1
ATOM 4808 O O . PRO B 1 301 ? 4.32423 -17.17743 34.88192 1.000 29.17546 280 PRO B O 1
ATOM 4812 N N . GLN B 1 302 ? 6.13282 -17.80312 33.68087 1.000 22.04396 281 GLN B N 1
ATOM 4813 C CA . GLN B 1 302 ? 5.39341 -17.88463 32.42791 1.000 23.38768 281 GLN B CA 1
ATOM 4814 C C . GLN B 1 302 ? 4.29264 -18.93466 32.50432 1.000 30.07746 281 GLN B C 1
ATOM 4815 O O . GLN B 1 302 ? 3.19811 -18.73536 31.96795 1.000 27.19059 281 GLN B O 1
ATOM 4821 N N . LEU B 1 303 ? 4.57328 -20.07347 33.14295 1.000 20.24923 282 LEU B N 1
ATOM 4822 C CA . LEU B 1 303 ? 3.58641 -21.15615 33.19712 1.000 22.49327 282 LEU B CA 1
ATOM 4823 C C . LEU B 1 303 ? 2.44841 -20.86425 34.16023 1.000 23.91658 282 LEU B C 1
ATOM 4824 O O . LEU B 1 303 ? 1.33443 -21.37126 33.97148 1.000 24.19594 282 LEU B O 1
ATOM 4829 N N . THR B 1 304 ? 2.70162 -20.08854 35.20912 1.000 22.60274 283 THR B N 1
ATOM 4830 C CA . THR B 1 304 ? 1.75279 -19.97671 36.30239 1.000 22.02795 283 THR B CA 1
ATOM 4831 C C . THR B 1 304 ? 1.04748 -18.63240 36.36771 1.000 25.22789 283 THR B C 1
ATOM 4832 O O . THR B 1 304 ? -0.02321 -18.55552 36.97233 1.000 29.43351 283 THR B O 1
ATOM 4836 N N . LYS B 1 305 ? 1.60602 -17.58848 35.75604 1.000 27.28608 284 LYS B N 1
ATOM 4837 C CA . LYS B 1 305 ? 1.06356 -16.24798 35.94484 1.000 28.58112 284 LYS B CA 1
ATOM 4838 C C . LYS B 1 305 ? -0.34567 -16.13439 35.37127 1.000 27.95451 284 LYS B C 1
ATOM 4839 O O . LYS B 1 305 ? -0.72934 -16.84970 34.43846 1.000 27.71507 284 LYS B O 1
ATOM 4845 N N . ASN B 1 306 ? -1.12621 -15.21916 35.94908 1.000 32.25866 285 ASN B N 1
ATOM 4846 C CA . ASN B 1 306 ? -2.46314 -14.90711 35.44501 1.000 30.58189 285 ASN B CA 1
ATOM 4847 C C . ASN B 1 306 ? -3.34983 -16.15371 35.40272 1.000 25.20045 285 ASN B C 1
ATOM 4848 O O . ASN B 1 306 ? -3.95908 -16.47396 34.37866 1.000 35.58547 285 ASN B O 1
ATOM 4853 N N . GLY B 1 307 ? -3.41338 -16.85759 36.52826 1.000 28.10894 286 GLY B N 1
ATOM 4854 C CA . GLY B 1 307 ? -4.24875 -18.04697 36.63158 1.000 31.74953 286 GLY B CA 1
ATOM 4855 C C . GLY B 1 307 ? -3.90832 -19.14333 35.64580 1.000 38.10907 286 GLY B C 1
ATOM 4856 O O . GLY B 1 307 ? -4.81402 -19.80081 35.11449 1.000 33.14802 286 GLY B O 1
ATOM 4857 N N . TYR B 1 308 ? -2.61669 -19.36549 35.38892 1.000 25.29612 287 TYR B N 1
ATOM 4858 C CA . TYR B 1 308 ? -2.18561 -20.41340 34.46058 1.000 24.26507 287 TYR B CA 1
ATOM 4859 C C . TYR B 1 308 ? -2.65277 -20.11522 33.03463 1.000 26.23587 287 TYR B C 1
ATOM 4860 O O . TYR B 1 308 ? -3.00618 -21.02467 32.27960 1.000 24.70814 287 TYR B O 1
ATOM 4869 N N . ALA B 1 309 ? -2.63962 -18.82686 32.65775 1.000 25.37171 288 ALA B N 1
ATOM 4870 C CA . ALA B 1 309 ? -3.04312 -18.41016 31.31357 1.000 24.85453 288 ALA B CA 1
ATOM 4871 C C . ALA B 1 309 ? -2.23345 -19.09865 30.21957 1.000 21.65148 288 ALA B C 1
ATOM 4872 O O . ALA B 1 309 ? -2.72270 -19.25990 29.09564 1.000 23.63009 288 ALA B O 1
ATOM 4874 N N . PHE B 1 310 ? -0.99039 -19.49126 30.52117 1.000 23.11959 289 PHE B N 1
ATOM 4875 C CA . PHE B 1 310 ? -0.17359 -20.24280 29.56865 1.000 20.00529 289 PHE B CA 1
ATOM 4876 C C . PHE B 1 310 ? -0.94488 -21.39840 28.94201 1.000 20.02592 289 PHE B C 1
ATOM 4877 O O . PHE B 1 310 ? -0.77245 -21.71027 27.75280 1.000 20.33082 289 PHE B O 1
ATOM 4885 N N . PHE B 1 311 ? -1.79167 -22.05114 29.72693 1.000 17.53422 290 PHE B N 1
ATOM 4886 C CA . PHE B 1 311 ? -2.47948 -23.26375 29.31043 1.000 20.41728 290 PHE B CA 1
ATOM 4887 C C . PHE B 1 311 ? -3.85879 -22.99290 28.75704 1.000 22.43704 290 PHE B C 1
ATOM 4888 O O . PHE B 1 311 ? -4.60775 -23.93859 28.49489 1.000 18.69601 290 PHE B O 1
ATOM 4896 N N . LYS B 1 312 ? -4.20843 -21.72797 28.57622 1.000 23.89176 291 LYS B N 1
ATOM 4897 C CA . LYS B 1 312 ? -5.46934 -21.32932 27.97729 1.000 22.85050 291 LYS B CA 1
ATOM 4898 C C . LYS B 1 312 ? -5.21383 -20.74946 26.58580 1.000 28.69796 291 LYS B C 1
ATOM 4899 O O . LYS B 1 312 ? -4.12728 -20.89517 26.02151 1.000 30.10225 291 LYS B O 1
ATOM 4905 N N . THR B 1 313 ? -6.22830 -20.09171 26.02996 1.000 26.31315 292 THR B N 1
ATOM 4906 C CA . THR B 1 313 ? -6.13851 -19.61144 24.66066 1.000 22.99310 292 THR B CA 1
ATOM 4907 C C . THR B 1 313 ? -4.92469 -18.69506 24.49648 1.000 22.68701 292 THR B C 1
ATOM 4908 O O . THR B 1 313 ? -4.61413 -17.87540 25.36590 1.000 29.27424 292 THR B O 1
ATOM 4912 N N . ALA B 1 314 ? -4.23002 -18.84978 23.37811 1.000 25.72543 293 ALA B N 1
ATOM 4913 C CA . ALA B 1 314 ? -2.97402 -18.13683 23.18882 1.000 34.88125 293 ALA B CA 1
ATOM 4914 C C . ALA B 1 314 ? -3.19494 -16.62801 23.22874 1.000 27.62208 293 ALA B C 1
ATOM 4915 O O . ALA B 1 314 ? -4.21959 -16.11340 22.76952 1.000 25.53369 293 ALA B O 1
ATOM 4917 N N . LYS B 1 315 ? -2.23232 -15.92494 23.80010 1.000 26.79045 294 LYS B N 1
ATOM 4918 C CA . LYS B 1 315 ? -2.23457 -14.47142 23.82345 1.000 25.75817 294 LYS B CA 1
ATOM 4919 C C . LYS B 1 315 ? -0.97487 -13.96162 23.13946 1.000 30.51914 294 LYS B C 1
ATOM 4920 O O . LYS B 1 315 ? 0.06888 -14.62063 23.15657 1.000 22.24553 294 LYS B O 1
ATOM 4926 N N . ALA B 1 316 ? -1.08894 -12.78868 22.51807 1.000 21.22210 295 ALA B N 1
ATOM 4927 C CA . ALA B 1 316 ? 0.04936 -12.20394 21.82340 1.000 20.90975 295 ALA B CA 1
ATOM 4928 C C . ALA B 1 316 ? 1.17557 -11.87722 22.79693 1.000 16.41729 295 ALA B C 1
ATOM 4929 O O . ALA B 1 316 ? 0.96369 -11.22456 23.82210 1.000 20.84257 295 ALA B O 1
ATOM 4931 N N . GLY B 1 317 ? 2.38118 -12.31475 22.46098 1.000 19.10459 296 GLY B N 1
ATOM 4932 C CA . GLY B 1 317 ? 3.53092 -12.00737 23.28899 1.000 21.30189 296 GLY B CA 1
ATOM 4933 C C . GLY B 1 317 ? 4.76145 -12.69752 22.74153 1.000 24.60957 296 GLY B C 1
ATOM 4934 O O . GLY B 1 317 ? 4.67084 -13.68338 22.00175 1.000 30.93544 296 GLY B O 1
ATOM 4935 N N . LEU B 1 318 ? 5.92203 -12.16627 23.12838 1.000 20.34815 297 LEU B N 1
ATOM 4936 C CA . LEU B 1 318 ? 7.18198 -12.73794 22.66153 1.000 21.88186 297 LEU B CA 1
ATOM 4937 C C . LEU B 1 318 ? 7.73968 -13.82272 23.57735 1.000 28.64533 297 LEU B C 1
ATOM 4938 O O . LEU B 1 318 ? 8.60960 -14.58609 23.14215 1.000 36.31122 297 LEU B O 1
ATOM 4943 N N . GLY B 1 319 ? 7.27912 -13.90050 24.82211 1.000 33.21899 298 GLY B N 1
ATOM 4944 C CA . GLY B 1 319 ? 7.72769 -14.97204 25.70281 1.000 41.38732 298 GLY B CA 1
ATOM 4945 C C . GLY B 1 319 ? 9.22175 -14.89526 25.95473 1.000 42.99765 298 GLY B C 1
ATOM 4946 O O . GLY B 1 319 ? 9.76355 -13.83334 26.28653 1.000 36.28021 298 GLY B O 1
ATOM 4947 N N . LEU B 1 320 ? 9.90495 -16.02945 25.77495 1.000 40.82251 299 LEU B N 1
ATOM 4948 C CA . LEU B 1 320 ? 11.32438 -16.15820 26.09049 1.000 33.33731 299 LEU B CA 1
ATOM 4949 C C . LEU B 1 320 ? 12.24510 -15.76464 24.94219 1.000 37.01733 299 LEU B C 1
ATOM 4950 O O . LEU B 1 320 ? 13.46244 -15.92274 25.07677 1.000 31.25573 299 LEU B O 1
ATOM 4955 N N . THR B 1 321 ? 11.70205 -15.27800 23.82306 1.000 31.70087 300 THR B N 1
ATOM 4956 C CA . THR B 1 321 ? 12.49370 -14.84674 22.67290 1.000 37.96644 300 THR B CA 1
ATOM 4957 C C . THR B 1 321 ? 12.53171 -13.32960 22.51268 1.000 36.48234 300 THR B C 1
ATOM 4958 O O . THR B 1 321 ? 12.91721 -12.83660 21.44372 1.000 38.47758 300 THR B O 1
ATOM 4962 N N . SER B 1 322 ? 12.12439 -12.58050 23.53440 1.000 29.46719 301 SER B N 1
ATOM 4963 C CA . SER B 1 322 ? 12.19064 -11.12935 23.48849 1.000 33.00691 301 SER B CA 1
ATOM 4964 C C . SER B 1 322 ? 13.62799 -10.64318 23.31196 1.000 32.84855 301 SER B C 1
ATOM 4965 O O . SER B 1 322 ? 14.60388 -11.34963 23.59541 1.000 31.39004 301 SER B O 1
ATOM 4968 N N . GLY B 1 323 ? 13.74704 -9.38879 22.87060 1.000 31.15177 302 GLY B N 1
ATOM 4969 C CA . GLY B 1 323 ? 15.05583 -8.76111 22.79492 1.000 25.27519 302 GLY B CA 1
ATOM 4970 C C . GLY B 1 323 ? 15.78729 -8.73825 24.12447 1.000 30.36288 302 GLY B C 1
ATOM 4971 O O . GLY B 1 323 ? 17.01857 -8.84096 24.16109 1.000 27.37232 302 GLY B O 1
ATOM 4972 N N . LEU B 1 324 ? 15.05098 -8.60229 25.23187 1.000 23.59560 303 LEU B N 1
ATOM 4973 C CA . LEU B 1 324 ? 15.69372 -8.60844 26.54279 1.000 26.58165 303 LEU B CA 1
ATOM 4974 C C . LEU B 1 324 ? 16.31693 -9.96966 26.84241 1.000 31.08705 303 LEU B C 1
ATOM 4975 O O . LEU B 1 324 ? 17.42059 -10.04687 27.39270 1.000 23.36346 303 LEU B O 1
ATOM 4980 N N . MET B 1 325 ? 15.61986 -11.05246 26.49985 1.000 32.49120 304 MET B N 1
ATOM 4981 C CA . MET B 1 325 ? 16.20492 -12.37982 26.67197 1.000 30.37095 304 MET B CA 1
ATOM 4982 C C . MET B 1 325 ? 17.42669 -12.55157 25.78079 1.000 32.23035 304 MET B C 1
ATOM 4983 O O . MET B 1 325 ? 18.44943 -13.10778 26.20670 1.000 32.25710 304 MET B O 1
ATOM 4988 N N . ILE B 1 326 ? 17.34974 -12.06236 24.54073 1.000 29.23611 305 ILE B N 1
ATOM 4989 C CA . ILE B 1 326 ? 18.50843 -12.10781 23.65751 1.000 24.74683 305 ILE B CA 1
ATOM 4990 C C . ILE B 1 326 ? 19.67166 -11.33672 24.26814 1.000 33.22393 305 ILE B C 1
ATOM 4991 O O . ILE B 1 326 ? 20.82714 -11.78192 24.22592 1.000 28.64405 305 ILE B O 1
ATOM 4996 N N . ALA B 1 327 ? 19.38784 -10.17757 24.86438 1.000 26.10438 306 ALA B N 1
ATOM 4997 C CA . ALA B 1 327 ? 20.44685 -9.41595 25.51427 1.000 28.39083 306 ALA B CA 1
ATOM 4998 C C . ALA B 1 327 ? 21.01908 -10.17789 26.70674 1.000 26.78104 306 ALA B C 1
ATOM 4999 O O . ALA B 1 327 ? 22.23250 -10.16332 26.93504 1.000 28.39365 306 ALA B O 1
ATOM 5001 N N . ARG B 1 328 ? 20.16151 -10.84303 27.48425 1.000 26.25769 307 ARG B N 1
ATOM 5002 C CA . ARG B 1 328 ? 20.66914 -11.61039 28.61906 1.000 32.30346 307 ARG B CA 1
ATOM 5003 C C . ARG B 1 328 ? 21.66788 -12.66150 28.15367 1.000 32.34295 307 ARG B C 1
ATOM 5004 O O . ARG B 1 328 ? 22.68944 -12.89208 28.81601 1.000 31.01128 307 ARG B O 1
ATOM 5012 N N . THR B 1 329 ? 21.41782 -13.26727 26.98436 1.000 29.61169 308 THR B N 1
ATOM 5013 C CA . THR B 1 329 ? 22.34142 -14.26185 26.43821 1.000 26.53167 308 THR B CA 1
ATOM 5014 C C . THR B 1 329 ? 23.67018 -13.62984 26.02834 1.000 30.40080 308 THR B C 1
ATOM 5015 O O . THR B 1 329 ? 24.74146 -14.20802 26.25842 1.000 30.07341 308 THR B O 1
ATOM 5019 N N . ALA B 1 330 ? 23.62936 -12.44312 25.42260 1.000 27.51196 309 ALA B N 1
ATOM 5020 C CA . ALA B 1 330 ? 24.87165 -11.73760 25.12415 1.000 29.58733 309 ALA B CA 1
ATOM 5021 C C . ALA B 1 330 ? 25.66320 -11.45378 26.39672 1.000 24.48174 309 ALA B C 1
ATOM 5022 O O . ALA B 1 330 ? 26.88882 -11.61284 26.42032 1.000 28.05271 309 ALA B O 1
ATOM 5024 N N . SER B 1 331 ? 24.97764 -11.04541 27.46984 1.000 26.60063 310 SER B N 1
ATOM 5025 C CA . SER B 1 331 ? 25.67141 -10.74234 28.71781 1.000 35.03575 310 SER B CA 1
ATOM 5026 C C . SER B 1 331 ? 26.35370 -11.98012 29.27672 1.000 31.07942 310 SER B C 1
ATOM 5027 O O . SER B 1 331 ? 27.45898 -11.89720 29.82544 1.000 25.99632 310 SER B O 1
ATOM 5030 N N . ALA B 1 332 ? 25.70208 -13.13759 29.16308 1.000 27.42860 311 ALA B N 1
ATOM 5031 C CA . ALA B 1 332 ? 26.30967 -14.36205 29.67884 1.000 27.19166 311 ALA B CA 1
ATOM 5032 C C . ALA B 1 332 ? 27.52230 -14.75980 28.84900 1.000 28.22374 311 ALA B C 1
ATOM 5033 O O . ALA B 1 332 ? 28.53195 -15.23052 29.39405 1.000 26.89222 311 ALA B O 1
ATOM 5035 N N . ILE B 1 333 ? 27.45429 -14.56210 27.52850 1.000 23.51294 312 ILE B N 1
ATOM 5036 C CA . ILE B 1 333 ? 28.61189 -14.83823 26.68975 1.000 25.31590 312 ILE B CA 1
ATOM 5037 C C . ILE B 1 333 ? 29.77815 -13.94939 27.10365 1.000 28.60083 312 ILE B C 1
ATOM 5038 O O . ILE B 1 333 ? 30.93136 -14.39293 27.13153 1.000 27.41213 312 ILE B O 1
ATOM 5043 N N . ALA B 1 334 ? 29.49269 -12.69088 27.46008 1.000 30.47911 313 ALA B N 1
ATOM 5044 C CA . ALA B 1 334 ? 30.55167 -11.79371 27.91709 1.000 37.53979 313 ALA B CA 1
ATOM 5045 C C . ALA B 1 334 ? 31.11686 -12.23596 29.26188 1.000 28.25133 313 ALA B C 1
ATOM 5046 O O . ALA B 1 334 ? 32.33700 -12.21522 29.46298 1.000 28.19590 313 ALA B O 1
ATOM 5048 N N . ARG B 1 335 ? 30.25211 -12.61915 30.20561 1.000 25.92072 314 ARG B N 1
ATOM 5049 C CA . ARG B 1 335 ? 30.75139 -13.14360 31.47361 1.000 25.00128 314 ARG B CA 1
ATOM 5050 C C . ARG B 1 335 ? 31.60474 -14.38702 31.25083 1.000 23.82359 314 ARG B C 1
ATOM 5051 O O . ARG B 1 335 ? 32.65443 -14.55094 31.88499 1.000 23.64706 314 ARG B O 1
ATOM 5059 N N . ALA B 1 336 ? 31.16826 -15.27195 30.35104 1.000 23.72306 315 ALA B N 1
ATOM 5060 C CA . ALA B 1 336 ? 31.92583 -16.48974 30.07416 1.000 27.35000 315 ALA B CA 1
ATOM 5061 C C . ALA B 1 336 ? 33.30551 -16.17917 29.49984 1.000 28.69565 315 ALA B C 1
ATOM 5062 O O . ALA B 1 336 ? 34.29447 -16.82251 29.86323 1.000 21.88688 315 ALA B O 1
ATOM 5064 N N . ARG B 1 337 ? 33.40424 -15.20467 28.59382 1.000 19.31221 316 ARG B N 1
ATOM 5065 C CA . ARG B 1 337 ? 34.71920 -14.91907 28.02206 1.000 26.59551 316 ARG B CA 1
ATOM 5066 C C . ARG B 1 337 ? 35.69039 -14.42761 29.09632 1.000 24.73000 316 ARG B C 1
ATOM 5067 O O . ARG B 1 337 ? 36.87728 -14.77048 29.06913 1.000 25.25494 316 ARG B O 1
ATOM 5075 N N . LYS B 1 338 ? 35.20083 -13.64696 30.06635 1.000 22.74311 317 LYS B N 1
ATOM 5076 C CA . LYS B 1 338 ? 36.08263 -13.17952 31.13762 1.000 25.25017 317 LYS B CA 1
ATOM 5077 C C . LYS B 1 338 ? 36.56244 -14.34097 32.00017 1.000 25.47623 317 LYS B C 1
ATOM 5078 O O . LYS B 1 338 ? 37.75256 -14.41734 32.34135 1.000 25.62713 317 LYS B O 1
ATOM 5084 N N . ILE B 1 339 ? 35.65755 -15.26421 32.34696 1.000 24.11460 318 ILE B N 1
ATOM 5085 C CA . ILE B 1 339 ? 36.04775 -16.44057 33.12573 1.000 28.77004 318 ILE B CA 1
ATOM 5086 C C . ILE B 1 339 ? 36.99930 -17.32893 32.32833 1.000 20.18278 318 ILE B C 1
ATOM 5087 O O . ILE B 1 339 ? 37.96373 -17.88159 32.87715 1.000 25.33754 318 ILE B O 1
ATOM 5092 N N . ASN B 1 340 ? 36.74255 -17.49740 31.02878 1.000 22.82226 319 ASN B N 1
ATOM 5093 C CA . ASN B 1 340 ? 37.59873 -18.36126 30.21802 1.000 24.30209 319 ASN B CA 1
ATOM 5094 C C . ASN B 1 340 ? 38.99657 -17.77373 30.06642 1.000 23.36196 319 ASN B C 1
ATOM 5095 O O . ASN B 1 340 ? 39.99337 -18.49968 30.16834 1.000 22.80435 319 ASN B O 1
ATOM 5100 N N . GLN B 1 341 ? 39.10071 -16.46146 29.83694 1.000 22.66590 320 GLN B N 1
ATOM 5101 C CA . GLN B 1 341 ? 40.42704 -15.85749 29.76915 1.000 25.47279 320 GLN B CA 1
ATOM 5102 C C . GLN B 1 341 ? 41.15458 -15.97961 31.10350 1.000 28.34656 320 GLN B C 1
ATOM 5103 O O . GLN B 1 341 ? 42.35997 -16.24348 31.13591 1.000 26.21763 320 GLN B O 1
ATOM 5109 N N . GLN B 1 342 ? 40.43528 -15.82345 32.21979 1.000 27.90948 321 GLN B N 1
ATOM 5110 C CA . GLN B 1 342 ? 41.07733 -15.99403 33.52280 1.000 23.45957 321 GLN B CA 1
ATOM 5111 C C . GLN B 1 342 ? 41.59972 -17.41877 33.70047 1.000 20.65182 321 GLN B C 1
ATOM 5112 O O . GLN B 1 342 ? 42.70549 -17.62833 34.21586 1.000 24.62612 321 GLN B O 1
ATOM 5118 N N . ALA B 1 343 ? 40.81837 -18.41588 33.27166 1.000 24.10647 322 ALA B N 1
ATOM 5119 C CA . ALA B 1 343 ? 41.28373 -19.79936 33.33270 1.000 24.80418 322 ALA B CA 1
ATOM 5120 C C . ALA B 1 343 ? 42.51569 -20.00880 32.45235 1.000 26.63318 322 ALA B C 1
ATOM 5121 O O . ALA B 1 343 ? 43.48999 -20.65934 32.86114 1.000 21.85459 322 ALA B O 1
ATOM 5123 N N . ILE B 1 344 ? 42.48903 -19.46633 31.23528 1.000 23.70134 323 ILE B N 1
ATOM 5124 C CA . ILE B 1 344 ? 43.63393 -19.57780 30.33953 1.000 25.37573 323 ILE B CA 1
ATOM 5125 C C . ILE B 1 344 ? 44.88392 -18.97050 30.97452 1.000 24.43560 323 ILE B C 1
ATOM 5126 O O . ILE B 1 344 ? 45.97033 -19.55916 30.91980 1.000 23.94318 323 ILE B O 1
ATOM 5131 N N . ARG B 1 345 ? 44.75726 -17.78226 31.58786 1.000 24.71570 324 ARG B N 1
ATOM 5132 C CA . ARG B 1 345 ? 45.89616 -17.19904 32.30228 1.000 28.91510 324 ARG B CA 1
ATOM 5133 C C . ARG B 1 345 ? 46.44933 -18.14068 33.36847 1.000 34.89325 324 ARG B C 1
ATOM 5134 O O . ARG B 1 345 ? 47.65984 -18.14512 33.62760 1.000 39.54766 324 ARG B O 1
ATOM 5142 N N . GLY B 1 346 ? 45.59195 -18.93144 34.00264 1.000 27.88739 325 GLY B N 1
ATOM 5143 C CA . GLY B 1 346 ? 46.01567 -19.90799 34.98047 1.000 28.12103 325 GLY B CA 1
ATOM 5144 C C . GLY B 1 346 ? 46.47882 -21.23335 34.41879 1.000 29.21937 325 GLY B C 1
ATOM 5145 O O . GLY B 1 346 ? 46.75356 -22.16182 35.18523 1.000 34.80008 325 GLY B O 1
ATOM 5146 N N . GLY B 1 347 ? 46.57585 -21.36193 33.10120 1.000 26.22597 326 GLY B N 1
ATOM 5147 C CA . GLY B 1 347 ? 47.11498 -22.56614 32.49874 1.000 27.01353 326 GLY B CA 1
ATOM 5148 C C . GLY B 1 347 ? 46.09297 -23.54580 31.96918 1.000 27.21103 326 GLY B C 1
ATOM 5149 O O . GLY B 1 347 ? 46.46595 -24.67679 31.62649 1.000 24.06820 326 GLY B O 1
ATOM 5150 N N . TYR B 1 348 ? 44.82444 -23.15376 31.86818 1.000 23.22908 327 TYR B N 1
ATOM 5151 C CA . TYR B 1 348 ? 43.81931 -24.08721 31.37491 1.000 26.42258 327 TYR B CA 1
ATOM 5152 C C . TYR B 1 348 ? 44.01837 -24.35084 29.89061 1.000 24.23976 327 TYR B C 1
ATOM 5153 O O . TYR B 1 348 ? 44.24520 -23.43207 29.09655 1.000 23.44043 327 TYR B O 1
ATOM 5162 N N . ARG B 1 349 ? 43.89526 -25.61500 29.51096 1.000 24.12639 328 ARG B N 1
ATOM 5163 C CA . ARG B 1 349 ? 44.03517 -25.99722 28.11781 1.000 20.75337 328 ARG B CA 1
ATOM 5164 C C . ARG B 1 349 ? 43.11064 -27.17702 27.85378 1.000 26.21453 328 ARG B C 1
ATOM 5165 O O . ARG B 1 349 ? 43.05570 -28.10583 28.66540 1.000 26.56971 328 ARG B O 1
ATOM 5173 N N . VAL B 1 350 ? 42.35012 -27.11996 26.75478 1.000 25.12930 329 VAL B N 1
ATOM 5174 C CA . VAL B 1 350 ? 41.47547 -28.24038 26.41286 1.000 20.52603 329 VAL B CA 1
ATOM 5175 C C . VAL B 1 350 ? 42.33742 -29.44440 26.03724 1.000 26.88486 329 VAL B C 1
ATOM 5176 O O . VAL B 1 350 ? 43.44098 -29.30818 25.48643 1.000 25.68754 329 VAL B O 1
ATOM 5180 N N . ARG B 1 351 ? 41.85830 -30.63595 26.37785 1.000 21.12004 330 ARG B N 1
ATOM 5181 C CA . ARG B 1 351 ? 42.66101 -31.83479 26.18088 1.000 22.53982 330 ARG B CA 1
ATOM 5182 C C . ARG B 1 351 ? 42.92980 -32.07679 24.69632 1.000 26.72642 330 ARG B C 1
ATOM 5183 O O . ARG B 1 351 ? 42.19779 -31.61304 23.81526 1.000 24.41964 330 ARG B O 1
ATOM 5191 N N . ALA B 1 352 ? 44.00658 -32.81378 24.42716 1.000 29.30065 331 ALA B N 1
ATOM 5192 C CA . ALA B 1 352 ? 44.37900 -33.14117 23.05833 1.000 27.42015 331 ALA B CA 1
ATOM 5193 C C . ALA B 1 352 ? 43.27392 -33.95806 22.38368 1.000 25.55824 331 ALA B C 1
ATOM 5194 O O . ALA B 1 352 ? 42.58151 -34.73931 23.04216 1.000 23.93801 331 ALA B O 1
ATOM 5196 N N . PRO B 1 353 ? 43.10060 -33.80512 21.07074 1.000 29.09040 332 PRO B N 1
ATOM 5197 C CA . PRO B 1 353 ? 42.08975 -34.60491 20.36416 1.000 29.13641 332 PRO B CA 1
ATOM 5198 C C . PRO B 1 353 ? 42.51500 -36.05738 20.22544 1.000 28.56090 332 PRO B C 1
ATOM 5199 O O . PRO B 1 353 ? 43.70315 -36.37843 20.17198 1.000 29.88661 332 PRO B O 1
ATOM 5203 N N . PHE B 1 354 ? 41.51856 -36.94381 20.17181 1.000 22.91140 333 PHE B N 1
ATOM 5204 C CA . PHE B 1 354 ? 41.78205 -38.33795 19.84996 1.000 26.29921 333 PHE B CA 1
ATOM 5205 C C . PHE B 1 354 ? 42.40761 -38.43564 18.46247 1.000 33.75196 333 PHE B C 1
ATOM 5206 O O . PHE B 1 354 ? 42.08402 -37.66411 17.55340 1.000 31.06112 333 PHE B O 1
ATOM 5214 N N . GLN B 1 355 ? 43.31238 -39.39383 18.30157 1.000 39.25058 334 GLN B N 1
ATOM 5215 C CA . GLN B 1 355 ? 43.90813 -39.65893 16.99222 1.000 49.91952 334 GLN B CA 1
ATOM 5216 C C . GLN B 1 355 ? 44.05801 -41.15511 16.74046 1.000 44.33050 334 GLN B C 1
ATOM 5217 O O . GLN B 1 355 ? 44.63025 -41.87263 17.56183 1.000 46.37627 334 GLN B O 1
#

InterPro domains:
  IPR002060 Squalene/phytoene synthase [PF00494] (2-251)
  IPR008949 Isoprenoid synthase domain superfamily [G3DSA:1.10.600.10] (1-250)
  IPR008949 Isoprenoid synthase domain superfamily [SSF48576] (2-252)